Protein AF-A0A8T5XU08-F1 (afdb_monomer)

Nearest PDB structures (foldseek):
  8q44-assembly1_B  TM=4.225E-01  e=1.968E-01  Thermoanaerobacter brockii subsp. finnii Ako-1
  8q42-assembly1_B  TM=4.227E-01  e=4.684E-01  Thermoanaerobacter brockii subsp. finnii Ako-1

Solvent-accessible surface area (backbone atoms only — not comparable to full-atom values): 30993 Å² total; per-residue (Å²): 133,87,82,56,79,71,52,47,50,78,44,68,63,38,32,34,73,36,93,87,63,62,73,45,76,36,55,30,37,37,37,32,34,65,28,33,38,45,36,41,75,42,86,48,54,36,38,35,38,40,42,69,88,43,76,51,24,38,35,35,35,79,70,55,95,93,40,67,49,76,45,78,42,73,27,63,64,66,51,44,50,52,47,49,55,41,49,48,59,59,36,42,78,73,71,46,70,82,59,50,73,44,66,35,39,32,31,35,86,61,36,39,84,73,49,74,50,61,97,57,56,73,42,46,62,92,49,50,65,58,61,64,64,70,58,80,62,75,77,46,52,57,70,52,41,50,53,52,49,52,52,55,56,66,60,28,62,76,53,63,70,63,51,51,50,50,54,49,52,53,51,46,56,55,49,50,54,51,49,53,55,48,51,54,47,54,55,51,55,64,73,58,76,81,69,90,85,85,87,85,87,88,82,87,84,91,82,91,80,85,59,66,63,63,57,47,61,63,43,48,56,50,56,53,49,53,53,49,55,53,54,57,63,73,62,72,82,77,89,82,89,88,87,83,89,88,88,84,89,83,88,84,88,85,82,88,84,84,87,82,86,81,86,88,80,90,88,91,89,81,92,89,77,89,89,87,87,87,89,79,90,85,91,82,88,85,81,86,78,85,88,78,90,80,91,89,90,87,87,90,82,91,83,84,87,82,80,74,86,84,78,84,85,84,84,89,53,75,39,53,65,48,79,65,40,48,54,68,40,48,35,72,34,71,45,81,56,81,41,78,46,77,57,88,75,30,42,34,38,19,75,50,100,76,18,33,44,29,21,40,84,83,41,21,27,52,27,34,29,40,56,92,55,74,45,49,83,21,46,51,71,46,46,96,82,44,63,51,59,52,78,64,32,43,62,65,50,43,28,32,17,64,13,52,61,38,31,33,55,60,99,75,55,64,42,38,23,49,84,93,21,37,43,28,38,49,98,89,46,28,25,35,25,33,37,28,85,79,58,72,50,56,83,20,39,47,65,49,45,92,82,46,62,60,42,45,81,63,36,42,60,65,51,43,30,34,38,65,12,55,58,30,30,29,43,70,93,40,75,44,41,38,25,41,90,79,16,39,41,32,37,53,97,86,44,26,29,72,44,78,46,83,36,94,65,68,61,73,80,44,48,66,129

Radius of gyration: 31.83 Å; Cα contacts (8 Å, |Δi|>4): 731; chains: 1; bounding box: 63×106×80 Å

Foldseek 3Di:
DDDDPLFKDKDAQFWFAAPVGDIATFGMWIQGLLFIEGEHEAADAAEKAEEPPDQWTWHWDDPDPPDTDIDIDGHRQVSSVSVVVRLCVLCVVVPCNVGDYAYAYEYEDRYDYDHYHDPGHDYYPVCVVVVVVVGDDRPDHSVVNVVSVVSSVVSGPPDPVSVVVSVVVVVVVVVVVVVVVVVVVVVVVVVVPPDDDDDDDDDDDDDPDDDPCVVCVLCVQVVVVVVVVVVVVVPPDDDDDDDDDDDDDDDDDDDDDDDDDDDDDDDDDDDDDDDDDDDDDDDDDDDYDDDDDDDDDDDDDDDDDPDDPPPPDPDPQLQAADFFRAQVSVCVQQNAAPDWDDDPQKIWGHNGPAWIFIAGVVRTTQKTAQPPNSNVSRWFDAAQPQAAADFQAAPVSCCNQQTQARIDDGPPFQWGHNSVKIFHADPVRTTQKIAQLPVSSVSRWQAAAPPQAAAEFFDAPVSVCNQHIAANIDDSVHNQWGHHNPWIFGADPVRTTHDTGDDPCSSVPSHDD

pLDDT: mean 70.61, std 26.92, range [20.98, 98.0]

Secondary structure (DSSP, 8-state):
-PPPTTSEEEEEEEEEE-TTSSEEEEEEEEEETTEEEEEEEE---EEEEEETTSSEEEEEEEEETTEEEEEEEE-HHHHHHHHHHHHHHHHHTTT-TTS-EEEEEEE-TTEEEEEEE-SSEEEEGGGHHHHHHH-----S-HHHHHHHHHHHHHHS---HHHHHHHHHHHHHHHHHHHHHHHHHHHHHHHHS-SS----------------THHHHHHHHHHHHHHHHHHHHHHH-SS------------------S---------------------------------------------------S--SS-SS-TT---TT-BHHHHHHHH-S-SEEEEETTEEEEESSSS-EEEE-TTSBEEEEE-GGGTTGGGSPPPPTTPPPP-TT-BHHHHHHHH-S-SEE-TTT-SEEEETTEEEEE-TTSBEEEEE-TTSTTGGGSPPPPSSPPPB-TT-BHHHHHHHH-S-SEEETTEEEEEEETTEEEEE-TTSBEEEEE--TTTTTT-B--

Sequence (513 aa):
MEFKSDDFKLIPNALFNRVDKGTNQTDLIAVTKKGIFVIEMKDYKGWIFGDENHKQWTQSLNSGWGRSKQYKFRNPIKQNENHIKTLRSILSEKGYDDLPIYNVIVFGEEAVLKSIKASVDVIKLYDIDKVFNKYRDIVITTEEINKVYEFLNDENIKNIKRREGHLDYIKEIKGEKNKERKSIKSDEDNIENNTDSYKSRSSSRYKEEWSIFSFIYNHKKLIIISLLLIITFTVNNGWMLLGSVVVGILGIKFGNGRAVGGAILVAFLFFISNPFSNTADVDINNNGSTNSYQKPNINQGEEKNQVTDDKVALSENNNMINLGVKKDLVRNALGDPKKISKYGNDVRWYYSSIGYVSFDNKEKVNGWKNSHGVLDKGMRKREKNAKPIEIDSSKEEVIKALGSAEEIRPGRTNKWYYRFGYVSFDSEGLVNGWNNSNGILDKGMYKPEADAKPIEIGSTKEEVLKALGSPDKISPNNNKKWQYGYSYITFDNNELVIDLKERHNEFTGKVVK

Mean predicted aligned error: 20.83 Å

Structure (mmCIF, N/CA/C/O backbone):
data_AF-A0A8T5XU08-F1
#
_entry.id   AF-A0A8T5XU08-F1
#
loop_
_atom_site.group_PDB
_atom_site.id
_atom_site.type_symbol
_atom_site.label_atom_id
_atom_site.label_alt_id
_atom_site.label_comp_id
_atom_site.label_asym_id
_atom_site.label_entity_id
_atom_site.label_seq_id
_atom_site.pdbx_PDB_ins_code
_atom_site.Cartn_x
_atom_site.Cartn_y
_atom_site.Cartn_z
_atom_site.occupancy
_atom_site.B_iso_or_equiv
_atom_site.auth_seq_id
_atom_site.auth_comp_id
_atom_site.auth_asym_id
_atom_site.auth_atom_id
_atom_site.pdbx_PDB_model_num
ATOM 1 N N . MET A 1 1 ? -20.302 6.342 1.969 1.00 29.88 1 MET A N 1
ATOM 2 C CA . MET A 1 1 ? -21.405 5.962 2.873 1.00 29.88 1 MET A CA 1
ATOM 3 C C . MET A 1 1 ? -20.953 6.384 4.259 1.00 29.88 1 MET A C 1
ATOM 5 O O . MET A 1 1 ? -19.881 5.953 4.660 1.00 29.88 1 MET A O 1
ATOM 9 N N . GLU A 1 2 ? -21.644 7.317 4.911 1.00 30.14 2 GLU A N 1
ATOM 10 C CA . GLU A 1 2 ? -21.340 7.690 6.300 1.00 30.14 2 GLU A CA 1
ATOM 11 C C . GLU A 1 2 ? -21.850 6.580 7.221 1.00 30.14 2 GLU A C 1
ATOM 13 O O . GLU A 1 2 ? -23.045 6.295 7.231 1.00 30.14 2 GLU A O 1
ATOM 18 N N . PHE A 1 3 ? -20.954 5.931 7.964 1.00 39.75 3 PHE A N 1
ATOM 19 C CA . PHE A 1 3 ? -21.343 5.035 9.050 1.00 39.75 3 PHE A CA 1
ATOM 20 C C . PHE A 1 3 ? -21.659 5.889 10.283 1.00 39.75 3 PHE A C 1
ATOM 22 O O . PHE A 1 3 ? -20.769 6.581 10.783 1.00 39.75 3 PHE A O 1
ATOM 29 N N . LYS A 1 4 ? -22.901 5.865 10.783 1.00 45.06 4 LYS A N 1
ATOM 30 C CA . LYS A 1 4 ? -23.239 6.548 12.041 1.00 45.06 4 LYS A CA 1
ATOM 31 C C . LYS A 1 4 ? -22.718 5.719 13.221 1.00 45.06 4 LYS A C 1
ATOM 33 O O . LYS A 1 4 ? -22.665 4.493 13.146 1.00 45.06 4 LYS A O 1
ATOM 38 N N . SER A 1 5 ? -22.348 6.368 14.328 1.00 46.81 5 SER A N 1
ATOM 39 C CA . SER A 1 5 ? -21.811 5.705 15.538 1.00 46.81 5 SER A CA 1
ATOM 40 C C . SER A 1 5 ? -22.746 4.665 16.160 1.00 46.81 5 SER A C 1
ATOM 42 O O . SER A 1 5 ? -22.310 3.832 16.955 1.00 46.81 5 SER A O 1
ATOM 44 N N . ASP A 1 6 ? -24.026 4.729 15.808 1.00 55.53 6 ASP A N 1
ATOM 45 C CA . ASP A 1 6 ? -25.086 3.886 16.356 1.00 55.53 6 ASP A CA 1
ATOM 46 C C . ASP A 1 6 ? -25.371 2.666 15.460 1.00 55.53 6 ASP A C 1
ATOM 48 O O . ASP A 1 6 ? -26.194 1.814 15.797 1.00 55.53 6 ASP A O 1
ATOM 52 N N . ASP A 1 7 ? -24.680 2.562 14.317 1.00 69.56 7 ASP A N 1
ATOM 53 C CA . ASP A 1 7 ? -24.810 1.445 13.377 1.00 69.56 7 ASP A CA 1
ATOM 54 C C . ASP A 1 7 ? -23.850 0.287 13.691 1.00 69.56 7 ASP A C 1
ATOM 56 O O . ASP A 1 7 ? -24.017 -0.816 13.156 1.00 69.56 7 ASP A O 1
ATOM 60 N N . PHE A 1 8 ? -22.841 0.524 14.539 1.00 79.88 8 PHE A N 1
ATOM 61 C CA . PHE A 1 8 ? -21.871 -0.494 14.926 1.00 79.88 8 PHE A CA 1
ATOM 62 C C . PHE A 1 8 ? -21.154 -0.205 16.255 1.00 79.88 8 PHE A C 1
ATOM 64 O O . PHE A 1 8 ? -20.985 0.940 16.667 1.00 79.88 8 PHE A O 1
ATOM 71 N N . LYS A 1 9 ? -20.659 -1.263 16.903 1.00 81.56 9 LYS A N 1
ATOM 72 C CA . LYS A 1 9 ? -19.769 -1.214 18.071 1.00 81.56 9 LYS A CA 1
ATOM 73 C C . LYS A 1 9 ? -18.521 -2.049 17.820 1.00 81.56 9 LYS A C 1
ATOM 75 O O . LYS A 1 9 ? -18.582 -3.089 17.171 1.00 81.56 9 LYS A O 1
ATOM 80 N N . LEU A 1 10 ? -17.384 -1.599 18.348 1.00 82.31 10 LEU A N 1
ATOM 81 C CA . LEU A 1 10 ? -16.084 -2.238 18.142 1.00 82.31 10 LEU A CA 1
ATOM 82 C C . LEU A 1 10 ? -15.500 -2.742 19.462 1.00 82.31 10 LEU A C 1
ATOM 84 O O . LEU A 1 10 ? -15.424 -1.991 20.432 1.00 82.31 10 LEU A O 1
ATOM 88 N N . ILE A 1 11 ? -15.007 -3.980 19.466 1.00 78.31 11 ILE A N 1
ATOM 89 C CA . ILE A 1 11 ? -14.314 -4.603 20.597 1.00 78.31 11 ILE A CA 1
ATOM 90 C C . ILE A 1 11 ? -12.910 -5.018 20.132 1.00 78.31 11 ILE A C 1
ATOM 92 O O . ILE A 1 11 ? -12.740 -6.081 19.531 1.00 78.31 11 ILE A O 1
ATOM 96 N N . PRO A 1 12 ? -11.885 -4.180 20.359 1.00 72.56 12 PRO A N 1
ATOM 97 C CA . PRO A 1 12 ? -10.510 -4.507 19.998 1.00 72.56 12 PRO A CA 1
ATOM 98 C C . PRO A 1 12 ? -9.850 -5.405 21.054 1.00 72.56 12 PRO A C 1
ATOM 100 O O . PRO A 1 12 ? -10.036 -5.201 22.255 1.00 72.56 12 PRO A O 1
ATOM 103 N N . ASN A 1 13 ? -8.988 -6.327 20.618 1.00 68.06 13 ASN A N 1
ATOM 104 C CA . ASN A 1 13 ? -8.224 -7.242 21.481 1.00 68.06 13 ASN A CA 1
ATOM 105 C C . ASN A 1 13 ? -9.109 -7.998 22.484 1.00 68.06 13 ASN A C 1
ATOM 107 O O . ASN A 1 13 ? -8.806 -8.063 23.685 1.00 68.06 13 ASN A O 1
ATOM 111 N N . ALA A 1 14 ? -10.232 -8.514 21.992 1.00 74.38 14 ALA A N 1
ATOM 112 C CA . ALA A 1 14 ? -11.154 -9.293 22.799 1.00 74.38 14 ALA A CA 1
ATOM 113 C C . ALA A 1 14 ? -10.467 -10.595 23.224 1.00 74.38 14 ALA A C 1
ATOM 115 O O . ALA A 1 14 ? -9.983 -11.341 22.373 1.00 74.38 14 ALA A O 1
ATOM 116 N N . LEU A 1 15 ? -10.386 -10.844 24.531 1.00 78.31 15 LEU A N 1
ATOM 117 C CA . LEU A 1 15 ? -9.797 -12.051 25.097 1.00 78.31 15 LEU A CA 1
ATOM 118 C C . LEU A 1 15 ? -10.891 -12.832 25.816 1.00 78.31 15 LEU A C 1
ATOM 120 O O . LEU A 1 15 ? -11.376 -12.392 26.855 1.00 78.31 15 LEU A O 1
ATOM 124 N N . PHE A 1 16 ? -11.232 -14.001 25.287 1.00 85.25 16 PHE A N 1
ATOM 125 C CA . PHE A 1 16 ? -12.290 -14.848 25.831 1.00 85.25 16 PHE A CA 1
ATOM 126 C C . PHE A 1 16 ? -11.746 -16.163 26.377 1.00 85.25 16 PHE A C 1
ATOM 128 O O . PHE A 1 16 ? -10.712 -16.658 25.917 1.00 85.25 16 PHE A O 1
ATOM 135 N N . ASN A 1 17 ? -12.446 -16.745 27.351 1.00 81.88 17 ASN A N 1
ATOM 136 C CA . ASN A 1 17 ? -12.172 -18.115 27.778 1.00 81.88 17 ASN A CA 1
ATOM 137 C C . ASN A 1 17 ? -12.608 -19.082 26.676 1.00 81.88 17 ASN A C 1
ATOM 139 O O . ASN A 1 17 ? -13.654 -18.908 26.057 1.00 81.88 17 ASN A O 1
ATOM 143 N N . ARG A 1 18 ? -11.798 -20.108 26.425 1.00 77.62 18 ARG A N 1
ATOM 144 C CA . ARG A 1 18 ? -12.165 -21.188 25.508 1.00 77.62 18 ARG A CA 1
ATOM 145 C C . ARG A 1 18 ? -12.938 -22.271 26.246 1.00 77.62 18 ARG A C 1
ATOM 147 O O . ARG A 1 18 ? -12.646 -22.554 27.405 1.00 77.62 18 ARG A O 1
ATOM 154 N N . VAL A 1 19 ? -13.826 -22.945 25.517 1.00 72.38 19 VAL A N 1
ATOM 155 C CA . VAL A 1 19 ? -14.561 -24.125 26.001 1.00 72.38 19 VAL A CA 1
ATOM 156 C C . VAL A 1 19 ? -13.601 -25.253 26.410 1.00 72.38 19 VAL A C 1
ATOM 158 O O . VAL A 1 19 ? -13.808 -25.920 27.416 1.00 72.38 19 VAL A O 1
ATOM 161 N N . ASP A 1 20 ? -12.498 -25.434 25.678 1.00 72.31 20 ASP A N 1
ATOM 162 C CA . ASP A 1 20 ? -11.524 -26.518 25.864 1.00 72.31 20 ASP A CA 1
ATOM 163 C C . ASP A 1 20 ? -10.329 -26.155 26.768 1.00 72.31 20 ASP A C 1
ATOM 165 O O . ASP A 1 20 ? -9.270 -26.776 26.679 1.00 72.31 20 ASP A O 1
ATOM 169 N N . LYS A 1 21 ? -10.518 -25.189 27.679 1.00 68.81 21 LYS A N 1
ATOM 170 C CA . LYS A 1 21 ? -9.495 -24.569 28.546 1.00 68.81 21 LYS A CA 1
ATOM 171 C C . LYS A 1 21 ? -8.523 -23.643 27.794 1.00 68.81 21 LYS A C 1
ATOM 173 O O . LYS A 1 21 ? -8.219 -23.795 26.613 1.00 68.81 21 LYS A O 1
ATOM 178 N N . GLY A 1 22 ? -8.018 -22.640 28.514 1.00 75.69 22 GLY A N 1
ATOM 179 C CA . GLY A 1 22 ? -7.176 -21.571 27.967 1.00 75.69 22 GLY A CA 1
ATOM 180 C C . GLY A 1 22 ? -7.986 -20.376 27.462 1.00 75.69 22 GLY A C 1
ATOM 181 O O . GLY A 1 22 ? -9.175 -20.236 27.749 1.00 75.69 22 GLY A O 1
ATOM 182 N N . THR A 1 23 ? -7.332 -19.480 26.728 1.00 77.44 23 THR A N 1
ATOM 183 C CA . THR A 1 23 ? -7.938 -18.231 26.251 1.00 77.44 2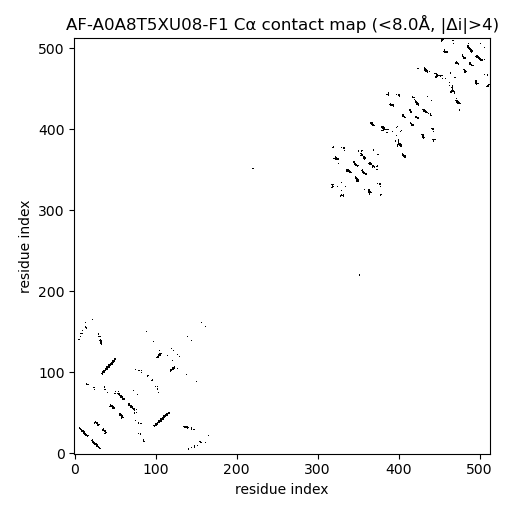3 THR A CA 1
ATOM 184 C C . THR A 1 23 ? -7.696 -18.017 24.763 1.00 77.44 23 THR A C 1
ATOM 186 O O . THR A 1 23 ? -6.754 -18.564 24.181 1.00 77.44 23 THR A O 1
ATOM 189 N N . ASN A 1 24 ? -8.578 -17.243 24.136 1.00 77.44 24 ASN A N 1
ATOM 190 C CA . ASN A 1 24 ? -8.528 -16.927 22.719 1.00 77.44 24 ASN A CA 1
ATOM 191 C C . ASN A 1 24 ? -8.597 -15.414 22.518 1.00 77.44 24 ASN A C 1
ATOM 193 O O . ASN A 1 24 ? -9.571 -14.789 22.936 1.00 77.44 24 ASN A O 1
ATOM 197 N N . GLN A 1 25 ? -7.563 -14.836 21.908 1.00 76.06 25 GLN A N 1
ATOM 198 C CA . GLN A 1 25 ? -7.519 -13.409 21.607 1.00 76.06 25 GLN A CA 1
ATOM 199 C C . GLN A 1 25 ? -7.912 -13.171 20.153 1.00 76.06 25 GLN A C 1
ATOM 201 O O . GLN A 1 25 ? -7.299 -13.750 19.266 1.00 76.06 25 GLN A O 1
ATOM 206 N N . THR A 1 26 ? -8.889 -12.295 19.935 1.00 76.25 26 THR A N 1
ATOM 207 C CA . THR A 1 26 ? -9.301 -11.802 18.614 1.00 76.25 26 THR A CA 1
ATOM 208 C C . THR A 1 26 ? -8.821 -10.364 18.436 1.00 76.25 26 THR A C 1
ATOM 210 O O . THR A 1 26 ? -8.950 -9.564 19.368 1.00 76.25 26 THR A O 1
ATOM 213 N N . ASP A 1 27 ? -8.312 -10.006 17.255 1.00 76.62 27 ASP A N 1
ATOM 214 C CA . ASP A 1 27 ? -7.789 -8.656 17.005 1.00 76.62 27 ASP A CA 1
ATOM 215 C C . ASP A 1 27 ? -8.888 -7.585 17.053 1.00 76.62 27 ASP A C 1
ATOM 217 O O . ASP A 1 27 ? -8.747 -6.579 17.760 1.00 76.62 27 ASP A O 1
ATOM 221 N N . LEU A 1 28 ? -10.002 -7.802 16.346 1.00 83.50 28 LEU A N 1
ATOM 222 C CA . LEU A 1 28 ? -11.140 -6.887 16.342 1.00 83.50 28 LEU A CA 1
ATOM 223 C C . LEU A 1 28 ? -12.463 -7.622 16.110 1.00 83.50 28 LEU A C 1
ATOM 225 O O . LEU A 1 28 ? -12.597 -8.409 15.178 1.00 83.50 28 LEU A O 1
ATOM 229 N N . ILE A 1 29 ? -13.463 -7.294 16.922 1.00 87.25 29 ILE A N 1
ATOM 230 C CA . ILE A 1 29 ? -14.857 -7.680 16.696 1.00 87.25 29 ILE A CA 1
ATOM 231 C C . ILE A 1 29 ? -15.656 -6.419 16.389 1.00 87.25 29 ILE A C 1
ATOM 233 O O . ILE A 1 29 ? -15.574 -5.445 17.139 1.00 87.25 29 ILE A O 1
ATOM 237 N N . ALA A 1 30 ? -16.428 -6.432 15.306 1.00 89.56 30 ALA A N 1
ATOM 238 C CA . ALA A 1 30 ? -17.392 -5.385 14.991 1.00 89.56 30 ALA A CA 1
ATOM 239 C C . ALA A 1 30 ? -18.811 -5.950 15.067 1.00 89.56 30 ALA A C 1
ATOM 241 O O . ALA A 1 30 ? -19.177 -6.818 14.280 1.00 89.56 30 ALA A O 1
ATOM 242 N N . VAL A 1 31 ? -19.606 -5.454 16.010 1.00 91.12 31 VAL A N 1
ATOM 243 C CA . VAL A 1 31 ? -21.038 -5.753 16.122 1.00 91.12 31 VAL A CA 1
ATOM 244 C C . VAL A 1 31 ? -21.773 -4.704 15.302 1.00 91.12 31 VAL A C 1
ATOM 246 O O . VAL A 1 31 ? -21.620 -3.518 15.571 1.00 91.12 31 VAL A O 1
ATOM 249 N N . THR A 1 32 ? -22.522 -5.109 14.283 1.00 89.81 32 THR A N 1
ATOM 250 C CA . THR A 1 32 ? -23.172 -4.187 13.339 1.00 89.81 32 THR A CA 1
ATOM 251 C C . THR A 1 32 ? -24.614 -4.604 13.097 1.00 89.81 32 THR A C 1
ATOM 253 O O . THR A 1 32 ? -24.968 -5.755 13.335 1.00 89.81 32 THR A O 1
ATOM 256 N N . LYS A 1 33 ? -25.411 -3.729 12.478 1.00 88.56 33 LYS A N 1
ATOM 257 C CA . LYS A 1 33 ? -26.771 -4.071 12.014 1.00 88.56 33 LYS A CA 1
ATOM 258 C C . LYS A 1 33 ? -26.840 -5.297 11.098 1.00 88.56 33 LYS A C 1
ATOM 260 O O . LYS A 1 33 ? -27.905 -5.876 10.953 1.00 88.56 33 LYS A O 1
ATOM 265 N N . LYS A 1 34 ? -25.726 -5.685 10.473 1.00 89.00 34 LYS A N 1
ATOM 266 C CA . LYS A 1 34 ? -25.625 -6.764 9.474 1.00 89.00 34 LYS A CA 1
ATOM 267 C C . LYS A 1 34 ? -25.159 -8.095 10.073 1.00 89.00 34 LYS A C 1
ATOM 269 O O . LYS A 1 34 ? -25.091 -9.094 9.360 1.00 89.00 34 LYS A O 1
ATOM 274 N N . GLY A 1 35 ? -24.799 -8.095 11.357 1.00 92.88 35 GLY A N 1
ATOM 275 C CA . GLY A 1 35 ? -24.186 -9.214 12.066 1.00 92.88 35 GLY A CA 1
ATOM 276 C C . GLY A 1 35 ? -22.835 -8.841 12.676 1.00 92.88 35 GLY A C 1
ATOM 277 O O . GLY A 1 35 ? -22.460 -7.662 12.751 1.00 92.88 35 GLY A O 1
ATOM 278 N N . ILE A 1 36 ? -22.099 -9.860 13.114 1.00 94.75 36 ILE A N 1
ATOM 279 C CA . ILE A 1 36 ? -20.811 -9.714 13.792 1.00 94.75 36 ILE A CA 1
ATOM 280 C C . ILE A 1 36 ? -19.669 -10.032 12.830 1.00 94.75 36 ILE A C 1
ATOM 282 O O . ILE A 1 36 ? -19.602 -11.109 12.252 1.00 94.75 36 ILE A O 1
ATOM 286 N N . PHE A 1 37 ? -18.716 -9.119 12.700 1.00 94.00 37 PHE A N 1
ATOM 287 C CA . PHE A 1 37 ? -17.499 -9.333 11.927 1.00 94.00 37 PHE A CA 1
ATOM 288 C C . PHE A 1 37 ? -16.354 -9.632 12.883 1.00 94.00 37 PHE A C 1
ATOM 290 O O . PHE A 1 37 ? -16.026 -8.812 13.741 1.00 94.00 37 PHE A O 1
ATOM 297 N N . VAL A 1 38 ? -15.741 -10.800 12.724 1.00 95.50 38 VAL A N 1
ATOM 298 C CA . VAL A 1 38 ? -14.547 -11.204 13.468 1.00 95.50 38 VAL A CA 1
ATOM 299 C C . VAL A 1 38 ? -13.365 -11.001 12.537 1.00 95.50 38 VAL A C 1
ATOM 301 O O . VAL A 1 38 ? -13.229 -11.693 11.526 1.00 95.50 38 VAL A O 1
ATOM 304 N N . ILE A 1 39 ? -12.550 -10.000 12.844 1.00 89.88 39 ILE A N 1
ATOM 305 C CA . ILE A 1 39 ? -11.498 -9.501 11.968 1.00 89.88 39 ILE A CA 1
ATOM 306 C C . ILE A 1 39 ? -10.143 -9.917 12.538 1.00 89.88 39 ILE A C 1
ATOM 308 O O . ILE A 1 39 ? -9.774 -9.500 13.635 1.00 89.88 39 ILE A O 1
ATOM 312 N N . GLU A 1 40 ? -9.394 -10.696 11.760 1.00 91.75 40 GLU A N 1
ATOM 313 C CA . GLU A 1 40 ? -8.003 -11.064 12.036 1.00 91.75 40 GLU A CA 1
ATOM 314 C C . GLU A 1 40 ? -7.072 -10.185 11.195 1.00 91.75 40 GLU A C 1
ATOM 316 O O . GLU A 1 40 ? -7.154 -10.172 9.963 1.00 91.75 40 GLU A O 1
ATOM 321 N N . MET A 1 41 ? -6.159 -9.464 11.843 1.00 84.38 41 MET A N 1
ATOM 322 C CA . MET A 1 41 ? -5.233 -8.544 11.192 1.00 84.38 41 MET A CA 1
ATOM 323 C C . MET A 1 41 ? -3.836 -9.149 11.078 1.00 84.38 41 MET A C 1
ATOM 325 O O . MET A 1 41 ? -3.219 -9.576 12.052 1.00 84.38 41 MET A O 1
ATOM 329 N N . LYS A 1 42 ? -3.279 -9.135 9.866 1.00 87.25 42 LYS A N 1
ATOM 330 C CA . LYS A 1 42 ? -1.929 -9.625 9.588 1.00 87.25 42 LYS A CA 1
ATOM 331 C C . LYS A 1 42 ? -1.038 -8.527 9.024 1.00 87.25 42 LYS A C 1
ATOM 333 O O . LYS A 1 42 ? -1.198 -8.099 7.882 1.00 87.25 42 LYS A O 1
ATOM 338 N N . ASP A 1 43 ? -0.042 -8.128 9.806 1.00 82.12 43 ASP A N 1
ATOM 339 C CA . ASP A 1 43 ? 0.984 -7.166 9.396 1.00 82.12 43 ASP A CA 1
ATOM 340 C C . ASP A 1 43 ? 2.199 -7.877 8.781 1.00 82.12 43 ASP A C 1
ATOM 342 O O . ASP A 1 43 ? 3.294 -7.930 9.341 1.00 82.12 43 ASP A O 1
ATOM 346 N N . TYR A 1 44 ? 1.974 -8.515 7.632 1.00 85.62 44 TYR A N 1
ATOM 347 C CA . TYR A 1 44 ? 3.043 -9.117 6.839 1.00 85.62 44 TYR A CA 1
ATOM 348 C C . TYR A 1 44 ? 3.482 -8.188 5.706 1.00 85.62 44 TYR A C 1
ATOM 350 O O . TYR A 1 44 ? 2.765 -7.292 5.271 1.00 85.62 44 TYR A O 1
ATOM 358 N N . LYS A 1 45 ? 4.683 -8.455 5.198 1.00 82.25 45 LYS A N 1
ATOM 359 C CA . LYS A 1 45 ? 5.313 -7.752 4.075 1.00 82.25 45 LYS A CA 1
ATOM 360 C C . LYS A 1 45 ? 5.535 -8.698 2.899 1.00 82.25 45 LYS A C 1
ATOM 362 O O . LYS A 1 45 ? 5.615 -9.911 3.094 1.00 82.25 45 LYS A O 1
ATOM 367 N N . GLY A 1 46 ? 5.724 -8.160 1.700 1.00 86.00 46 GLY A N 1
ATOM 368 C CA . GLY A 1 46 ? 6.038 -8.973 0.522 1.00 86.00 46 GLY A CA 1
ATOM 369 C C . GLY A 1 46 ? 4.854 -9.831 0.081 1.00 86.00 46 GLY A C 1
ATOM 370 O O . GLY A 1 46 ? 3.707 -9.518 0.386 1.00 86.00 46 GLY A O 1
ATOM 371 N N . TRP A 1 47 ? 5.102 -10.891 -0.685 1.00 93.50 47 TRP A N 1
ATOM 372 C CA . TRP A 1 47 ? 4.005 -11.655 -1.280 1.00 93.50 47 TRP A CA 1
ATOM 373 C C . TRP A 1 47 ? 3.422 -12.668 -0.316 1.00 93.50 47 TRP A C 1
ATOM 375 O O . TRP A 1 47 ? 4.157 -13.376 0.371 1.00 93.50 47 TRP A O 1
ATOM 385 N N . ILE A 1 48 ? 2.101 -12.778 -0.335 1.00 94.06 48 ILE A N 1
ATOM 386 C CA . ILE A 1 48 ? 1.348 -13.730 0.468 1.00 94.06 48 ILE A CA 1
ATOM 387 C C . ILE A 1 48 ? 0.657 -14.728 -0.454 1.00 94.06 48 ILE A C 1
ATOM 389 O O . ILE A 1 48 ? -0.031 -14.351 -1.408 1.00 94.06 48 ILE A O 1
ATOM 393 N N . PHE A 1 49 ? 0.849 -16.003 -0.132 1.00 94.31 49 PHE A N 1
ATOM 394 C CA . PHE A 1 49 ? 0.241 -17.148 -0.796 1.00 94.31 49 PHE A CA 1
ATOM 395 C C . PHE A 1 49 ? -0.492 -17.986 0.243 1.00 94.31 49 PHE A C 1
ATOM 397 O O . PHE A 1 49 ? 0.072 -18.312 1.296 1.00 94.31 49 PHE A O 1
ATOM 404 N N . GLY A 1 50 ? -1.733 -18.346 -0.056 1.00 94.25 50 GLY A N 1
ATOM 405 C CA . GLY A 1 50 ? -2.626 -18.949 0.916 1.00 94.25 50 GLY A CA 1
ATOM 406 C C . GLY A 1 50 ? -3.700 -19.805 0.272 1.00 94.25 50 GLY A C 1
ATOM 407 O O . GLY A 1 50 ? -4.229 -19.474 -0.782 1.00 94.25 50 GLY A O 1
ATOM 408 N N . ASP A 1 51 ? -4.021 -20.903 0.939 1.00 96.00 51 ASP A N 1
ATOM 409 C CA . ASP A 1 51 ? -5.178 -21.742 0.647 1.00 96.00 51 ASP A CA 1
ATOM 410 C C . ASP A 1 51 ? -5.872 -22.021 1.980 1.00 96.00 51 ASP A C 1
ATOM 412 O O . ASP A 1 51 ? -5.200 -22.355 2.968 1.00 96.00 51 ASP A O 1
ATOM 416 N N . GLU A 1 52 ? -7.185 -21.829 2.043 1.00 96.56 52 GLU A N 1
ATOM 417 C CA . GLU A 1 52 ? -7.974 -22.046 3.254 1.00 96.56 52 GLU A CA 1
ATOM 418 C C . GLU A 1 52 ? -7.860 -23.485 3.778 1.00 96.56 52 GLU A C 1
ATOM 420 O O . GLU A 1 52 ? -7.812 -23.700 4.992 1.00 96.56 52 GLU A O 1
ATOM 425 N N . ASN A 1 53 ? -7.665 -24.464 2.891 1.00 95.25 53 ASN A N 1
ATOM 426 C CA . ASN A 1 53 ? -7.562 -25.874 3.257 1.00 95.25 53 ASN A CA 1
ATOM 427 C C . ASN A 1 53 ? -6.217 -26.211 3.914 1.00 95.25 53 ASN A C 1
ATOM 429 O O . ASN A 1 53 ? -6.119 -27.137 4.729 1.00 95.25 53 ASN A O 1
ATOM 433 N N . HIS A 1 54 ? -5.171 -25.420 3.668 1.00 94.25 54 HIS A N 1
ATOM 434 C CA . HIS A 1 54 ? -3.843 -25.662 4.228 1.00 94.25 54 HIS A CA 1
ATOM 435 C C . HIS A 1 54 ? -3.715 -25.192 5.684 1.00 94.25 54 HIS A C 1
ATOM 437 O O . HIS A 1 54 ? -4.291 -24.194 6.111 1.00 94.25 54 HIS A O 1
ATOM 443 N N . LYS A 1 55 ? -2.915 -25.907 6.490 1.00 93.38 55 LYS A N 1
ATOM 444 C CA . LYS A 1 55 ? -2.629 -25.522 7.891 1.00 93.38 55 LYS A CA 1
ATOM 445 C C . LYS A 1 55 ? -1.762 -24.260 7.994 1.00 93.38 55 LYS A C 1
ATOM 447 O O . LYS A 1 55 ? -1.815 -23.548 8.999 1.00 93.38 55 LYS A O 1
ATOM 452 N N . GLN A 1 56 ? -0.953 -23.993 6.973 1.00 94.25 56 GLN A N 1
ATOM 453 C CA . GLN A 1 56 ? -0.003 -22.888 6.938 1.00 94.25 56 GLN A CA 1
ATOM 454 C C . GLN A 1 56 ? -0.041 -22.171 5.593 1.00 94.25 56 GLN A C 1
ATOM 456 O O . GLN A 1 56 ? -0.243 -22.791 4.551 1.00 94.25 56 GLN A O 1
ATOM 461 N N . TRP A 1 57 ? 0.186 -20.866 5.637 1.00 96.62 57 TRP A N 1
ATOM 462 C CA . TRP A 1 57 ? 0.354 -19.987 4.486 1.00 96.62 57 TRP A CA 1
ATOM 463 C C . TRP A 1 57 ? 1.821 -19.613 4.311 1.00 96.62 57 TRP A C 1
ATOM 465 O O . TRP A 1 57 ? 2.656 -19.911 5.168 1.00 96.62 57 TRP A O 1
ATOM 475 N N . THR A 1 58 ? 2.144 -18.991 3.181 1.00 94.62 58 THR A N 1
ATOM 476 C CA . THR A 1 58 ? 3.521 -18.639 2.822 1.00 94.62 58 THR A CA 1
ATOM 477 C C . THR A 1 58 ? 3.650 -17.145 2.610 1.00 94.62 58 THR A C 1
ATOM 479 O O . THR A 1 58 ? 2.909 -16.555 1.830 1.00 94.62 58 THR A O 1
ATOM 482 N N . GLN A 1 59 ? 4.632 -16.553 3.275 1.00 94.38 59 GLN A N 1
ATOM 483 C CA . GLN A 1 59 ? 5.120 -15.213 3.007 1.00 94.38 59 GLN A CA 1
ATOM 484 C C . GLN A 1 59 ? 6.424 -15.321 2.217 1.00 94.38 59 GLN A C 1
ATOM 486 O O . GLN A 1 59 ? 7.319 -16.067 2.606 1.00 94.38 59 GLN A O 1
ATOM 491 N N . SER A 1 60 ? 6.552 -14.567 1.132 1.00 90.62 60 SER A N 1
ATOM 492 C CA . SER A 1 60 ? 7.774 -14.466 0.340 1.00 90.62 60 SER A CA 1
ATOM 493 C C . SER A 1 60 ? 8.330 -13.049 0.435 1.00 90.62 60 SER A C 1
ATOM 495 O O . SER A 1 60 ? 7.706 -12.086 -0.019 1.00 90.62 60 SER A O 1
ATOM 497 N N . LEU A 1 61 ? 9.502 -12.918 1.052 1.00 84.75 61 LEU A N 1
ATOM 498 C CA . LEU A 1 61 ? 10.216 -11.654 1.198 1.00 84.75 61 LEU A CA 1
ATOM 499 C C . LEU A 1 61 ? 11.345 -11.579 0.176 1.00 84.75 61 LEU A C 1
ATOM 501 O O . LEU A 1 61 ? 12.117 -12.525 0.021 1.00 84.75 61 LEU A O 1
ATOM 505 N N . ASN A 1 62 ? 11.473 -10.438 -0.495 1.00 79.62 62 ASN A N 1
ATOM 506 C CA . ASN A 1 62 ? 12.617 -10.186 -1.363 1.00 79.62 62 ASN A CA 1
ATOM 507 C C . ASN A 1 62 ? 13.888 -10.104 -0.505 1.00 79.62 62 ASN A C 1
ATOM 509 O O . ASN A 1 62 ? 13.981 -9.262 0.386 1.00 79.62 62 ASN A O 1
ATOM 513 N N . SER A 1 63 ? 14.853 -10.983 -0.766 1.00 76.88 63 SER A N 1
ATOM 514 C CA . SER A 1 63 ? 16.135 -11.030 -0.053 1.00 76.88 63 SER A CA 1
ATOM 515 C C . SER A 1 63 ? 17.274 -10.351 -0.827 1.00 76.88 63 SER A C 1
ATOM 517 O O . SER A 1 63 ? 18.432 -10.473 -0.439 1.00 76.88 63 SER A O 1
ATOM 519 N N . GLY A 1 64 ? 16.964 -9.653 -1.924 1.00 60.28 64 GLY A N 1
ATOM 520 C CA . GLY A 1 64 ? 17.942 -9.055 -2.833 1.00 60.28 64 GLY A CA 1
ATOM 521 C C . GLY A 1 64 ? 18.419 -10.023 -3.923 1.00 60.28 64 GLY A C 1
ATOM 522 O O . GLY A 1 64 ? 18.171 -11.228 -3.865 1.00 60.28 64 GLY A O 1
ATOM 523 N N . TRP A 1 65 ? 19.092 -9.485 -4.948 1.00 61.25 65 TRP A N 1
ATOM 524 C CA . TRP A 1 65 ? 19.700 -10.250 -6.057 1.00 61.25 65 TRP A CA 1
ATOM 525 C C . TRP A 1 65 ? 18.741 -11.183 -6.817 1.00 61.25 65 TRP A C 1
ATOM 527 O O . TRP A 1 65 ? 19.132 -12.256 -7.267 1.00 61.25 65 TRP A O 1
ATOM 537 N N . GLY A 1 66 ? 17.463 -10.803 -6.927 1.00 60.91 66 GLY A N 1
ATOM 538 C CA . GLY A 1 66 ? 16.442 -11.622 -7.592 1.00 60.91 66 GLY A CA 1
ATOM 539 C C . GLY A 1 66 ? 16.050 -12.889 -6.824 1.00 60.91 66 GLY A C 1
ATOM 540 O O . GLY A 1 66 ? 15.389 -13.755 -7.390 1.00 60.91 66 GLY A O 1
ATOM 541 N N . ARG A 1 67 ? 16.447 -13.007 -5.551 1.00 64.06 67 ARG A N 1
ATOM 542 C CA . ARG A 1 67 ? 16.096 -14.130 -4.679 1.00 64.06 67 ARG A CA 1
ATOM 543 C C . ARG A 1 67 ? 14.975 -13.738 -3.725 1.00 64.06 67 ARG A C 1
ATOM 545 O O . ARG A 1 67 ? 14.874 -12.591 -3.284 1.00 64.06 67 ARG A O 1
ATOM 552 N N . SER A 1 68 ? 14.151 -14.717 -3.380 1.00 81.44 68 SER A N 1
ATOM 553 C CA . SER A 1 68 ? 13.106 -14.570 -2.377 1.00 81.44 68 SER A CA 1
ATOM 554 C C . SER A 1 68 ? 13.295 -15.586 -1.266 1.00 81.44 68 SER A C 1
ATOM 556 O O . SER A 1 68 ? 13.513 -16.766 -1.543 1.00 81.44 68 SER A O 1
ATOM 558 N N . LYS A 1 69 ? 13.149 -15.148 -0.019 1.00 87.25 69 LYS A N 1
ATOM 559 C CA . LYS A 1 69 ? 13.126 -16.036 1.136 1.00 87.25 69 LYS A CA 1
ATOM 560 C C . LYS A 1 69 ? 11.686 -16.269 1.569 1.00 87.25 69 LYS A C 1
ATOM 562 O O . LYS A 1 69 ? 10.947 -15.317 1.822 1.00 87.25 69 LYS A O 1
ATOM 567 N N . GLN A 1 70 ? 11.306 -17.541 1.640 1.00 89.75 70 GLN A N 1
ATOM 568 C CA . GLN A 1 70 ? 9.960 -17.954 2.010 1.00 89.75 70 GLN A CA 1
ATOM 569 C C . GLN A 1 70 ? 9.879 -18.308 3.493 1.00 89.75 70 GLN A C 1
ATOM 571 O O . GLN A 1 70 ? 10.770 -18.953 4.044 1.00 89.75 70 GLN A O 1
ATOM 576 N N . TYR A 1 71 ? 8.779 -17.914 4.118 1.00 88.12 71 TYR A N 1
ATOM 577 C CA . TYR A 1 71 ? 8.470 -18.194 5.510 1.00 88.12 71 TYR A CA 1
ATOM 578 C C . TYR A 1 71 ? 7.051 -18.737 5.605 1.00 88.12 71 TYR A C 1
ATOM 580 O O . TYR A 1 71 ? 6.116 -18.168 5.040 1.00 88.12 71 TYR A O 1
ATOM 588 N N . LYS A 1 72 ? 6.881 -19.852 6.317 1.00 91.69 72 LYS A N 1
ATOM 589 C CA . LYS A 1 72 ? 5.559 -20.420 6.586 1.00 91.69 72 LYS A CA 1
ATOM 590 C C . LYS A 1 72 ? 4.996 -19.823 7.868 1.00 91.69 72 LYS A C 1
ATOM 592 O O . LYS A 1 72 ? 5.684 -19.784 8.887 1.00 91.69 72 LYS A O 1
ATOM 597 N N . PHE A 1 73 ? 3.735 -19.419 7.838 1.00 92.00 73 PHE A N 1
ATOM 598 C CA . PHE A 1 73 ? 3.006 -18.946 9.013 1.00 92.00 73 PHE A CA 1
ATOM 599 C C . PHE A 1 73 ? 1.660 -19.657 9.130 1.00 92.00 73 PHE A C 1
ATOM 601 O O . PHE A 1 73 ? 1.188 -20.278 8.181 1.00 92.00 73 PHE A O 1
ATOM 608 N N . ARG A 1 74 ? 1.058 -19.644 10.323 1.00 91.56 74 ARG A N 1
ATOM 609 C CA . ARG A 1 74 ? -0.240 -20.295 10.552 1.00 91.56 74 ARG A CA 1
ATOM 610 C C . ARG A 1 74 ? -1.296 -19.671 9.640 1.00 91.56 74 ARG A C 1
ATOM 612 O O . ARG A 1 74 ? -1.336 -18.453 9.509 1.00 91.56 74 ARG A O 1
ATOM 619 N N . ASN A 1 75 ? -2.155 -20.500 9.054 1.00 95.75 75 ASN A N 1
ATOM 620 C CA . ASN A 1 75 ? -3.273 -20.011 8.257 1.00 95.75 75 ASN A CA 1
ATOM 621 C C . ASN A 1 75 ? -4.177 -19.088 9.118 1.00 95.75 75 ASN A C 1
ATOM 623 O O . ASN A 1 75 ? -4.698 -19.555 10.140 1.00 95.75 75 ASN A O 1
ATOM 627 N N . PRO A 1 76 ? -4.348 -17.806 8.735 1.00 94.62 76 PRO A N 1
ATOM 628 C CA . PRO A 1 76 ? -5.130 -16.835 9.494 1.00 94.62 76 PRO A CA 1
ATOM 629 C C . PRO A 1 76 ? -6.629 -17.158 9.494 1.00 94.62 76 PRO A C 1
ATOM 631 O O . PRO A 1 76 ? -7.280 -16.933 10.506 1.00 94.62 76 PRO A O 1
ATOM 634 N N . ILE A 1 77 ? -7.156 -17.776 8.431 1.00 96.88 77 ILE A N 1
ATOM 635 C CA . ILE A 1 77 ? -8.561 -18.208 8.347 1.00 96.88 77 ILE A CA 1
ATOM 636 C C . ILE A 1 77 ? -8.854 -19.219 9.452 1.00 96.88 77 ILE A C 1
ATOM 638 O O . ILE A 1 77 ? -9.753 -19.004 10.256 1.00 96.88 77 ILE A O 1
ATOM 642 N N . LYS A 1 78 ? -8.020 -20.261 9.573 1.00 93.75 78 LYS A N 1
ATOM 643 C CA . LYS A 1 78 ? -8.164 -21.297 10.614 1.00 93.75 78 LYS A CA 1
ATOM 644 C C . LYS A 1 78 ? -7.922 -20.772 12.025 1.00 93.75 78 LYS A C 1
ATOM 646 O O . LYS A 1 78 ? -8.394 -21.346 13.004 1.00 93.75 78 LYS A O 1
ATOM 651 N N . GLN A 1 79 ? -7.099 -19.734 12.163 1.00 87.75 79 GLN A N 1
ATOM 652 C CA . GLN A 1 79 ? -6.938 -19.056 13.445 1.00 87.75 79 GLN A CA 1
ATOM 653 C C . GLN A 1 79 ? -8.250 -18.361 13.825 1.00 87.75 79 GLN A C 1
ATOM 655 O O . GLN A 1 79 ? -8.768 -18.599 14.915 1.00 87.75 79 GLN A O 1
ATOM 660 N N . ASN A 1 80 ? -8.821 -17.608 12.888 1.00 94.50 80 ASN A N 1
ATOM 661 C CA . ASN A 1 80 ? -10.036 -16.844 13.102 1.00 94.50 80 ASN A CA 1
ATOM 662 C C . ASN A 1 80 ? -11.296 -17.718 13.222 1.00 94.50 80 ASN A C 1
ATOM 664 O O . ASN A 1 80 ? -12.190 -17.413 13.999 1.00 94.50 80 ASN A O 1
ATOM 668 N N . GLU A 1 81 ? -11.343 -18.880 12.568 1.00 94.50 81 GLU A N 1
ATOM 669 C CA . GLU A 1 81 ? -12.384 -19.895 12.793 1.00 94.50 81 GLU A CA 1
ATOM 670 C C . GLU A 1 81 ? -12.436 -20.353 14.251 1.00 94.50 81 GLU A C 1
ATOM 672 O O . GLU A 1 81 ? -13.517 -20.548 14.802 1.00 94.50 81 GLU A O 1
ATOM 677 N N . ASN A 1 82 ? -11.282 -20.507 14.907 1.00 91.19 82 ASN A N 1
ATOM 678 C CA . ASN A 1 82 ? -11.261 -20.840 16.327 1.00 91.19 82 ASN A CA 1
ATOM 679 C C . ASN A 1 82 ? -11.774 -19.672 17.179 1.00 91.19 82 ASN A C 1
ATOM 681 O O . ASN A 1 82 ? -12.456 -19.920 18.170 1.00 91.19 82 ASN A O 1
ATOM 685 N N . HIS A 1 83 ? -11.467 -18.421 16.809 1.00 90.69 83 HIS A N 1
ATOM 686 C CA . HIS A 1 83 ? -12.037 -17.226 17.448 1.00 90.69 83 HIS A CA 1
ATOM 687 C C . HIS A 1 83 ? -13.566 -17.227 17.331 1.00 90.69 83 HIS A C 1
ATOM 689 O O . HIS A 1 83 ? -14.259 -17.119 18.339 1.00 90.69 83 HIS A O 1
ATOM 695 N N . ILE A 1 84 ? -14.086 -17.474 16.127 1.00 94.44 84 ILE A N 1
ATOM 696 C CA . ILE A 1 84 ? -15.523 -17.559 15.842 1.00 94.44 84 ILE A CA 1
ATOM 697 C C . ILE A 1 84 ? -16.186 -18.701 16.611 1.00 94.44 84 ILE A C 1
ATOM 699 O O . ILE A 1 84 ? -17.266 -18.504 17.150 1.00 94.44 84 ILE A O 1
ATOM 703 N N . LYS A 1 85 ? -15.557 -19.878 16.718 1.00 93.25 85 LYS A N 1
ATOM 704 C CA . LYS A 1 85 ? -16.092 -20.993 17.521 1.00 93.25 85 LYS A CA 1
ATOM 705 C C . LYS A 1 85 ? -16.240 -20.617 18.994 1.00 93.25 85 LYS A C 1
ATOM 707 O O . LYS A 1 85 ? -17.273 -20.900 19.589 1.00 93.25 85 LYS A O 1
ATOM 712 N N . THR A 1 86 ? -15.227 -19.965 19.571 1.00 91.06 86 THR A N 1
ATOM 713 C CA . THR A 1 86 ? -15.304 -19.455 20.949 1.00 91.06 86 THR A CA 1
ATOM 714 C C . THR A 1 86 ? -16.418 -18.418 21.083 1.00 91.06 86 THR A C 1
ATOM 716 O O . THR A 1 86 ? -17.237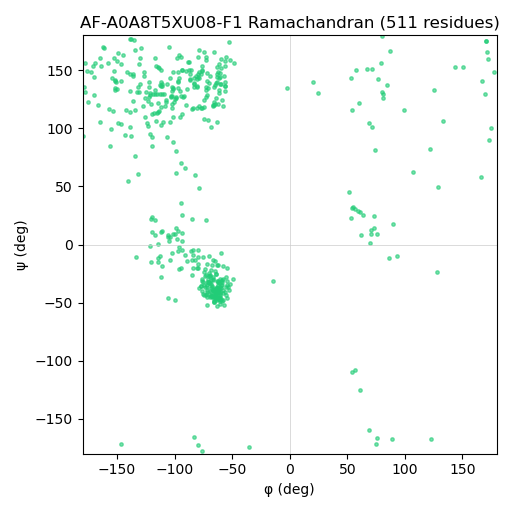 -18.518 21.989 1.00 91.06 86 THR A O 1
ATOM 719 N N . LEU A 1 87 ? -16.487 -17.466 20.151 1.00 93.19 87 LEU A N 1
ATOM 720 C CA . LEU A 1 87 ? -17.489 -16.406 20.165 1.00 93.19 87 LEU A CA 1
ATOM 721 C C . LEU A 1 87 ? -18.920 -16.943 20.009 1.00 93.19 87 LEU A C 1
ATOM 723 O O . LEU A 1 87 ? -19.806 -16.492 20.724 1.00 93.19 87 LEU A O 1
ATOM 727 N N . ARG A 1 88 ? -19.142 -17.926 19.125 1.00 94.00 88 ARG A N 1
ATOM 728 C CA . ARG A 1 88 ? -20.441 -18.597 18.967 1.00 94.00 88 ARG A CA 1
ATOM 729 C C . ARG A 1 88 ? -20.899 -19.223 20.275 1.00 94.00 88 ARG A C 1
ATOM 731 O O . ARG A 1 88 ? -22.019 -18.969 20.677 1.00 94.00 88 ARG A O 1
ATOM 738 N N . SER A 1 89 ? -20.021 -19.964 20.957 1.00 91.12 89 SER A N 1
ATOM 739 C CA . SER A 1 89 ? -20.357 -20.579 22.248 1.00 91.12 89 SER A CA 1
ATOM 740 C C . SER A 1 89 ? -20.847 -19.546 23.264 1.00 91.12 89 SER A C 1
ATOM 742 O O . SER A 1 89 ? -21.834 -19.794 23.938 1.00 91.12 89 SER A O 1
ATOM 744 N N . ILE A 1 90 ? -20.182 -18.390 23.337 1.00 90.94 90 ILE A N 1
ATOM 745 C CA . ILE A 1 90 ? -20.545 -17.300 24.253 1.00 90.94 90 ILE A CA 1
ATOM 746 C C . ILE A 1 90 ? -21.896 -16.686 23.863 1.00 90.94 90 ILE A C 1
ATOM 748 O O . ILE A 1 90 ? -22.748 -16.449 24.710 1.00 90.94 90 ILE A O 1
ATOM 752 N N . LEU A 1 91 ? -22.116 -16.433 22.572 1.00 92.00 91 LEU A N 1
ATOM 753 C CA . LEU A 1 91 ? -23.353 -15.830 22.067 1.00 92.00 91 LEU A CA 1
ATOM 754 C C . LEU A 1 91 ? -24.574 -16.749 22.220 1.00 92.00 91 LEU A C 1
ATOM 756 O O . LEU A 1 91 ? -25.659 -16.261 22.542 1.00 92.00 91 LEU A O 1
ATOM 760 N N . SER A 1 92 ? -24.393 -18.061 22.054 1.00 92.25 92 SER A N 1
ATOM 761 C CA . SER A 1 92 ? -25.431 -19.074 22.280 1.00 92.25 92 SER A CA 1
ATOM 762 C C . SER A 1 92 ? -25.967 -19.058 23.717 1.00 92.25 92 SER A C 1
ATOM 764 O O . SER A 1 92 ? -27.159 -19.253 23.926 1.00 92.25 92 SER A O 1
ATOM 766 N N . GLU A 1 93 ? -25.146 -18.722 24.722 1.00 87.69 93 GLU A N 1
ATOM 767 C CA . GLU A 1 93 ? -25.601 -18.595 26.123 1.00 87.69 93 GLU A CA 1
ATOM 768 C C . GLU A 1 93 ? -26.654 -17.492 26.325 1.00 87.69 93 GLU A C 1
ATOM 770 O O . GLU A 1 93 ? -27.362 -17.470 27.335 1.00 87.69 93 GLU A O 1
ATOM 775 N N . LYS A 1 94 ? -26.767 -16.565 25.370 1.00 86.69 94 LYS A N 1
ATOM 776 C CA . LYS A 1 94 ? -27.751 -15.477 25.366 1.00 86.69 94 LYS A CA 1
ATOM 777 C C . LYS A 1 94 ? -28.803 -15.615 24.265 1.00 86.69 94 LYS A C 1
ATOM 779 O O . LYS A 1 94 ? -29.567 -14.675 24.063 1.00 86.69 94 LYS A O 1
ATOM 784 N N . GLY A 1 95 ? -28.864 -16.764 23.589 1.00 90.81 95 GLY A N 1
ATOM 785 C CA . GLY A 1 95 ? -29.851 -17.040 22.542 1.00 90.81 95 GLY A CA 1
ATOM 786 C C . GLY A 1 95 ? -29.602 -16.297 21.226 1.00 90.81 95 GLY A C 1
ATOM 787 O O . GLY A 1 95 ? -30.544 -16.060 20.478 1.00 90.81 95 GLY A O 1
ATOM 788 N N . TYR A 1 96 ? -28.356 -15.905 20.935 1.00 92.06 96 TYR A N 1
ATOM 789 C CA . TYR A 1 96 ? -27.977 -15.278 19.658 1.00 92.06 96 TYR A CA 1
ATOM 790 C C . TYR A 1 96 ? -27.454 -16.304 18.631 1.00 92.06 96 TYR A C 1
ATOM 792 O O . TYR A 1 96 ? -26.529 -16.008 17.873 1.00 92.06 96 TYR A O 1
ATOM 800 N N . ASP A 1 97 ? -28.008 -17.518 18.611 1.00 90.44 97 ASP A N 1
ATOM 801 C CA . ASP A 1 97 ? -27.538 -18.636 17.773 1.00 90.44 97 ASP A CA 1
ATOM 802 C C . ASP A 1 97 ? -27.602 -18.346 16.265 1.00 90.44 97 ASP A C 1
ATOM 804 O O . ASP A 1 97 ? -26.702 -18.730 15.507 1.00 90.44 97 ASP A O 1
ATOM 808 N N . ASP A 1 98 ? -28.636 -17.614 15.850 1.00 90.06 98 ASP A N 1
ATOM 809 C CA . ASP A 1 98 ? -28.906 -17.278 14.449 1.00 90.06 98 ASP A CA 1
ATOM 810 C C . ASP A 1 98 ? -28.166 -16.021 13.972 1.00 90.06 98 ASP A C 1
ATOM 812 O O . ASP A 1 98 ? -28.206 -15.685 12.786 1.00 90.06 98 ASP A O 1
ATOM 816 N N . LEU A 1 99 ? -2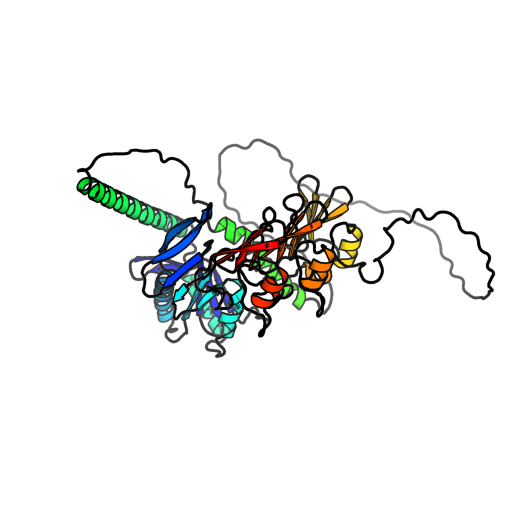7.464 -15.316 14.869 1.00 92.38 99 LEU A N 1
ATOM 817 C CA . LEU A 1 99 ? -26.773 -14.079 14.528 1.00 92.38 99 LEU A CA 1
ATOM 818 C C . LEU A 1 99 ? -25.610 -14.365 13.558 1.00 92.38 99 LEU A C 1
ATOM 820 O O . LEU A 1 99 ? -24.666 -15.076 13.924 1.00 92.38 99 LEU A O 1
ATOM 824 N N . PRO A 1 100 ? -25.607 -13.798 12.333 1.00 93.81 100 PRO A N 1
ATOM 825 C CA . PRO A 1 100 ? -24.540 -14.055 11.376 1.00 93.81 100 PRO A CA 1
ATOM 826 C C . PRO A 1 100 ? -23.181 -13.586 11.896 1.00 93.81 100 PRO A C 1
ATOM 828 O O . PRO A 1 100 ? -23.034 -12.454 12.367 1.00 93.81 100 PRO A O 1
ATOM 831 N N . ILE A 1 101 ? -22.173 -14.453 11.761 1.00 95.44 101 ILE A N 1
ATOM 832 C CA . ILE A 1 101 ? -20.781 -14.146 12.099 1.00 95.44 101 ILE A CA 1
ATOM 833 C C . ILE A 1 101 ? -19.905 -14.310 10.859 1.00 95.44 101 ILE A C 1
ATOM 835 O O . ILE A 1 101 ? -19.805 -15.405 10.304 1.00 95.44 101 ILE A O 1
ATOM 839 N N . TYR A 1 102 ? -19.236 -13.232 10.458 1.00 95.00 102 TYR A N 1
ATOM 840 C CA . TYR A 1 102 ? -18.393 -13.174 9.269 1.00 95.00 102 TYR A CA 1
ATOM 841 C C . TYR A 1 102 ? -16.912 -13.257 9.637 1.00 95.00 102 TYR A C 1
ATOM 843 O O . TYR A 1 102 ? -16.411 -12.484 10.457 1.00 95.00 102 TYR A O 1
ATOM 851 N N . ASN A 1 103 ? -16.204 -14.188 8.997 1.00 96.38 103 ASN A N 1
ATOM 852 C CA . ASN A 1 103 ? -14.756 -14.338 9.098 1.00 96.38 103 ASN A CA 1
ATOM 853 C C . ASN A 1 103 ? -14.076 -13.393 8.104 1.00 96.38 103 ASN A C 1
ATOM 855 O O . ASN A 1 103 ? -14.249 -13.552 6.897 1.00 96.38 103 ASN A O 1
ATOM 859 N N . VAL A 1 104 ? -13.307 -12.424 8.598 1.00 94.94 104 VAL A N 1
ATOM 860 C CA . VAL A 1 104 ? -12.612 -11.456 7.743 1.00 94.94 104 VAL A CA 1
ATOM 861 C C . VAL A 1 104 ? -11.131 -11.444 8.077 1.00 94.94 104 VAL A C 1
ATOM 863 O O . VAL A 1 104 ? -10.741 -11.225 9.222 1.00 94.94 104 VAL A O 1
ATOM 866 N N . ILE A 1 105 ? -10.289 -11.640 7.065 1.00 96.69 105 ILE A N 1
ATOM 867 C CA . ILE A 1 105 ? -8.837 -11.554 7.207 1.00 96.69 105 ILE A CA 1
ATOM 868 C C . ILE A 1 105 ? -8.355 -10.277 6.531 1.00 96.69 105 ILE A C 1
ATOM 870 O O . ILE A 1 105 ? -8.554 -10.080 5.333 1.00 96.69 105 ILE A O 1
ATOM 874 N N . VAL A 1 106 ? -7.680 -9.418 7.288 1.00 89.12 106 VAL A N 1
ATOM 875 C CA . VAL A 1 106 ? -7.195 -8.123 6.810 1.00 89.12 106 VAL A CA 1
ATOM 876 C C . VAL A 1 106 ? -5.675 -8.103 6.814 1.00 89.12 106 VAL A C 1
ATOM 878 O O . VAL A 1 106 ? -5.038 -8.257 7.853 1.00 89.12 106 VAL A O 1
ATOM 881 N N . PHE A 1 107 ? -5.075 -7.860 5.653 1.00 89.56 107 PHE A N 1
ATOM 882 C CA . PHE A 1 107 ? -3.634 -7.684 5.529 1.00 89.56 107 PHE A CA 1
ATOM 883 C C . PHE A 1 107 ? -3.236 -6.208 5.523 1.00 89.56 107 PHE A C 1
ATOM 885 O O . PHE A 1 107 ? -3.806 -5.381 4.797 1.00 89.56 107 PHE A O 1
ATOM 892 N N . GLY A 1 108 ? -2.193 -5.915 6.301 1.00 76.19 108 GLY A N 1
ATOM 893 C CA . GLY A 1 108 ? -1.504 -4.633 6.332 1.00 76.19 108 GLY A CA 1
ATOM 894 C C . GLY A 1 108 ? -0.928 -4.271 4.970 1.00 76.19 108 GLY A C 1
ATOM 895 O O . GLY A 1 108 ? -0.761 -5.113 4.087 1.00 76.19 108 GLY A O 1
ATOM 896 N N . GLU A 1 109 ? -0.660 -2.990 4.776 1.00 79.06 109 GLU A N 1
ATOM 897 C CA . GLU A 1 109 ? -0.389 -2.382 3.478 1.00 79.06 109 GLU A CA 1
ATOM 898 C C . GLU A 1 109 ? 0.805 -2.980 2.716 1.00 79.06 109 GLU A C 1
ATOM 900 O O . GLU A 1 109 ? 0.716 -3.164 1.504 1.00 79.06 109 GLU A O 1
ATOM 905 N N . GLU A 1 110 ? 1.855 -3.394 3.421 1.00 78.00 110 GLU A N 1
ATOM 906 C CA . GLU A 1 110 ? 3.091 -3.917 2.828 1.00 78.00 110 GLU A CA 1
ATOM 907 C C . GLU A 1 110 ? 2.990 -5.351 2.269 1.00 78.00 110 GLU A C 1
ATOM 909 O O . GLU A 1 110 ? 3.907 -5.819 1.585 1.00 78.00 110 GLU A O 1
ATOM 914 N N . ALA A 1 111 ? 1.896 -6.066 2.546 1.00 83.12 111 ALA A N 1
ATOM 915 C CA . ALA A 1 111 ? 1.618 -7.372 1.956 1.00 83.12 111 ALA A CA 1
ATOM 916 C C . ALA A 1 111 ? 1.065 -7.240 0.529 1.00 83.12 111 ALA A C 1
ATOM 918 O O . ALA A 1 111 ? 0.217 -6.399 0.255 1.00 83.12 111 ALA A O 1
ATOM 919 N N . VAL A 1 112 ? 1.429 -8.136 -0.377 1.00 87.56 112 VAL A N 1
ATOM 920 C CA . VAL A 1 112 ? 0.779 -8.262 -1.688 1.00 87.56 112 VAL A CA 1
ATOM 921 C C . VAL A 1 112 ? 0.156 -9.645 -1.765 1.00 87.56 112 VAL A C 1
ATOM 923 O O . VAL A 1 112 ? 0.862 -10.653 -1.755 1.00 87.56 112 VAL A O 1
ATOM 926 N N . LEU A 1 113 ? -1.172 -9.701 -1.810 1.00 90.06 113 LEU A N 1
ATOM 927 C CA . LEU A 1 113 ? -1.921 -10.951 -1.925 1.00 90.06 113 LEU A CA 1
ATOM 928 C C . LEU A 1 113 ? -1.781 -11.457 -3.368 1.00 90.06 113 LEU A C 1
ATOM 930 O O . LEU A 1 113 ? -2.305 -10.827 -4.280 1.00 90.06 113 LEU A O 1
ATOM 934 N N . LYS A 1 114 ? -1.011 -12.532 -3.594 1.00 88.44 114 LYS A N 1
ATOM 935 C CA . LYS A 1 114 ? -0.680 -13.013 -4.952 1.00 88.44 114 LYS A CA 1
ATOM 936 C C . LYS A 1 114 ? -1.535 -14.192 -5.405 1.00 88.44 114 LYS A C 1
ATOM 938 O O . LYS A 1 114 ? -2.037 -14.184 -6.518 1.00 88.44 114 LYS A O 1
ATOM 943 N N . SER A 1 115 ? -1.684 -15.211 -4.565 1.00 89.31 115 SER A N 1
ATOM 944 C CA . SER A 1 115 ? -2.539 -16.367 -4.855 1.00 89.31 115 SER A CA 1
ATOM 945 C C . SER A 1 115 ? -3.196 -16.804 -3.557 1.00 89.31 115 SER A C 1
ATOM 947 O O . SER A 1 115 ? -2.585 -17.502 -2.744 1.00 89.31 115 SER A O 1
ATOM 949 N N . ILE A 1 116 ? -4.402 -16.288 -3.332 1.00 95.12 116 ILE A N 1
ATOM 950 C CA . ILE A 1 116 ? -5.230 -16.611 -2.176 1.00 95.12 116 ILE A CA 1
ATOM 951 C C . ILE A 1 116 ? -6.436 -17.397 -2.677 1.00 95.12 116 ILE A C 1
ATOM 953 O O . ILE A 1 116 ? -7.217 -16.885 -3.474 1.00 95.12 116 ILE A O 1
ATOM 957 N N . LYS A 1 117 ? -6.575 -18.635 -2.208 1.00 94.06 117 LYS A N 1
ATOM 958 C CA . LYS A 1 117 ? -7.772 -19.461 -2.384 1.00 94.06 117 LYS A CA 1
ATOM 959 C C . LYS A 1 117 ? -8.533 -19.474 -1.064 1.00 94.06 117 LYS A C 1
ATOM 961 O O . LYS A 1 117 ? -8.071 -20.086 -0.100 1.00 94.06 117 LYS A O 1
ATOM 966 N N . ALA A 1 118 ? -9.634 -18.737 -1.002 1.00 94.50 118 ALA A N 1
ATOM 967 C CA . ALA A 1 118 ? -10.446 -18.608 0.199 1.00 94.50 118 ALA A CA 1
ATOM 968 C C . ALA A 1 118 ? -11.909 -18.356 -0.168 1.00 94.50 118 ALA A C 1
ATOM 970 O O . ALA A 1 118 ? -12.194 -17.578 -1.076 1.00 94.50 118 ALA A O 1
ATOM 971 N N . SER A 1 119 ? -12.814 -18.988 0.573 1.00 93.19 119 SER A N 1
ATOM 972 C CA . SER A 1 119 ? -14.257 -18.734 0.530 1.00 93.19 119 SER A CA 1
ATOM 973 C C . SER A 1 119 ? -14.668 -17.501 1.349 1.00 93.19 119 SER A C 1
ATOM 975 O O . SER A 1 119 ? -15.728 -16.919 1.118 1.00 93.19 119 SER A O 1
ATOM 977 N N . VAL A 1 120 ? -13.817 -17.085 2.292 1.00 94.12 120 VAL A N 1
ATOM 978 C CA . VAL A 1 120 ? -14.016 -15.922 3.170 1.00 94.12 120 VAL A CA 1
ATOM 979 C C . VAL A 1 120 ? -13.321 -14.669 2.632 1.00 94.12 120 VAL A C 1
ATOM 981 O O . VAL A 1 120 ? -12.416 -14.747 1.800 1.00 94.12 120 VAL A O 1
ATOM 984 N N . ASP A 1 121 ? -13.704 -13.497 3.143 1.00 94.00 121 ASP A N 1
ATOM 985 C CA . ASP A 1 121 ? -13.126 -12.225 2.713 1.00 94.00 121 ASP A CA 1
ATOM 986 C C . ASP A 1 121 ? -11.672 -12.086 3.230 1.00 94.00 121 ASP A C 1
ATOM 988 O O . ASP A 1 121 ? -11.424 -11.869 4.418 1.00 94.00 121 ASP A O 1
ATOM 992 N N . VAL A 1 122 ? -10.694 -12.210 2.321 1.00 95.81 122 VAL A N 1
ATOM 993 C CA . VAL A 1 122 ? -9.261 -11.966 2.575 1.00 95.81 122 VAL A CA 1
ATOM 994 C C . VAL A 1 122 ? -8.835 -10.723 1.809 1.00 95.81 122 VAL A C 1
ATOM 996 O O . VAL A 1 122 ? -8.638 -10.755 0.595 1.00 95.81 122 VAL A O 1
ATOM 999 N N . ILE A 1 123 ? -8.708 -9.612 2.524 1.00 88.75 123 ILE A N 1
ATOM 1000 C CA . ILE A 1 123 ? -8.654 -8.282 1.923 1.00 88.75 123 ILE A CA 1
ATOM 1001 C C . ILE A 1 123 ? -7.472 -7.459 2.422 1.00 88.75 123 ILE A C 1
ATOM 1003 O O . ILE A 1 123 ? -6.778 -7.788 3.386 1.00 88.75 123 ILE A O 1
ATOM 1007 N N . LYS A 1 124 ? -7.254 -6.336 1.749 1.00 88.50 124 LYS A N 1
ATOM 1008 C CA . LYS A 1 124 ? -6.377 -5.262 2.203 1.00 88.50 124 LYS A CA 1
ATOM 1009 C C . LYS A 1 124 ? -7.148 -4.324 3.124 1.00 88.50 124 LYS A C 1
ATOM 1011 O O . LYS A 1 124 ? -8.344 -4.133 2.941 1.00 88.50 124 LYS A O 1
ATOM 1016 N N . LEU A 1 125 ? -6.462 -3.691 4.078 1.00 74.19 125 LEU A N 1
ATOM 1017 C CA . LEU A 1 125 ? -7.106 -2.781 5.040 1.00 74.19 125 LEU A CA 1
ATOM 1018 C C . LEU A 1 125 ? -7.955 -1.686 4.372 1.00 74.19 125 LEU A C 1
ATOM 1020 O O . LEU A 1 125 ? -9.049 -1.391 4.836 1.00 74.19 125 LEU A O 1
ATOM 1024 N N . TYR A 1 126 ? -7.486 -1.122 3.258 1.00 77.81 126 TYR A N 1
ATOM 1025 C CA . TYR A 1 126 ? -8.213 -0.078 2.530 1.00 77.81 126 TYR A CA 1
ATOM 1026 C C . TYR A 1 126 ? -9.479 -0.573 1.804 1.00 77.81 126 TYR A C 1
ATOM 1028 O O . TYR A 1 126 ? -10.241 0.248 1.307 1.00 77.81 126 TYR A O 1
ATOM 1036 N N . ASP A 1 127 ? -9.704 -1.887 1.723 1.00 78.25 127 ASP A N 1
ATOM 1037 C CA . ASP A 1 127 ? -10.893 -2.496 1.117 1.00 78.25 127 ASP A CA 1
ATOM 1038 C C . ASP A 1 127 ? -11.952 -2.893 2.160 1.00 78.25 127 ASP A C 1
ATOM 1040 O O . ASP A 1 127 ? -12.971 -3.484 1.802 1.00 78.25 127 ASP A O 1
ATOM 1044 N N . ILE A 1 128 ? -11.753 -2.568 3.443 1.00 77.94 128 ILE A N 1
ATOM 1045 C CA . ILE A 1 128 ? -12.649 -2.999 4.528 1.00 77.94 128 ILE A CA 1
ATOM 1046 C C . ILE A 1 128 ? -14.092 -2.505 4.353 1.00 77.94 128 ILE A C 1
ATOM 1048 O O . ILE A 1 128 ? -15.038 -3.252 4.604 1.00 77.94 128 ILE A O 1
ATOM 1052 N N . ASP A 1 129 ? -14.277 -1.304 3.804 1.00 75.38 129 ASP A N 1
ATOM 1053 C CA . ASP A 1 129 ? -15.605 -0.764 3.505 1.00 75.38 129 ASP A CA 1
ATOM 1054 C C . ASP A 1 129 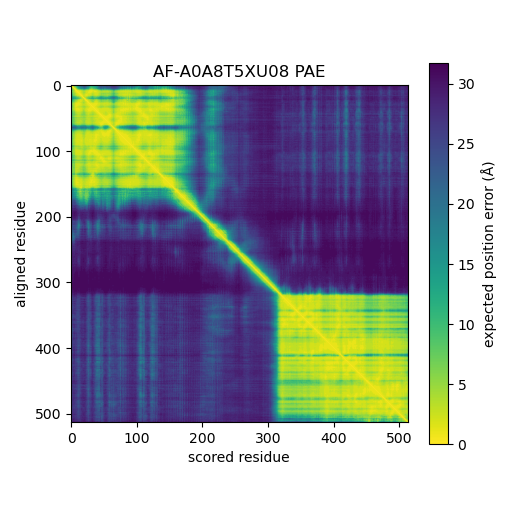? -16.351 -1.615 2.470 1.00 75.38 129 ASP A C 1
ATOM 1056 O O . ASP A 1 129 ? -17.575 -1.736 2.531 1.00 75.38 129 ASP A O 1
ATOM 1060 N N . LYS A 1 130 ? -15.640 -2.249 1.527 1.00 78.38 130 LYS A N 1
ATOM 1061 C CA . LYS A 1 130 ? -16.261 -3.133 0.527 1.00 78.38 130 LYS A CA 1
ATOM 1062 C C . LYS A 1 130 ? -16.876 -4.360 1.192 1.00 78.38 130 LYS A C 1
ATOM 1064 O O . LYS A 1 130 ? -17.966 -4.768 0.801 1.00 78.38 130 LYS A O 1
ATOM 1069 N N . VAL A 1 131 ? -16.215 -4.904 2.217 1.00 82.25 131 VAL A N 1
ATOM 1070 C CA . VAL A 1 131 ? -16.723 -6.045 2.991 1.00 82.25 131 VAL A CA 1
ATOM 1071 C C . VAL A 1 131 ? -17.974 -5.642 3.758 1.00 82.25 131 VAL A C 1
ATOM 1073 O O . VAL A 1 131 ? -19.003 -6.296 3.620 1.00 82.25 131 VAL A O 1
ATOM 1076 N N . PHE A 1 132 ? -17.946 -4.522 4.485 1.00 77.88 132 PHE A N 1
ATOM 1077 C CA . PHE A 1 132 ? -19.138 -4.060 5.197 1.00 77.88 132 PHE A CA 1
ATOM 1078 C C . PHE A 1 132 ? -20.302 -3.742 4.254 1.00 77.88 132 PHE A C 1
ATOM 1080 O O . PHE A 1 132 ? -21.451 -3.967 4.622 1.00 77.88 132 PHE A O 1
ATOM 1087 N N . ASN A 1 133 ? -20.040 -3.256 3.038 1.00 76.44 133 ASN A N 1
ATOM 1088 C CA . ASN A 1 133 ? -21.077 -2.903 2.061 1.00 76.44 133 ASN A CA 1
ATOM 1089 C C . ASN A 1 133 ? -21.616 -4.089 1.243 1.00 76.44 133 ASN A C 1
ATOM 1091 O O . ASN A 1 133 ? -22.658 -3.947 0.601 1.00 76.44 133 ASN A O 1
ATOM 1095 N N . LYS A 1 134 ? -20.949 -5.250 1.277 1.00 81.44 134 LYS A N 1
ATOM 1096 C CA . LYS A 1 134 ? -21.403 -6.495 0.631 1.00 81.44 134 LYS A CA 1
ATOM 1097 C C . LYS A 1 134 ? -22.714 -7.005 1.231 1.00 81.44 134 LYS A C 1
ATOM 1099 O O . LYS A 1 134 ? -23.573 -7.494 0.506 1.00 81.44 134 LYS A O 1
ATOM 1104 N N . TYR A 1 135 ? -22.873 -6.847 2.541 1.00 77.44 135 TYR A N 1
ATOM 1105 C CA . TYR A 1 135 ? -24.048 -7.289 3.286 1.00 77.44 135 TYR A CA 1
ATOM 1106 C C . TYR A 1 135 ? -25.050 -6.130 3.376 1.00 77.44 135 TYR A C 1
ATOM 1108 O O . TYR A 1 135 ? -24.677 -5.011 3.745 1.00 77.44 135 TYR A O 1
ATOM 1116 N N . ARG A 1 136 ? -26.303 -6.361 2.976 1.00 68.44 136 ARG A N 1
ATOM 1117 C CA . ARG A 1 136 ? -27.343 -5.314 2.917 1.00 68.44 136 ARG A CA 1
ATOM 1118 C C . ARG A 1 136 ? -28.447 -5.502 3.945 1.00 68.44 136 ARG A C 1
ATOM 1120 O O . ARG A 1 136 ? -29.011 -4.505 4.384 1.00 68.44 136 ARG A O 1
ATOM 1127 N N . ASP A 1 137 ? -28.698 -6.740 4.344 1.00 81.19 137 ASP A N 1
ATOM 1128 C CA . ASP A 1 137 ? -29.794 -7.062 5.244 1.00 81.19 137 ASP A CA 1
ATOM 1129 C C . ASP A 1 137 ? -29.477 -6.598 6.666 1.00 81.19 137 ASP A C 1
ATOM 1131 O O . ASP A 1 137 ? -28.376 -6.804 7.189 1.00 81.19 137 ASP A O 1
ATOM 1135 N N . ILE A 1 138 ? -30.453 -5.929 7.275 1.00 83.62 138 ILE A N 1
ATOM 1136 C CA . ILE A 1 138 ? -30.429 -5.598 8.695 1.00 83.62 138 ILE A CA 1
ATOM 1137 C C . ILE A 1 138 ? -30.962 -6.823 9.429 1.00 83.62 138 ILE A C 1
ATOM 1139 O O . ILE A 1 138 ? -32.103 -7.219 9.217 1.00 83.62 138 ILE A O 1
ATOM 1143 N N . VAL A 1 139 ? -30.122 -7.415 10.270 1.00 88.12 139 VAL A N 1
ATOM 1144 C CA . VAL A 1 139 ? -30.423 -8.636 11.029 1.00 88.12 139 VAL A CA 1
ATOM 1145 C C . VAL A 1 139 ? -30.562 -8.377 12.527 1.00 88.12 139 VAL A C 1
ATOM 1147 O O . VAL A 1 139 ? -31.142 -9.207 13.210 1.00 88.12 139 VAL A O 1
ATOM 1150 N N . ILE A 1 140 ? -30.051 -7.243 13.030 1.00 88.19 140 ILE A N 1
ATOM 1151 C CA . ILE A 1 140 ? -30.213 -6.814 14.431 1.00 88.19 140 ILE A CA 1
ATOM 1152 C C . ILE A 1 140 ? -30.435 -5.304 14.554 1.00 88.19 140 ILE A C 1
ATOM 1154 O O . ILE A 1 140 ? -29.903 -4.518 13.759 1.00 88.19 140 ILE A O 1
ATOM 1158 N N . THR A 1 141 ? -31.204 -4.890 15.565 1.00 88.12 141 THR A N 1
ATOM 1159 C CA . THR A 1 141 ? -31.478 -3.471 15.850 1.00 88.12 141 THR A CA 1
ATOM 1160 C C . THR A 1 141 ? -30.320 -2.790 16.582 1.00 88.12 141 THR A C 1
ATOM 1162 O O . THR A 1 141 ? -29.403 -3.432 17.091 1.00 88.12 141 THR A O 1
ATOM 1165 N N . THR A 1 142 ? -30.348 -1.457 16.668 1.00 85.00 142 THR A N 1
ATOM 1166 C CA . THR A 1 142 ? -29.347 -0.698 17.436 1.00 85.00 142 THR A CA 1
ATOM 1167 C C . THR A 1 142 ? -29.385 -1.043 18.933 1.00 85.00 142 THR A C 1
ATOM 1169 O O . THR A 1 142 ? -28.336 -1.116 19.574 1.00 85.00 142 THR A O 1
ATOM 1172 N N . GLU A 1 143 ? -30.561 -1.319 19.497 1.00 86.44 143 GLU A N 1
ATOM 1173 C CA . GLU A 1 143 ? -30.713 -1.773 20.883 1.00 86.44 143 GLU A CA 1
ATOM 1174 C C . GLU A 1 143 ? -30.064 -3.145 21.095 1.00 86.44 143 GLU A C 1
ATOM 1176 O O . GLU A 1 143 ? -29.362 -3.351 22.086 1.00 86.44 143 GLU A O 1
ATOM 1181 N N . GLU A 1 144 ? -30.255 -4.074 20.159 1.00 88.56 144 GLU A N 1
ATOM 1182 C CA . GLU A 1 144 ? -29.630 -5.399 20.206 1.00 88.56 144 GLU A CA 1
ATOM 1183 C C . GLU A 1 144 ? -28.112 -5.322 20.033 1.00 88.56 144 GLU A C 1
ATOM 1185 O O . GLU A 1 144 ? -27.386 -5.988 20.767 1.00 88.56 144 GLU A O 1
ATOM 1190 N N . ILE A 1 145 ? -27.610 -4.448 19.151 1.00 89.44 145 ILE A N 1
ATOM 1191 C CA . ILE A 1 145 ? -26.171 -4.166 19.028 1.00 89.44 145 ILE A CA 1
ATOM 1192 C C . ILE A 1 145 ? -25.583 -3.757 20.382 1.00 89.44 145 ILE A C 1
ATOM 1194 O O . ILE A 1 145 ? -24.522 -4.257 20.756 1.00 89.44 145 ILE A O 1
ATOM 1198 N N . ASN A 1 146 ? -26.255 -2.865 21.118 1.00 85.44 146 ASN A N 1
ATOM 1199 C CA . ASN A 1 146 ? -25.790 -2.423 22.434 1.00 85.44 146 ASN A CA 1
ATOM 1200 C C . ASN A 1 146 ? -25.793 -3.576 23.446 1.00 85.44 146 ASN A C 1
ATOM 1202 O O . ASN A 1 146 ? -24.782 -3.783 24.112 1.00 85.44 146 ASN A O 1
ATOM 1206 N N . LYS A 1 147 ? -26.866 -4.378 23.498 1.00 90.12 147 LYS A N 1
ATOM 1207 C CA . LYS A 1 147 ? -26.957 -5.549 24.390 1.00 90.12 147 LYS A CA 1
ATOM 1208 C C . LYS A 1 147 ? -25.864 -6.581 24.108 1.00 90.12 147 LYS A C 1
ATOM 1210 O O . LYS A 1 147 ? -25.209 -7.055 25.033 1.00 90.12 147 LYS A O 1
ATOM 1215 N N . VAL A 1 148 ? -25.645 -6.916 22.835 1.00 90.88 148 VAL A N 1
ATOM 1216 C CA . VAL A 1 148 ? -24.585 -7.843 22.407 1.00 90.88 148 VAL A CA 1
ATOM 1217 C C . VAL A 1 148 ? -23.211 -7.273 22.754 1.00 90.88 148 VAL A C 1
ATOM 1219 O O . VAL A 1 148 ? -22.362 -7.990 23.278 1.00 90.88 148 VAL A O 1
ATOM 1222 N N . TYR A 1 149 ? -22.980 -5.985 22.493 1.00 88.75 149 TYR A N 1
ATOM 1223 C CA . TYR A 1 149 ? -21.717 -5.325 22.814 1.00 88.75 149 TYR A CA 1
ATOM 1224 C C . TYR A 1 149 ? -21.416 -5.331 24.317 1.00 88.75 149 TYR A C 1
ATOM 1226 O O . TYR A 1 149 ? -20.297 -5.667 24.700 1.00 88.75 149 TYR A O 1
ATOM 1234 N N . GLU A 1 150 ? -22.388 -4.973 25.158 1.00 86.06 150 GLU A N 1
ATOM 1235 C CA . GLU A 1 150 ? -22.240 -4.974 26.617 1.00 86.06 150 GLU A CA 1
ATOM 1236 C C . GLU A 1 150 ? -21.924 -6.377 27.129 1.00 86.06 150 GLU A C 1
ATOM 1238 O O . GLU A 1 150 ? -20.913 -6.562 27.805 1.00 86.06 150 GLU A O 1
ATOM 1243 N N . PHE A 1 151 ? -22.695 -7.375 26.692 1.00 90.69 151 PHE A N 1
ATOM 1244 C CA . PHE A 1 151 ? -22.464 -8.771 27.046 1.00 90.69 151 PHE A CA 1
ATOM 1245 C C . PHE A 1 151 ? -21.057 -9.251 26.660 1.00 90.69 151 PHE A C 1
ATOM 1247 O O . PHE A 1 151 ? -20.308 -9.745 27.502 1.00 90.69 151 PHE A O 1
ATOM 1254 N N . LEU A 1 152 ? -20.646 -9.047 25.405 1.00 87.38 152 LEU A N 1
ATOM 1255 C CA . LEU A 1 152 ? -19.308 -9.433 24.954 1.00 87.38 152 LEU A CA 1
ATOM 1256 C C . LEU A 1 152 ? -18.203 -8.658 25.683 1.00 87.38 152 LEU A C 1
ATOM 1258 O O . LEU A 1 152 ? -17.105 -9.177 25.878 1.00 87.38 152 LEU A O 1
ATOM 1262 N N . ASN A 1 153 ? -18.453 -7.412 26.079 1.00 81.31 153 ASN A N 1
ATOM 1263 C CA . ASN A 1 153 ? -17.495 -6.625 26.842 1.00 81.31 153 ASN A CA 1
ATOM 1264 C C . ASN A 1 153 ? -17.381 -7.088 28.303 1.00 81.31 153 ASN A C 1
ATOM 1266 O O . ASN A 1 153 ? -16.318 -6.906 28.902 1.00 81.31 153 ASN A O 1
ATOM 1270 N N . ASP A 1 154 ? -18.428 -7.675 28.872 1.00 82.94 154 ASP A N 1
ATOM 1271 C CA . ASP A 1 154 ? -18.409 -8.263 30.213 1.00 82.94 154 ASP A CA 1
ATOM 1272 C C . ASP A 1 154 ? -17.681 -9.610 30.232 1.00 82.94 154 ASP A C 1
ATOM 1274 O O . ASP A 1 154 ? -16.837 -9.832 31.102 1.00 82.94 154 ASP A O 1
ATOM 1278 N N . GLU A 1 155 ? -17.882 -10.437 29.204 1.00 85.31 155 GLU A N 1
ATOM 1279 C CA . GLU A 1 155 ? -17.134 -11.688 28.999 1.00 85.31 155 GLU A CA 1
ATOM 1280 C C . GLU A 1 155 ? -15.655 -11.459 28.638 1.00 85.31 155 GLU A C 1
ATOM 1282 O O . GLU A 1 155 ? -14.795 -12.330 28.815 1.00 85.31 155 GLU A O 1
ATOM 1287 N N . ASN A 1 156 ? -15.322 -10.272 28.125 1.00 78.81 156 ASN A N 1
ATOM 1288 C CA . ASN A 1 156 ? -13.956 -9.917 27.764 1.00 78.81 156 ASN A CA 1
ATOM 1289 C C . ASN A 1 156 ? -13.068 -9.831 29.013 1.00 78.81 156 ASN A C 1
ATOM 1291 O O . ASN A 1 156 ? -13.254 -8.989 29.896 1.00 78.81 156 ASN A O 1
ATOM 1295 N N . ILE A 1 157 ? -12.020 -10.651 29.057 1.00 73.25 157 ILE A N 1
ATOM 1296 C CA . ILE A 1 157 ? -11.091 -10.702 30.184 1.00 73.25 157 ILE A CA 1
ATOM 1297 C C . ILE A 1 157 ? -10.287 -9.395 30.249 1.00 73.25 157 ILE A C 1
ATOM 1299 O O . ILE A 1 157 ? -9.302 -9.190 29.537 1.00 73.25 157 ILE A O 1
ATOM 1303 N N . LYS A 1 158 ? -10.688 -8.509 31.166 1.00 62.59 158 LYS A N 1
ATOM 1304 C CA . LYS A 1 158 ? -10.040 -7.208 31.419 1.00 62.59 158 LYS A CA 1
ATOM 1305 C C . LYS A 1 158 ? -8.840 -7.301 32.370 1.00 62.59 158 LYS A C 1
ATOM 1307 O O . LYS A 1 158 ? -7.991 -6.412 32.363 1.00 62.59 158 LYS A O 1
ATOM 1312 N N . ASN A 1 159 ? -8.754 -8.367 33.171 1.00 61.34 159 ASN A N 1
ATOM 1313 C CA . ASN A 1 159 ? -7.721 -8.538 34.195 1.00 61.34 159 ASN A CA 1
ATOM 1314 C C . ASN A 1 159 ? -6.308 -8.586 33.579 1.00 61.34 159 ASN A C 1
ATOM 1316 O O . ASN A 1 159 ? -5.998 -9.470 32.779 1.00 61.34 159 ASN A O 1
ATOM 1320 N N . ILE A 1 160 ? -5.450 -7.655 34.006 1.00 47.56 160 ILE A N 1
ATOM 1321 C CA . ILE A 1 160 ? -4.085 -7.476 33.489 1.00 47.56 160 ILE A CA 1
ATOM 1322 C C . ILE A 1 160 ? -3.236 -8.735 33.691 1.00 47.56 160 ILE A C 1
ATOM 1324 O O . ILE A 1 160 ? -2.648 -9.208 32.728 1.00 47.56 160 ILE A O 1
ATOM 1328 N N . LYS A 1 161 ? -3.252 -9.347 34.883 1.00 46.50 161 LYS A N 1
ATOM 1329 C CA . LYS A 1 161 ? -2.467 -10.561 35.171 1.00 46.50 161 LYS A CA 1
ATOM 1330 C C . LYS A 1 161 ? -2.890 -11.744 34.301 1.00 46.50 161 LYS A C 1
ATOM 1332 O O . LYS A 1 161 ? -2.049 -12.507 33.845 1.00 46.50 161 LYS A O 1
ATOM 1337 N N . ARG A 1 162 ? -4.193 -11.898 34.031 1.00 52.91 162 ARG A N 1
ATOM 1338 C CA . ARG A 1 162 ? -4.689 -12.949 33.119 1.00 52.91 162 ARG A CA 1
ATOM 1339 C C . ARG A 1 162 ? -4.310 -12.675 31.659 1.00 52.91 162 ARG A C 1
ATOM 1341 O O . ARG A 1 162 ? -4.079 -13.621 30.912 1.00 52.91 162 ARG A O 1
ATOM 1348 N N . ARG A 1 163 ? -4.223 -11.403 31.255 1.00 55.75 163 ARG A N 1
ATOM 1349 C CA . ARG A 1 163 ? -3.736 -10.994 29.927 1.00 55.75 163 ARG A CA 1
ATOM 1350 C C . ARG A 1 163 ? -2.228 -11.193 29.773 1.00 55.75 163 ARG A C 1
ATOM 1352 O O . ARG A 1 163 ? -1.799 -11.687 28.738 1.00 55.75 163 ARG A O 1
ATOM 1359 N N . GLU A 1 164 ? -1.443 -10.875 30.796 1.00 51.75 164 GLU A N 1
ATOM 1360 C CA . GLU A 1 164 ? -0.003 -11.158 30.842 1.00 51.75 164 GLU A CA 1
ATOM 1361 C C . GLU A 1 164 ? 0.256 -12.668 30.813 1.00 51.75 164 GLU A C 1
ATOM 1363 O O . GLU A 1 164 ? 0.991 -13.140 29.952 1.00 51.75 164 GLU A O 1
ATOM 1368 N N . GLY A 1 165 ? -0.470 -13.445 31.625 1.00 55.56 165 GLY A N 1
ATOM 1369 C CA . GLY A 1 165 ? -0.390 -14.907 31.601 1.00 55.56 165 GLY A CA 1
ATOM 1370 C C . GLY A 1 165 ? -0.761 -15.524 30.245 1.00 55.56 165 GLY A C 1
ATOM 1371 O O . GLY A 1 165 ? -0.184 -16.532 29.849 1.00 55.56 165 GLY A O 1
ATOM 1372 N N . HIS A 1 166 ? -1.673 -14.909 29.481 1.00 55.62 166 HIS A N 1
ATOM 1373 C CA . HIS A 1 166 ? -1.944 -15.322 28.099 1.00 55.62 166 HIS A CA 1
ATOM 1374 C C . HIS A 1 166 ? -0.738 -15.091 27.171 1.00 55.62 166 HIS A C 1
ATOM 1376 O O . HIS A 1 166 ? -0.431 -15.947 26.339 1.00 55.62 166 HIS A O 1
ATOM 1382 N N . LEU A 1 167 ? -0.037 -13.961 27.313 1.00 56.03 167 LEU A N 1
ATOM 1383 C CA . LEU A 1 167 ? 1.178 -13.681 26.541 1.00 56.03 167 LEU A CA 1
ATOM 1384 C C . LEU A 1 167 ? 2.294 -14.671 26.887 1.00 56.03 167 LEU A C 1
ATOM 1386 O O . LEU A 1 167 ? 2.963 -15.162 25.976 1.00 56.03 167 LEU A O 1
ATOM 1390 N N . ASP A 1 168 ? 2.455 -14.999 28.167 1.00 59.91 168 ASP A N 1
ATOM 1391 C CA . ASP A 1 168 ? 3.446 -15.969 28.636 1.00 59.91 168 ASP A CA 1
ATOM 1392 C C . ASP A 1 168 ? 3.144 -17.377 28.111 1.00 59.91 168 ASP A C 1
ATOM 1394 O O . ASP A 1 168 ? 4.022 -18.005 27.523 1.00 59.91 168 ASP A O 1
ATOM 1398 N N . TYR A 1 169 ? 1.883 -17.814 28.167 1.00 60.47 169 TYR A N 1
ATOM 1399 C CA . TYR A 1 169 ? 1.428 -19.072 27.563 1.00 60.47 169 TYR A CA 1
ATOM 1400 C C . TYR A 1 169 ? 1.704 -19.140 26.049 1.00 60.47 169 TYR A C 1
ATOM 1402 O O . TYR A 1 169 ? 2.160 -20.160 25.529 1.00 60.47 169 TYR A O 1
ATOM 1410 N N . ILE A 1 170 ? 1.486 -18.044 25.306 1.00 59.47 170 ILE A N 1
ATOM 1411 C CA . ILE A 1 170 ? 1.833 -17.982 23.874 1.00 59.47 170 ILE A CA 1
ATOM 1412 C C . ILE A 1 170 ? 3.347 -18.118 23.665 1.00 59.47 170 ILE A C 1
ATOM 1414 O O . ILE A 1 170 ? 3.773 -18.791 22.717 1.00 59.47 170 ILE A O 1
ATOM 1418 N N . LYS A 1 171 ? 4.165 -17.460 24.498 1.00 61.62 171 LYS A N 1
ATOM 1419 C CA . LYS A 1 171 ? 5.631 -17.558 24.430 1.00 61.62 171 LYS A CA 1
ATOM 1420 C C . LYS A 1 171 ? 6.099 -18.979 24.742 1.00 61.62 171 LYS A C 1
ATOM 1422 O O . LYS A 1 171 ? 6.962 -19.484 24.026 1.00 61.62 171 LYS A O 1
ATOM 1427 N N . GLU A 1 172 ? 5.492 -19.630 25.728 1.00 62.06 172 GLU A N 1
ATOM 1428 C CA . GLU A 1 172 ? 5.776 -21.006 26.131 1.00 62.06 172 GLU A CA 1
ATOM 1429 C C . GLU A 1 172 ? 5.451 -22.003 25.013 1.00 62.06 172 GLU A C 1
ATOM 1431 O O . GLU A 1 172 ? 6.360 -22.684 24.545 1.00 62.06 172 GLU A O 1
ATOM 1436 N N . ILE A 1 173 ? 4.238 -21.976 24.441 1.00 62.88 173 ILE A N 1
ATOM 1437 C CA . ILE A 1 173 ? 3.869 -22.831 23.293 1.00 62.88 173 ILE A CA 1
ATOM 1438 C C . ILE A 1 173 ? 4.811 -22.633 22.102 1.00 62.88 173 ILE A C 1
ATOM 1440 O O . ILE A 1 173 ? 5.166 -23.584 21.397 1.00 62.88 173 ILE A O 1
ATOM 1444 N N . LYS A 1 174 ? 5.196 -21.383 21.814 1.00 56.09 174 LYS A N 1
ATOM 1445 C CA . LYS A 1 174 ? 6.156 -21.087 20.740 1.00 56.09 174 LYS A CA 1
ATOM 1446 C C . LYS A 1 174 ? 7.554 -21.614 21.081 1.00 56.09 174 LYS A C 1
ATOM 1448 O O . LYS A 1 174 ? 8.257 -22.071 20.180 1.00 56.09 174 LYS A O 1
ATOM 1453 N N . GLY A 1 175 ? 7.953 -21.557 22.350 1.00 51.44 175 GLY A N 1
ATOM 1454 C CA . GLY A 1 175 ? 9.208 -22.093 22.868 1.00 51.44 175 GLY A CA 1
ATOM 1455 C C . GLY A 1 175 ? 9.274 -23.619 22.801 1.00 51.44 175 GLY A C 1
ATOM 1456 O O . GLY A 1 175 ? 10.260 -24.155 22.299 1.00 51.44 175 GLY A O 1
ATOM 1457 N N . GLU A 1 176 ? 8.219 -24.312 23.223 1.00 53.31 176 GLU A N 1
ATOM 1458 C CA . GLU A 1 176 ? 8.095 -25.774 23.179 1.00 53.31 176 GLU A CA 1
ATOM 1459 C C . GLU A 1 176 ? 8.122 -26.302 21.745 1.00 53.31 176 GLU A C 1
ATOM 1461 O O . GLU A 1 176 ? 8.958 -27.142 21.422 1.00 53.31 176 GLU A O 1
ATOM 1466 N N . LYS A 1 177 ? 7.339 -25.710 20.832 1.00 46.78 177 LYS A N 1
ATOM 1467 C CA . LYS A 1 177 ? 7.382 -26.066 19.400 1.00 46.78 177 LYS A CA 1
ATOM 1468 C C . LYS A 1 177 ? 8.746 -25.821 18.757 1.00 46.78 177 LYS A C 1
ATOM 1470 O O . LYS A 1 177 ? 9.109 -26.498 17.799 1.00 46.78 177 LYS A O 1
ATOM 1475 N N . ASN A 1 178 ? 9.506 -24.840 19.244 1.00 47.34 178 ASN A N 1
ATOM 1476 C CA . ASN A 1 178 ? 10.872 -24.598 18.783 1.00 47.34 178 ASN A CA 1
ATOM 1477 C C . ASN A 1 178 ? 11.876 -25.606 19.360 1.00 47.34 178 ASN A C 1
ATOM 1479 O O . ASN A 1 178 ? 12.855 -25.907 18.681 1.00 47.34 178 ASN A O 1
ATOM 1483 N N . LYS A 1 179 ? 11.655 -26.123 20.575 1.00 52.16 179 LYS A N 1
ATOM 1484 C CA . LYS A 1 179 ? 12.445 -27.225 21.147 1.00 52.16 179 LYS A CA 1
ATOM 1485 C C . LYS A 1 179 ? 12.162 -28.533 20.407 1.00 52.16 179 LYS A C 1
ATOM 1487 O O . LYS A 1 179 ? 13.109 -29.175 19.981 1.00 52.16 179 LYS A O 1
ATOM 1492 N N . GLU A 1 180 ? 10.895 -28.836 20.140 1.00 41.38 180 GLU A N 1
ATOM 1493 C CA . GLU A 1 180 ? 10.455 -30.018 19.384 1.00 41.38 180 GLU A CA 1
ATOM 1494 C C . GLU A 1 180 ? 10.953 -29.992 17.925 1.00 41.38 180 GLU A C 1
ATOM 1496 O O . GLU A 1 180 ? 11.459 -30.975 17.403 1.00 41.38 180 GLU A O 1
ATOM 1501 N N . ARG A 1 181 ? 10.941 -28.827 17.259 1.00 49.91 181 ARG A N 1
ATOM 1502 C CA . ARG A 1 181 ? 11.566 -28.673 15.927 1.00 49.91 181 ARG A CA 1
ATOM 1503 C C . ARG A 1 181 ? 13.086 -28.815 15.937 1.00 49.91 181 ARG A C 1
ATOM 1505 O O . ARG A 1 181 ? 13.657 -29.174 14.913 1.00 49.91 181 ARG A O 1
ATOM 1512 N N . LYS A 1 182 ? 13.746 -28.460 17.043 1.00 47.34 182 LYS A N 1
ATOM 1513 C CA . LYS A 1 182 ? 15.193 -28.649 17.203 1.00 47.34 182 LYS A CA 1
ATOM 1514 C C . LYS A 1 182 ? 15.536 -30.103 17.513 1.00 47.34 182 LYS A C 1
ATOM 1516 O O . LYS A 1 182 ? 16.557 -30.544 17.011 1.00 47.34 182 LYS A O 1
ATOM 1521 N N . SER A 1 183 ? 14.700 -30.818 18.269 1.00 47.62 183 SER A N 1
ATOM 1522 C CA . SER A 1 183 ? 14.876 -32.253 18.511 1.00 47.62 183 SER A CA 1
ATOM 1523 C C . SER A 1 183 ? 14.629 -33.066 17.240 1.00 47.62 183 SER A C 1
ATOM 1525 O O . SER A 1 183 ? 15.469 -33.869 16.871 1.00 47.62 183 SER A O 1
ATOM 1527 N N . ILE A 1 184 ? 13.571 -32.757 16.479 1.00 47.28 184 ILE A N 1
ATOM 1528 C CA . ILE A 1 184 ? 13.306 -33.402 15.179 1.00 47.28 184 ILE A CA 1
ATOM 1529 C C . ILE A 1 184 ? 14.456 -33.148 14.192 1.00 47.28 184 ILE A C 1
ATOM 1531 O O . ILE A 1 184 ? 14.887 -34.068 13.511 1.00 47.28 184 ILE A O 1
ATOM 1535 N N . LYS A 1 185 ? 15.015 -31.928 14.158 1.00 44.44 185 LYS A N 1
ATOM 1536 C CA . LYS A 1 185 ? 16.215 -31.646 13.355 1.00 44.44 185 LYS A CA 1
ATOM 1537 C C . LYS A 1 185 ? 17.462 -32.376 13.841 1.00 44.44 185 LYS A C 1
ATOM 1539 O O . LYS A 1 185 ? 18.231 -32.814 13.005 1.00 44.44 185 LYS A O 1
ATOM 1544 N N . SER A 1 186 ? 17.680 -32.511 15.151 1.00 46.94 186 SER A N 1
ATOM 1545 C CA . SER A 1 186 ? 18.818 -33.293 15.654 1.00 46.94 186 SER A CA 1
ATOM 1546 C C . SER A 1 186 ? 18.664 -34.791 15.393 1.00 46.94 186 SER A C 1
ATOM 1548 O O . SER A 1 186 ? 19.670 -35.480 15.271 1.00 46.94 186 SER A O 1
ATOM 1550 N N . ASP A 1 187 ? 17.430 -35.284 15.287 1.00 42.59 187 ASP A N 1
ATOM 1551 C CA . ASP A 1 187 ? 17.138 -36.676 14.944 1.00 42.59 187 ASP A CA 1
ATOM 1552 C C . ASP A 1 187 ? 17.288 -36.924 13.429 1.00 42.59 187 ASP A C 1
ATOM 1554 O O . ASP A 1 187 ? 17.849 -37.943 13.037 1.00 42.59 187 ASP A O 1
ATOM 1558 N N . GLU A 1 188 ? 16.894 -35.968 12.574 1.00 40.69 188 GLU A N 1
ATOM 1559 C CA . GLU A 1 188 ? 17.162 -35.984 11.122 1.00 40.69 188 GLU A CA 1
ATOM 1560 C C . GLU A 1 188 ? 18.666 -35.836 10.810 1.00 40.69 188 GLU A C 1
ATOM 1562 O O . GLU A 1 188 ? 19.213 -36.620 10.034 1.00 40.69 188 GLU A O 1
ATOM 1567 N N . ASP A 1 189 ? 19.369 -34.920 11.488 1.00 43.09 189 ASP A N 1
ATOM 1568 C CA . ASP A 1 189 ? 20.822 -34.725 11.356 1.00 43.09 189 ASP A CA 1
ATOM 1569 C C . ASP A 1 189 ? 21.618 -35.957 11.858 1.00 43.09 189 ASP A C 1
ATOM 1571 O O . ASP A 1 189 ? 22.754 -36.175 11.438 1.00 43.09 189 ASP A O 1
ATOM 1575 N N . ASN A 1 190 ? 21.044 -36.796 12.733 1.00 41.56 190 ASN A N 1
ATOM 1576 C CA . ASN A 1 190 ? 21.645 -38.068 13.162 1.00 41.56 190 ASN A CA 1
ATOM 1577 C C . ASN A 1 190 ? 21.454 -39.208 12.146 1.00 41.56 190 ASN A C 1
ATOM 1579 O O . ASN A 1 190 ? 22.227 -40.165 12.172 1.00 41.56 190 ASN A O 1
ATOM 1583 N N . ILE A 1 191 ? 20.473 -39.110 11.242 1.00 42.00 191 ILE A N 1
ATOM 1584 C CA . ILE A 1 191 ? 20.262 -40.070 10.145 1.00 42.00 191 ILE A CA 1
ATOM 1585 C C . ILE A 1 191 ? 21.142 -39.713 8.930 1.00 42.00 191 ILE A C 1
ATOM 1587 O O . ILE A 1 191 ? 21.547 -40.603 8.185 1.00 42.00 191 ILE A O 1
ATOM 1591 N N . GLU A 1 192 ? 21.521 -38.440 8.766 1.00 33.59 192 GLU A N 1
ATOM 1592 C CA . GLU A 1 192 ? 22.362 -37.951 7.656 1.00 33.59 192 GLU A CA 1
ATOM 1593 C C . GLU A 1 192 ? 23.879 -37.891 7.946 1.00 33.59 192 GLU A C 1
ATOM 1595 O O . GLU A 1 192 ? 24.662 -37.527 7.067 1.00 33.59 192 GLU A O 1
ATOM 1600 N N . ASN A 1 193 ? 24.348 -38.325 9.123 1.00 31.27 193 ASN A N 1
ATOM 1601 C CA . ASN A 1 193 ? 25.784 -38.402 9.451 1.00 31.27 193 ASN A CA 1
ATOM 1602 C C . ASN A 1 193 ? 26.494 -39.629 8.843 1.00 31.27 193 ASN A C 1
ATOM 1604 O O . ASN A 1 193 ? 27.256 -40.326 9.513 1.00 31.27 193 ASN A O 1
ATOM 1608 N N . ASN A 1 194 ? 26.283 -39.868 7.548 1.00 32.62 194 ASN A N 1
ATOM 1609 C CA . ASN A 1 194 ? 27.179 -40.688 6.740 1.00 32.62 194 ASN A CA 1
ATOM 1610 C C . ASN A 1 194 ? 27.362 -40.089 5.339 1.00 32.62 194 ASN A C 1
ATOM 1612 O O . ASN A 1 194 ? 27.107 -40.752 4.346 1.00 32.62 194 ASN A O 1
ATOM 1616 N N . THR A 1 195 ? 27.769 -38.817 5.275 1.00 28.78 195 THR A N 1
ATOM 1617 C CA . THR A 1 195 ? 28.666 -38.272 4.240 1.00 28.78 195 THR A CA 1
ATOM 1618 C C . THR A 1 195 ? 29.163 -36.889 4.679 1.00 28.78 195 THR A C 1
ATOM 1620 O O . THR A 1 195 ? 28.376 -35.974 4.911 1.00 28.78 195 THR A O 1
ATOM 1623 N N . ASP A 1 196 ? 30.484 -36.761 4.804 1.00 28.73 196 ASP A N 1
ATOM 1624 C CA . ASP A 1 196 ? 31.263 -35.526 4.973 1.00 28.73 196 ASP A CA 1
ATOM 1625 C C . ASP A 1 196 ? 30.868 -34.430 3.964 1.00 28.73 196 ASP A C 1
ATOM 1627 O O . ASP A 1 196 ? 30.458 -34.725 2.849 1.00 28.73 196 ASP A O 1
ATOM 1631 N N . SER A 1 197 ? 31.063 -33.127 4.152 1.00 24.70 197 SER A N 1
ATOM 1632 C CA . SER A 1 197 ? 31.492 -32.240 5.235 1.00 24.70 197 SER A CA 1
ATOM 1633 C C . SER A 1 197 ? 31.214 -30.821 4.699 1.00 24.70 197 SER A C 1
ATOM 1635 O O . SER A 1 197 ? 31.336 -30.620 3.501 1.00 24.70 197 SER A O 1
ATOM 1637 N N . TYR A 1 198 ? 30.796 -29.860 5.533 1.00 23.69 198 TYR A N 1
ATOM 1638 C CA . TYR A 1 198 ? 31.162 -28.423 5.491 1.00 23.69 198 TYR A CA 1
ATOM 1639 C C . TYR A 1 198 ? 30.317 -27.649 6.529 1.00 23.69 198 TYR A C 1
ATOM 1641 O O . TYR A 1 198 ? 29.236 -27.126 6.264 1.00 23.69 198 TYR A O 1
ATOM 1649 N N . LYS A 1 199 ? 30.857 -27.555 7.751 1.00 25.73 199 LYS A N 1
ATOM 1650 C CA . LYS A 1 199 ? 30.555 -26.520 8.765 1.00 25.73 199 LYS A CA 1
ATOM 1651 C C . LYS A 1 199 ? 31.270 -25.222 8.342 1.00 25.73 199 LYS A C 1
ATOM 1653 O O . LYS A 1 199 ? 32.340 -25.300 7.762 1.00 25.73 199 LYS A O 1
ATOM 1658 N N . SER A 1 200 ? 30.899 -23.984 8.664 1.00 25.92 200 SER A N 1
ATOM 1659 C CA . SER A 1 200 ? 29.774 -23.322 9.333 1.00 25.92 200 SER A CA 1
ATOM 1660 C C . SER A 1 200 ? 30.066 -21.807 9.259 1.00 25.92 200 SER A C 1
ATOM 1662 O O . SER A 1 200 ? 31.238 -21.431 9.217 1.00 25.92 200 SER A O 1
ATOM 1664 N N . ARG A 1 201 ? 29.043 -20.942 9.341 1.00 23.27 201 ARG A N 1
ATOM 1665 C CA . ARG A 1 201 ? 29.002 -19.808 10.297 1.00 23.27 201 ARG A CA 1
ATOM 1666 C C . ARG A 1 201 ? 27.707 -19.006 10.149 1.00 23.27 201 ARG A C 1
ATOM 1668 O O . ARG A 1 201 ? 27.594 -18.060 9.379 1.00 23.27 201 ARG A O 1
ATOM 1675 N N . SER A 1 202 ? 26.734 -19.382 10.969 1.00 24.78 202 SER A N 1
ATOM 1676 C CA . SER A 1 202 ? 25.660 -18.511 11.434 1.00 24.78 202 SER A CA 1
ATOM 1677 C C . SER A 1 202 ? 26.141 -17.695 12.637 1.00 24.78 202 SER A C 1
ATOM 1679 O O . SER A 1 202 ? 26.719 -18.279 13.551 1.00 24.78 202 SER A O 1
ATOM 1681 N N . SER A 1 203 ? 25.817 -16.403 12.717 1.00 22.33 203 SER A N 1
ATOM 1682 C CA . SER A 1 203 ? 25.257 -15.816 13.949 1.00 22.33 203 SER A CA 1
ATOM 1683 C C . SER A 1 203 ? 24.799 -14.365 13.755 1.00 22.33 203 SER A C 1
ATOM 1685 O O . SER A 1 203 ? 25.397 -13.583 13.020 1.00 22.33 203 SER A O 1
ATOM 1687 N N . SER A 1 204 ? 23.757 -14.022 14.522 1.00 22.05 204 SER A N 1
ATOM 1688 C CA . SER A 1 204 ? 23.128 -12.706 14.716 1.00 22.05 204 SER A CA 1
ATOM 1689 C C . SER A 1 204 ? 22.147 -12.283 13.602 1.00 22.05 204 SER A C 1
ATOM 1691 O O . SER A 1 204 ? 22.447 -12.394 12.426 1.00 22.05 204 SER A O 1
ATOM 1693 N N . ARG A 1 205 ? 20.922 -11.811 13.860 1.00 22.86 205 ARG A N 1
ATOM 1694 C CA . ARG A 1 205 ? 20.298 -11.300 15.088 1.00 22.86 205 ARG A CA 1
ATOM 1695 C C . ARG A 1 205 ? 18.771 -11.275 14.845 1.00 22.86 205 ARG A C 1
ATOM 1697 O O . ARG A 1 205 ? 18.295 -10.422 14.108 1.00 22.86 205 ARG A O 1
ATOM 1704 N N . TYR A 1 206 ? 18.005 -12.204 15.422 1.00 26.00 206 TYR A N 1
ATOM 1705 C CA . TYR A 1 206 ? 16.536 -12.115 15.452 1.00 26.00 206 TYR A CA 1
ATOM 1706 C C . TYR A 1 206 ? 16.128 -11.490 16.787 1.00 26.00 206 TYR A C 1
ATOM 1708 O O . TYR A 1 206 ? 16.293 -12.102 17.839 1.00 26.00 206 TYR A O 1
ATOM 1716 N N . LYS A 1 207 ? 15.636 -10.252 16.734 1.00 24.95 207 LYS A N 1
ATOM 1717 C CA . LYS A 1 207 ? 14.866 -9.617 17.806 1.00 24.95 207 LYS A CA 1
ATOM 1718 C C . LYS A 1 207 ? 13.502 -9.267 17.220 1.00 24.95 207 LYS A C 1
ATOM 1720 O O . LYS A 1 207 ? 13.340 -8.209 16.624 1.00 24.95 207 LYS A O 1
ATOM 1725 N N . GLU A 1 208 ? 12.550 -10.179 17.368 1.00 31.48 208 GLU A N 1
ATOM 1726 C CA . GLU A 1 208 ? 11.125 -9.880 17.238 1.00 31.48 208 GLU A CA 1
ATOM 1727 C C . GLU A 1 208 ? 10.540 -9.756 18.642 1.00 31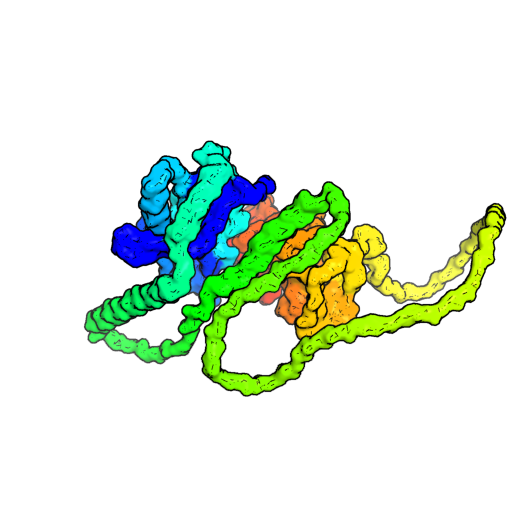.48 208 GLU A C 1
ATOM 1729 O O . GLU A 1 208 ? 10.055 -10.720 19.218 1.00 31.48 208 GLU A O 1
ATOM 1734 N N . GLU A 1 209 ? 10.605 -8.548 19.185 1.00 32.41 209 GLU A N 1
ATOM 1735 C CA . GLU A 1 209 ? 9.646 -8.057 20.169 1.00 32.41 209 GLU A CA 1
ATOM 1736 C C . GLU A 1 209 ? 9.499 -6.558 19.918 1.00 32.41 209 GLU A C 1
ATOM 1738 O O . GLU A 1 209 ? 10.403 -5.813 20.262 1.00 32.41 209 GLU A O 1
ATOM 1743 N N . TRP A 1 210 ? 8.394 -6.134 19.297 1.00 30.88 210 TRP A N 1
ATOM 1744 C CA . TRP A 1 210 ? 7.672 -4.907 19.652 1.00 30.88 210 TRP A CA 1
ATOM 1745 C C . TRP A 1 210 ? 6.191 -5.130 19.340 1.00 30.88 210 TRP A C 1
ATOM 1747 O O . TRP A 1 210 ? 5.753 -5.192 18.195 1.00 30.88 210 TRP A O 1
ATOM 1757 N N . SER A 1 211 ? 5.472 -5.334 20.438 1.00 34.66 211 SER A N 1
ATOM 1758 C CA . SER A 1 211 ? 4.044 -5.577 20.596 1.00 34.66 211 SER A CA 1
ATOM 1759 C C . SER A 1 211 ? 3.154 -4.545 19.888 1.00 34.66 211 SER A C 1
ATOM 1761 O O . SER A 1 211 ? 3.558 -3.401 19.668 1.00 34.66 211 SER A O 1
ATOM 1763 N N . ILE A 1 212 ? 1.909 -4.966 19.628 1.00 38.19 212 ILE A N 1
ATOM 1764 C CA . ILE A 1 212 ? 0.642 -4.215 19.535 1.00 38.19 212 ILE A CA 1
ATOM 1765 C C . ILE A 1 212 ? 0.670 -2.786 20.105 1.00 38.19 212 ILE A C 1
ATOM 1767 O O . ILE A 1 212 ? -0.001 -1.927 19.555 1.00 38.19 212 ILE A O 1
ATOM 1771 N N . PHE A 1 213 ? 1.459 -2.469 21.134 1.00 28.50 213 PHE A N 1
ATOM 1772 C CA . PHE A 1 213 ? 1.725 -1.089 21.547 1.00 28.50 213 PHE A CA 1
ATOM 1773 C C . PHE A 1 213 ? 2.239 -0.174 20.421 1.00 28.50 213 PHE A C 1
ATOM 1775 O O . PHE A 1 213 ? 1.805 0.962 20.379 1.00 28.50 213 PHE A O 1
ATOM 1782 N N . SER A 1 214 ? 3.066 -0.613 19.466 1.00 34.97 214 SER A N 1
ATOM 1783 C CA . SER A 1 214 ? 3.499 0.248 18.342 1.00 34.97 214 SER A CA 1
ATOM 1784 C C . SER A 1 214 ? 2.370 0.501 17.331 1.00 34.97 214 SER A C 1
ATOM 1786 O O . SER A 1 214 ? 2.167 1.625 16.867 1.00 34.97 214 SER A O 1
ATOM 1788 N N . PHE A 1 215 ? 1.568 -0.532 17.062 1.00 38.00 215 PHE A N 1
ATOM 1789 C CA . PHE A 1 215 ? 0.412 -0.476 16.169 1.00 38.00 215 PHE A CA 1
ATOM 1790 C C . PHE A 1 215 ? -0.744 0.317 16.804 1.00 38.00 215 PHE A C 1
ATOM 1792 O O . PHE A 1 215 ? -1.194 1.310 16.254 1.00 38.00 215 PHE A O 1
ATOM 1799 N N . ILE A 1 216 ? -1.157 -0.013 18.027 1.00 35.62 216 ILE A N 1
ATOM 1800 C CA . ILE A 1 216 ? -2.203 0.678 18.790 1.00 35.62 216 ILE A CA 1
ATOM 1801 C C . ILE A 1 216 ? -1.776 2.087 19.209 1.00 35.62 216 ILE A C 1
ATOM 1803 O O . ILE A 1 216 ? -2.627 2.962 19.224 1.00 35.62 216 ILE A O 1
ATOM 1807 N N . TYR A 1 217 ? -0.510 2.381 19.514 1.00 35.66 217 TYR A N 1
ATOM 1808 C CA . TYR A 1 217 ? -0.100 3.757 19.844 1.00 35.66 217 TYR A CA 1
ATOM 1809 C C . TYR A 1 217 ? -0.094 4.667 18.604 1.00 35.66 217 TYR A C 1
ATOM 1811 O O . TYR A 1 217 ? -0.535 5.815 18.690 1.00 35.66 217 TYR A O 1
ATOM 1819 N N . ASN A 1 218 ? 0.292 4.148 17.430 1.00 36.25 218 ASN A N 1
ATOM 1820 C CA . ASN A 1 218 ? 0.170 4.885 16.166 1.00 36.25 218 ASN A CA 1
ATOM 1821 C C . ASN A 1 218 ? -1.282 4.954 15.651 1.00 36.25 218 ASN A C 1
ATOM 1823 O O . ASN A 1 218 ? -1.689 5.991 15.125 1.00 36.25 218 ASN A O 1
ATOM 1827 N N . HIS A 1 219 ? -2.093 3.910 15.858 1.00 41.69 219 HIS A N 1
ATOM 1828 C CA . HIS A 1 219 ? -3.456 3.817 15.323 1.00 41.69 219 HIS A CA 1
ATOM 1829 C C . HIS A 1 219 ? -4.573 4.246 16.299 1.00 41.69 219 HIS A C 1
ATOM 1831 O O . HIS A 1 219 ? -5.612 4.686 15.817 1.00 41.69 219 HIS A O 1
ATOM 1837 N N . LYS A 1 220 ? -4.387 4.275 17.634 1.00 35.44 220 LYS A N 1
ATOM 1838 C CA . LYS A 1 220 ? -5.357 4.890 18.581 1.00 35.44 220 LYS A CA 1
ATOM 1839 C C . LYS A 1 220 ? -5.481 6.382 18.352 1.00 35.44 220 LYS A C 1
ATOM 1841 O O . LYS A 1 220 ? -6.588 6.899 18.416 1.00 35.44 220 LYS A O 1
ATOM 1846 N N . LYS A 1 221 ? -4.379 7.073 18.032 1.00 33.88 221 LYS A N 1
ATOM 1847 C CA . LYS A 1 221 ? -4.465 8.477 17.621 1.00 33.88 221 LYS A CA 1
ATOM 1848 C C . LYS A 1 221 ? -5.315 8.606 16.364 1.00 33.88 221 LYS A C 1
ATOM 1850 O O . LYS A 1 221 ? -6.133 9.499 16.309 1.00 33.88 221 LYS A O 1
ATOM 1855 N N . LEU A 1 222 ? -5.173 7.720 15.384 1.00 35.50 222 LEU A N 1
ATOM 1856 C CA . LEU A 1 222 ? -5.896 7.830 14.114 1.00 35.50 222 LEU A CA 1
ATOM 1857 C C . LEU A 1 222 ? -7.368 7.448 14.218 1.00 35.50 222 LEU A C 1
ATOM 1859 O O . LEU A 1 222 ? -8.199 8.174 13.694 1.00 35.50 222 LEU A O 1
ATOM 1863 N N . ILE A 1 223 ? -7.701 6.376 14.933 1.00 41.03 223 ILE A N 1
ATOM 1864 C CA . ILE A 1 223 ? -9.081 5.901 15.072 1.00 41.03 223 ILE A CA 1
ATOM 1865 C C . ILE A 1 223 ? -9.883 6.854 15.973 1.00 41.03 223 ILE A C 1
ATOM 1867 O O . ILE A 1 223 ? -10.986 7.249 15.608 1.00 41.03 223 ILE A O 1
ATOM 1871 N N . ILE A 1 224 ? -9.304 7.325 17.087 1.00 34.31 224 ILE A N 1
ATOM 1872 C CA . ILE A 1 224 ? -9.969 8.277 17.996 1.00 34.31 224 ILE A CA 1
ATOM 1873 C C . ILE A 1 224 ? -10.032 9.689 17.383 1.00 34.31 224 ILE A C 1
ATOM 1875 O O . ILE A 1 224 ? -11.049 10.353 17.535 1.00 34.31 224 ILE A O 1
ATOM 1879 N N . ILE A 1 225 ? -9.012 10.149 16.640 1.00 33.94 225 ILE A N 1
ATOM 1880 C CA . ILE A 1 225 ? -9.056 11.458 15.948 1.00 33.94 225 ILE A CA 1
ATOM 1881 C C . ILE A 1 225 ? -10.008 11.428 14.751 1.00 33.94 225 ILE A C 1
ATOM 1883 O O . ILE A 1 225 ? -10.669 12.431 14.510 1.00 33.94 225 ILE A O 1
ATOM 1887 N N . SER A 1 226 ? -10.121 10.309 14.031 1.00 33.78 226 SER A N 1
ATOM 1888 C CA . SER A 1 226 ? -11.088 10.189 12.930 1.00 33.78 226 SER A CA 1
ATOM 1889 C C . SER A 1 226 ? -12.523 10.174 13.461 1.00 33.78 226 SER A C 1
ATOM 1891 O O . SER A 1 226 ? -13.361 10.890 12.931 1.00 33.78 226 SER A O 1
ATOM 1893 N N . LEU A 1 227 ? -12.788 9.469 14.568 1.00 32.22 227 LEU A N 1
ATOM 1894 C CA . LEU A 1 227 ? -14.104 9.475 15.221 1.00 32.22 227 LEU A CA 1
ATOM 1895 C C . LEU A 1 227 ? -14.434 10.834 15.880 1.00 32.22 227 LEU A C 1
ATOM 1897 O O . LEU A 1 227 ? -15.549 11.317 15.730 1.00 32.22 227 LEU A O 1
ATOM 1901 N N . LEU A 1 228 ? -13.475 11.513 16.527 1.00 29.83 228 LEU A N 1
ATOM 1902 C CA . LEU A 1 228 ? -13.681 12.849 17.121 1.00 29.83 228 LEU A CA 1
ATOM 1903 C C . LEU A 1 228 ? -13.805 13.979 16.083 1.00 29.83 228 LEU A C 1
ATOM 1905 O O . LEU A 1 228 ? -14.521 14.948 16.336 1.00 29.83 228 LEU A O 1
ATOM 1909 N N . LEU A 1 229 ? -13.130 13.886 14.929 1.00 32.62 229 LEU A N 1
ATOM 1910 C CA . LEU A 1 229 ? -13.273 14.859 13.834 1.00 32.62 229 LEU A CA 1
ATOM 1911 C C . LEU A 1 229 ? -14.628 14.739 13.132 1.00 32.62 229 LEU A C 1
ATOM 1913 O O . LEU A 1 229 ? -15.174 15.756 12.720 1.00 32.62 229 LEU A O 1
ATOM 1917 N N . ILE A 1 230 ? -15.192 13.530 13.057 1.00 33.56 230 IL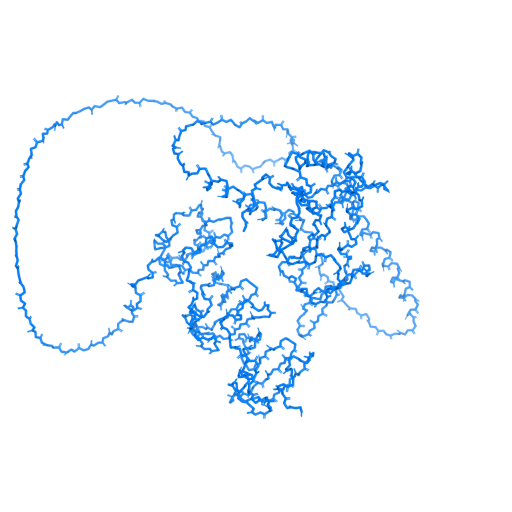E A N 1
ATOM 1918 C CA . ILE A 1 230 ? -16.558 13.307 12.565 1.00 33.56 230 ILE A CA 1
ATOM 1919 C C . ILE A 1 230 ? -17.580 13.888 13.561 1.00 33.56 230 ILE A C 1
ATOM 1921 O O . ILE A 1 230 ? -18.465 14.629 13.149 1.00 33.56 230 ILE A O 1
ATOM 1925 N N . ILE A 1 231 ? -17.393 13.673 14.873 1.00 32.22 231 ILE A N 1
ATOM 1926 C CA . ILE A 1 231 ? -18.280 14.202 15.932 1.00 32.22 231 ILE A CA 1
ATOM 1927 C C . ILE A 1 231 ? -18.251 15.742 16.014 1.00 32.22 231 ILE A C 1
ATOM 1929 O O . ILE A 1 231 ? -19.292 16.376 16.178 1.00 32.22 231 ILE A O 1
ATOM 1933 N N . THR A 1 232 ? -17.079 16.371 15.874 1.00 31.53 232 THR A N 1
ATOM 1934 C CA . THR A 1 232 ? -16.958 17.845 15.929 1.00 31.53 232 THR A CA 1
ATOM 1935 C C . THR A 1 232 ? -17.508 18.543 14.686 1.00 31.53 232 THR A C 1
ATOM 1937 O O . THR A 1 232 ? -17.971 19.678 14.794 1.00 31.53 232 THR A O 1
ATOM 1940 N N . PHE A 1 233 ? -17.527 17.875 13.529 1.00 30.94 233 PHE A N 1
ATOM 1941 C CA . PHE A 1 233 ? -18.128 18.424 12.310 1.00 30.94 233 PHE A CA 1
ATOM 1942 C C . PHE A 1 233 ? -19.665 18.367 12.341 1.00 30.94 233 PHE A C 1
ATOM 1944 O O . PHE A 1 233 ? -20.317 19.249 11.793 1.00 30.94 233 PHE A O 1
ATOM 1951 N N . THR A 1 234 ? -20.252 17.390 13.042 1.00 39.22 234 THR A N 1
ATOM 1952 C CA . THR A 1 234 ? -21.714 17.254 13.182 1.00 39.22 234 THR A CA 1
ATOM 1953 C C . THR A 1 234 ? -22.351 18.174 14.229 1.00 39.22 234 THR A C 1
ATOM 1955 O O . THR A 1 234 ? -23.560 18.369 14.185 1.00 39.22 234 THR A O 1
ATOM 1958 N N . VAL A 1 235 ? -21.576 18.755 15.156 1.00 37.47 235 VAL A N 1
ATOM 1959 C CA . VAL A 1 235 ? -22.113 19.623 16.230 1.00 37.47 235 VAL A CA 1
ATOM 1960 C C . VAL A 1 235 ? -22.069 21.117 15.867 1.00 37.47 235 VAL A C 1
ATOM 1962 O O . VAL A 1 235 ? -22.851 21.897 16.399 1.00 37.47 235 VAL A O 1
ATOM 1965 N N . ASN A 1 236 ? -21.236 21.543 14.911 1.00 37.22 236 ASN A N 1
ATOM 1966 C CA . ASN A 1 236 ? -21.112 22.960 14.553 1.00 37.22 236 ASN A CA 1
ATOM 1967 C C . ASN A 1 236 ? -22.009 23.365 13.371 1.00 37.22 236 ASN A C 1
ATOM 1969 O O . ASN A 1 236 ? -21.535 23.711 12.295 1.00 37.22 236 ASN A O 1
ATOM 1973 N N . ASN A 1 237 ? -23.316 23.381 13.630 1.00 39.78 237 ASN A N 1
ATOM 1974 C CA . ASN A 1 237 ? -24.268 24.304 13.009 1.00 39.78 237 ASN A CA 1
ATOM 1975 C C . ASN A 1 237 ? -25.185 24.858 14.117 1.00 39.78 237 ASN A C 1
ATOM 1977 O O . ASN A 1 237 ? -26.330 24.439 14.248 1.00 39.78 237 ASN A O 1
ATOM 1981 N N . GLY A 1 238 ? -24.666 25.795 14.925 1.00 32.53 238 GLY A N 1
ATOM 1982 C CA . GLY A 1 238 ? -25.485 26.674 15.774 1.00 32.53 238 GLY A CA 1
ATOM 1983 C C . GLY A 1 238 ? -25.053 26.841 17.241 1.00 32.53 238 GLY A C 1
ATOM 1984 O O . GLY A 1 238 ? -25.366 26.001 18.071 1.00 32.53 238 GLY A O 1
ATOM 1985 N N . TRP A 1 239 ? -24.485 28.023 17.526 1.00 28.98 239 TRP A N 1
ATOM 1986 C CA . TRP A 1 239 ? -24.388 28.761 18.807 1.00 28.98 239 TRP A CA 1
ATOM 1987 C C . TRP A 1 239 ? -23.370 28.345 19.901 1.00 28.98 239 TRP A C 1
ATOM 1989 O O . TRP A 1 239 ? -23.048 27.186 20.124 1.00 28.98 239 TRP A O 1
ATOM 1999 N N . MET A 1 240 ? -22.822 29.391 20.542 1.00 29.81 240 MET A N 1
ATOM 2000 C CA . MET A 1 240 ? -21.624 29.475 21.397 1.00 29.81 240 MET A CA 1
ATOM 2001 C C . MET A 1 240 ? -21.856 29.243 22.911 1.00 29.81 240 MET A C 1
ATOM 2003 O O . MET A 1 240 ? -22.850 29.703 23.454 1.00 29.81 240 MET A O 1
ATOM 2007 N N . LEU A 1 241 ? -20.807 28.693 23.557 1.00 34.84 241 LEU A N 1
ATOM 2008 C CA . LEU A 1 241 ? -20.253 28.901 24.925 1.00 34.84 241 LEU A CA 1
ATOM 2009 C C . LEU A 1 241 ? -21.088 28.638 26.208 1.00 34.84 241 LEU A C 1
ATOM 2011 O O . LEU A 1 241 ? -22.017 29.379 26.500 1.00 34.84 241 LEU A O 1
ATOM 2015 N N . LEU A 1 242 ? -20.589 27.729 27.080 1.00 24.98 242 LEU A N 1
ATOM 2016 C CA . LEU A 1 242 ? -20.053 27.977 28.455 1.00 24.98 242 LEU A CA 1
ATOM 2017 C C . LEU A 1 242 ? -19.871 26.663 29.274 1.00 24.98 242 LEU A C 1
ATOM 2019 O O . LEU A 1 242 ? -20.750 25.811 29.255 1.00 24.98 242 LEU A O 1
ATOM 2023 N N . GLY A 1 243 ? -18.785 26.543 30.066 1.00 24.64 243 GLY A N 1
ATOM 2024 C CA . GLY A 1 243 ? -18.801 25.784 31.344 1.00 24.64 243 GLY A CA 1
ATOM 2025 C C . GLY A 1 243 ? -17.842 24.591 31.575 1.00 24.64 243 GLY A C 1
ATOM 2026 O O . GLY A 1 243 ? -18.241 23.443 31.472 1.00 24.64 243 GLY A O 1
ATOM 2027 N N . SER A 1 244 ? -16.595 24.888 31.957 1.00 26.77 244 SER A N 1
ATOM 2028 C CA . SER A 1 244 ? -15.726 24.298 33.010 1.00 26.77 244 SER A CA 1
ATOM 2029 C C . SER A 1 244 ? -15.863 22.849 33.569 1.00 26.77 244 SER A C 1
ATOM 2031 O O . SER A 1 244 ? -16.876 22.482 34.143 1.00 26.77 244 SER A O 1
ATOM 2033 N N . VAL A 1 245 ? -14.706 22.151 33.595 1.00 25.50 245 VAL A N 1
ATOM 2034 C CA . VAL A 1 245 ? -14.071 21.365 34.701 1.00 25.50 245 VAL A CA 1
ATOM 2035 C C . VAL A 1 245 ? -14.862 20.252 35.423 1.00 25.50 245 VAL A C 1
ATOM 2037 O O . VAL A 1 245 ? -15.695 20.574 36.251 1.00 25.50 245 VAL A O 1
ATOM 2040 N N . VAL A 1 246 ? -14.414 18.982 35.297 1.00 24.41 246 VAL A N 1
ATOM 2041 C CA . VAL A 1 246 ? -14.040 18.064 36.416 1.00 24.41 246 VAL A CA 1
ATOM 2042 C C . VAL A 1 246 ? -13.066 16.982 35.897 1.00 24.41 246 VAL A C 1
ATOM 2044 O O . VAL A 1 246 ? -13.439 16.138 35.087 1.00 24.41 246 VAL A O 1
ATOM 2047 N N . VAL A 1 247 ? -11.826 16.955 36.402 1.00 26.89 247 VAL A N 1
ATOM 2048 C CA . VAL A 1 247 ? -10.970 15.750 36.427 1.00 26.89 247 VAL A CA 1
ATOM 2049 C C . VAL A 1 247 ? -10.731 15.415 37.895 1.00 26.89 247 VAL A C 1
ATOM 2051 O O . VAL A 1 247 ? -9.991 16.114 38.583 1.00 26.89 247 VAL A O 1
ATOM 2054 N N . GLY A 1 248 ? -11.395 14.363 38.372 1.00 25.03 248 GLY A N 1
ATOM 2055 C CA . GLY A 1 248 ? -11.159 13.749 39.675 1.00 25.03 248 GLY A CA 1
ATOM 2056 C C . GLY A 1 248 ? -10.142 12.614 39.556 1.00 25.03 248 GLY A C 1
ATOM 2057 O O . GLY A 1 248 ? -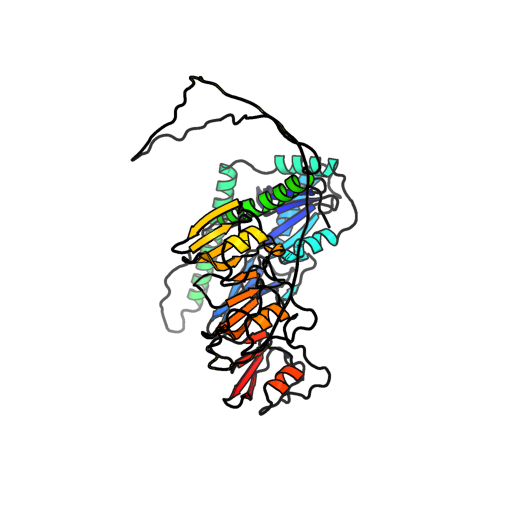10.278 11.724 38.721 1.00 25.03 248 GLY A O 1
ATOM 2058 N N . ILE A 1 249 ? -9.114 12.683 40.395 1.00 27.66 249 ILE A N 1
ATOM 2059 C CA . ILE A 1 249 ? -8.005 11.737 40.533 1.00 27.66 249 ILE A CA 1
ATOM 2060 C C . ILE A 1 249 ? -8.417 10.558 41.433 1.00 27.66 249 ILE A C 1
ATOM 2062 O O . ILE A 1 249 ? -8.905 10.772 42.535 1.00 27.66 249 ILE A O 1
ATOM 2066 N N . LEU A 1 250 ? -8.087 9.333 41.013 1.00 24.75 250 LEU A N 1
ATOM 2067 C CA . LEU A 1 250 ? -7.767 8.158 41.846 1.00 24.75 250 LEU A CA 1
ATOM 2068 C C . LEU A 1 250 ? -6.631 7.439 41.083 1.00 24.75 250 LEU A C 1
ATOM 2070 O O . LEU A 1 250 ? -6.829 7.055 39.939 1.00 24.75 250 LEU A O 1
ATOM 2074 N N . GLY A 1 251 ? -5.386 7.275 41.531 1.00 24.95 251 GLY A N 1
ATOM 2075 C CA . GLY A 1 251 ? -4.825 7.323 42.872 1.00 24.95 251 GLY A CA 1
ATOM 2076 C C . GLY A 1 251 ? -4.458 5.921 43.368 1.00 24.95 251 GLY A C 1
ATOM 2077 O O . GLY A 1 251 ? -5.025 5.504 44.365 1.00 24.95 251 GLY A O 1
ATOM 2078 N N . ILE A 1 252 ? -3.527 5.194 42.721 1.00 27.44 252 ILE A N 1
ATOM 2079 C CA . ILE A 1 252 ? -2.831 4.049 43.351 1.00 27.44 252 ILE A CA 1
ATOM 2080 C C . ILE A 1 252 ? -1.326 4.087 43.036 1.00 27.44 252 ILE A C 1
ATOM 2082 O O . ILE A 1 252 ? -0.896 4.131 41.885 1.00 27.44 252 ILE A O 1
ATOM 2086 N N . LYS A 1 253 ? -0.564 4.096 44.135 1.00 27.86 253 LYS A N 1
ATOM 2087 C CA . LYS A 1 253 ? 0.892 4.156 44.305 1.00 27.86 253 LYS A CA 1
ATOM 2088 C C . LYS A 1 253 ? 1.624 2.938 43.725 1.00 27.86 253 LYS A C 1
ATOM 2090 O O . LYS A 1 253 ? 1.196 1.811 43.944 1.00 27.86 253 LYS A O 1
ATOM 2095 N N . PHE A 1 254 ? 2.833 3.168 43.212 1.00 29.59 254 PHE A N 1
ATOM 2096 C CA . PHE A 1 254 ? 3.966 2.277 43.479 1.00 29.59 254 PHE A CA 1
ATOM 2097 C C . PHE A 1 254 ? 5.094 3.081 44.121 1.00 29.59 254 PHE A C 1
ATOM 2099 O O . PHE A 1 254 ? 5.472 4.148 43.639 1.00 29.59 254 PHE A O 1
ATOM 2106 N N . GLY A 1 255 ? 5.554 2.584 45.268 1.00 27.16 255 GLY A N 1
ATOM 2107 C CA . GLY A 1 255 ? 6.638 3.153 46.048 1.00 27.16 255 GLY A CA 1
ATOM 2108 C C . GLY A 1 255 ? 8.014 2.636 45.631 1.00 27.16 255 GLY A C 1
ATOM 2109 O O . GLY A 1 255 ? 8.154 1.530 45.121 1.00 27.16 255 GLY A O 1
ATOM 2110 N N . ASN A 1 256 ? 8.991 3.472 45.982 1.00 28.92 256 ASN A N 1
ATOM 2111 C CA . ASN A 1 256 ? 10.389 3.199 46.316 1.00 28.92 256 ASN A CA 1
ATOM 2112 C C . ASN A 1 256 ? 11.349 2.774 45.193 1.00 28.92 256 ASN A C 1
ATOM 2114 O O . ASN A 1 256 ? 11.469 1.600 44.863 1.00 28.92 256 ASN A O 1
ATOM 2118 N N . GLY A 1 257 ? 12.159 3.737 44.723 1.00 27.72 257 GLY A N 1
ATOM 2119 C CA . GLY A 1 257 ? 13.400 3.425 44.007 1.00 27.72 257 GLY A CA 1
ATOM 2120 C C . GLY A 1 257 ? 14.091 4.557 43.237 1.00 27.72 257 GLY A C 1
ATOM 2121 O O . GLY A 1 257 ? 14.335 4.391 42.055 1.00 27.72 257 GLY A O 1
ATOM 2122 N N . ARG A 1 258 ? 14.464 5.650 43.924 1.00 26.17 258 ARG A N 1
ATOM 2123 C CA . ARG A 1 258 ? 15.443 6.700 43.533 1.00 26.17 258 ARG A CA 1
ATOM 2124 C C . ARG A 1 258 ? 15.098 7.661 42.381 1.00 26.17 258 ARG A C 1
ATOM 2126 O O . ARG A 1 258 ? 15.269 7.382 41.201 1.00 26.17 258 ARG A O 1
ATOM 2133 N N . ALA A 1 259 ? 14.751 8.876 42.806 1.00 26.97 259 ALA A N 1
ATOM 2134 C CA . ALA A 1 259 ? 14.803 10.112 42.041 1.00 26.97 259 ALA A CA 1
ATOM 2135 C C . ALA A 1 259 ? 16.215 10.735 42.053 1.00 26.97 259 ALA A C 1
ATOM 2137 O O . ALA A 1 259 ? 16.880 10.741 43.087 1.00 26.97 259 ALA A O 1
ATOM 2138 N N . VAL A 1 260 ? 16.598 11.331 40.922 1.00 25.84 260 VAL A N 1
ATOM 2139 C CA . VAL A 1 260 ? 17.414 12.555 40.786 1.00 25.84 260 VAL A CA 1
ATOM 2140 C C . VAL A 1 260 ? 16.710 13.314 39.651 1.00 25.84 260 VAL A C 1
ATOM 2142 O O . VAL A 1 260 ? 16.632 12.796 38.545 1.00 25.84 260 VAL A O 1
ATOM 2145 N N . GLY A 1 261 ? 15.892 14.331 39.929 1.00 23.53 261 GLY A N 1
ATOM 2146 C CA . GLY A 1 261 ? 16.304 15.724 40.150 1.00 23.53 261 GLY A CA 1
ATOM 2147 C C . GLY A 1 261 ? 16.057 16.505 38.839 1.00 23.53 261 GLY A C 1
ATOM 2148 O O . GLY A 1 261 ? 16.650 16.154 37.832 1.00 23.53 261 GLY A O 1
ATOM 2149 N N . GLY A 1 262 ? 15.174 17.502 38.725 1.00 24.38 262 GLY A N 1
ATOM 2150 C CA . GLY A 1 262 ? 14.595 18.353 39.758 1.00 24.38 262 GLY A CA 1
ATOM 2151 C C . GLY A 1 262 ? 13.172 18.859 39.481 1.00 24.38 262 GLY A C 1
ATOM 2152 O O . GLY A 1 262 ? 12.634 18.783 38.378 1.00 24.38 262 GLY A O 1
ATOM 2153 N N . ALA A 1 263 ? 12.602 19.335 40.587 1.00 24.31 263 ALA A N 1
ATOM 2154 C CA . ALA A 1 263 ? 11.343 20.048 40.771 1.00 24.31 263 ALA A CA 1
ATOM 2155 C C . ALA A 1 263 ? 11.383 21.439 40.082 1.00 24.31 263 ALA A C 1
ATOM 2157 O O . ALA A 1 263 ? 12.453 21.899 39.702 1.00 24.31 263 ALA A O 1
ATOM 2158 N N . ILE A 1 264 ? 10.279 22.161 39.864 1.00 24.45 264 ILE A N 1
ATOM 2159 C CA . ILE A 1 264 ? 9.504 22.855 40.907 1.00 24.45 264 ILE A CA 1
ATOM 2160 C C . ILE A 1 264 ? 8.022 23.003 40.523 1.00 24.45 264 ILE A C 1
ATOM 2162 O O . ILE A 1 264 ? 7.629 23.091 39.362 1.00 24.45 264 ILE A O 1
ATOM 2166 N N . LEU A 1 265 ? 7.245 22.992 41.599 1.00 20.98 265 LEU A N 1
ATOM 2167 C CA . LEU A 1 265 ? 5.811 22.970 41.803 1.00 20.98 265 LEU A CA 1
ATOM 2168 C C . LEU A 1 265 ? 5.148 24.360 41.642 1.00 20.98 265 LEU A C 1
ATOM 2170 O O . LEU A 1 265 ? 5.700 25.375 42.047 1.00 20.98 265 LEU A O 1
ATOM 2174 N N . VAL A 1 266 ? 3.934 24.329 41.090 1.00 25.19 266 VAL A N 1
ATOM 2175 C CA . VAL A 1 266 ? 2.696 25.097 41.370 1.00 25.19 266 VAL A CA 1
ATOM 2176 C C . VAL A 1 266 ? 2.711 26.107 42.540 1.00 25.19 266 VAL A C 1
ATOM 2178 O O . VAL A 1 266 ? 3.029 25.711 43.656 1.00 25.19 266 VAL A O 1
ATOM 2181 N N . ALA A 1 267 ? 2.179 27.329 42.331 1.00 22.38 267 ALA A N 1
ATOM 2182 C CA . ALA A 1 267 ? 0.931 27.816 42.968 1.00 22.38 267 ALA A CA 1
ATOM 2183 C C . ALA A 1 267 ? 0.548 29.275 42.622 1.00 22.38 267 ALA A C 1
ATOM 2185 O O . ALA A 1 267 ? 1.389 30.129 42.373 1.00 22.38 267 ALA A O 1
ATOM 2186 N N . PHE A 1 268 ? -0.772 29.485 42.610 1.00 24.34 268 PHE A N 1
ATOM 2187 C CA . PHE A 1 268 ? -1.577 30.680 42.323 1.00 24.34 268 PHE A CA 1
ATOM 2188 C C . PHE A 1 268 ? -1.582 31.756 43.428 1.00 24.34 268 PHE A C 1
ATOM 2190 O O . PHE A 1 268 ? -1.304 31.429 44.578 1.00 24.34 268 PHE A O 1
ATOM 2197 N N . LEU A 1 269 ? -2.057 32.964 43.048 1.00 22.27 269 LEU A N 1
ATOM 2198 C CA . LEU A 1 269 ? -2.941 33.960 43.731 1.00 22.27 269 LEU A CA 1
ATOM 2199 C C . LEU A 1 269 ? -2.465 35.399 43.365 1.00 22.27 269 LEU A C 1
ATOM 2201 O O . LEU A 1 269 ? -1.275 35.570 43.147 1.00 22.27 269 LEU A O 1
ATOM 2205 N N . PHE A 1 270 ? -3.215 36.514 43.318 1.00 21.58 270 PHE A N 1
ATOM 2206 C CA . PHE A 1 270 ? -4.619 36.925 43.081 1.00 21.58 270 PHE A CA 1
ATOM 2207 C C . PHE A 1 270 ? -4.614 38.489 43.195 1.00 21.58 270 PHE A C 1
ATOM 2209 O O . PHE A 1 270 ? -4.028 38.987 44.145 1.00 21.58 270 PHE A O 1
ATOM 2216 N N . PHE A 1 271 ? -5.275 39.228 42.283 1.00 22.22 271 PHE A N 1
ATOM 2217 C CA . PHE A 1 271 ? -5.866 40.597 42.396 1.00 22.22 271 PHE A CA 1
ATOM 2218 C C . PHE A 1 271 ? -5.096 41.891 42.792 1.00 22.22 271 PHE A C 1
ATOM 2220 O O . PHE A 1 271 ? -4.221 41.898 43.647 1.00 22.22 271 PHE A O 1
ATOM 2227 N N . ILE A 1 272 ? -5.632 42.995 42.215 1.00 22.64 272 ILE A N 1
ATOM 2228 C CA . ILE A 1 272 ? -5.662 44.451 42.553 1.00 22.64 272 ILE A CA 1
ATOM 2229 C C . ILE A 1 272 ? -5.114 45.263 41.361 1.00 22.64 272 ILE A C 1
ATOM 2231 O O . ILE A 1 272 ? -4.049 44.929 40.863 1.00 22.64 272 ILE A O 1
ATOM 2235 N N . SER A 1 273 ? -5.671 46.354 40.827 1.00 23.91 273 SER A N 1
ATOM 2236 C CA . SER A 1 273 ? -6.953 47.082 40.838 1.00 23.91 273 SER A CA 1
ATOM 2237 C C . SER A 1 273 ? -6.751 48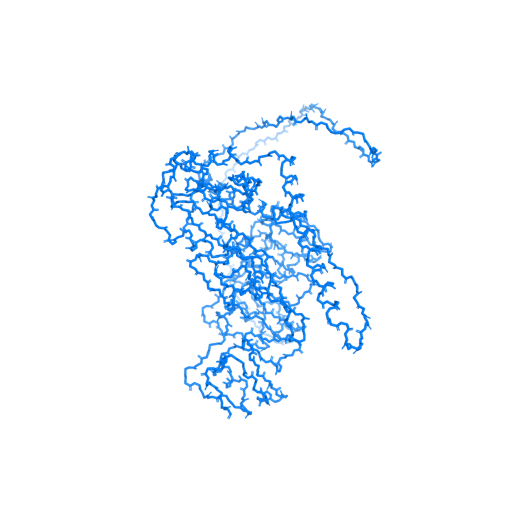.237 39.831 1.00 23.91 273 SER A C 1
ATOM 2239 O O . SER A 1 273 ? -5.637 48.741 39.704 1.00 23.91 273 SER A O 1
ATOM 2241 N N . ASN A 1 274 ? -7.804 48.691 39.147 1.00 25.56 274 ASN A N 1
ATOM 2242 C CA . ASN A 1 274 ? -7.861 50.022 38.498 1.00 25.56 274 ASN A CA 1
ATOM 2243 C C . ASN A 1 274 ? -7.580 51.138 39.542 1.00 25.56 274 ASN A C 1
ATOM 2245 O O . ASN A 1 274 ? -7.844 50.859 40.717 1.00 25.56 274 ASN A O 1
ATOM 2249 N N . PRO A 1 275 ? -7.135 52.381 39.204 1.00 33.72 275 PRO A N 1
ATOM 2250 C CA . PRO A 1 275 ? -7.835 53.278 38.254 1.00 33.72 275 PRO A CA 1
ATOM 2251 C C . PRO A 1 275 ? -6.966 54.310 37.472 1.00 33.72 275 PRO A C 1
ATOM 2253 O O . PRO A 1 275 ? -5.877 54.664 37.899 1.00 33.72 275 PRO A O 1
ATOM 2256 N N . PHE A 1 276 ? -7.463 54.843 36.343 1.00 23.50 276 PHE A N 1
ATOM 2257 C CA . PHE A 1 276 ? -7.826 56.269 36.152 1.00 23.50 276 PHE A CA 1
ATOM 2258 C C . PHE A 1 276 ? -8.137 56.628 34.677 1.00 23.50 276 PHE A C 1
ATOM 2260 O O . PHE A 1 276 ? -7.384 56.345 33.752 1.00 23.50 276 PHE A O 1
ATOM 2267 N N . SER A 1 277 ? -9.292 57.280 34.556 1.00 27.52 277 SER A N 1
ATOM 2268 C CA . SER A 1 277 ? -9.939 58.123 33.531 1.00 27.52 277 SER A CA 1
ATOM 2269 C C . SER A 1 277 ? -9.093 59.320 33.024 1.00 27.52 277 SER A C 1
ATOM 2271 O O . SER A 1 277 ? -8.080 59.608 33.645 1.00 27.52 277 SER A O 1
ATOM 2273 N N . ASN A 1 278 ? -9.406 60.163 32.023 1.00 27.17 278 ASN A N 1
ATOM 2274 C CA . ASN A 1 278 ? -10.580 60.560 31.210 1.00 27.17 278 ASN A CA 1
ATOM 2275 C C . ASN A 1 278 ? -10.029 61.312 29.963 1.00 27.17 278 ASN A C 1
ATOM 2277 O O . ASN A 1 278 ? -8.945 61.887 30.038 1.00 27.17 278 ASN A O 1
ATOM 2281 N N . THR A 1 279 ? -10.703 61.350 28.809 1.00 27.33 279 THR A N 1
ATOM 2282 C CA . THR A 1 279 ? -11.507 62.471 28.229 1.00 27.33 279 THR A CA 1
ATOM 2283 C C . THR A 1 279 ? -11.416 62.293 26.698 1.00 27.33 279 THR A C 1
ATOM 2285 O O . THR A 1 279 ? -10.408 61.767 26.238 1.00 27.33 279 THR A O 1
ATOM 2288 N N . ALA A 1 280 ? -12.319 62.693 25.807 1.00 26.30 280 ALA A N 1
ATOM 2289 C CA . ALA A 1 280 ? -13.718 63.111 25.795 1.00 26.30 280 ALA A CA 1
ATOM 2290 C C . ALA A 1 280 ? -14.162 63.047 24.307 1.00 26.30 280 ALA A C 1
ATOM 2292 O O . ALA A 1 280 ? -13.316 63.034 23.410 1.00 26.30 280 ALA A O 1
ATOM 2293 N N . ASP A 1 281 ? -15.472 62.985 24.085 1.00 25.11 281 ASP A N 1
ATOM 2294 C CA . ASP A 1 281 ? -16.183 62.924 22.799 1.00 25.11 281 ASP A CA 1
ATOM 2295 C C . ASP A 1 281 ? -15.867 64.063 21.810 1.00 25.11 281 ASP A C 1
ATOM 2297 O O . ASP A 1 281 ? -15.424 65.129 22.228 1.00 25.11 281 ASP A O 1
ATOM 2301 N N . VAL A 1 282 ? -16.176 63.854 20.516 1.00 26.52 282 VAL A N 1
ATOM 2302 C CA . VAL A 1 282 ? -17.129 64.660 19.706 1.00 26.52 282 VAL A CA 1
ATOM 2303 C C . VAL A 1 282 ? -17.302 64.026 18.305 1.00 26.52 282 VAL A C 1
ATOM 2305 O O . VAL A 1 282 ? -16.345 63.895 17.544 1.00 26.52 282 VAL A O 1
ATOM 2308 N N . ASP A 1 283 ? -18.551 63.694 17.959 1.00 27.73 283 ASP A N 1
ATOM 2309 C CA . ASP A 1 283 ? -19.070 63.447 16.600 1.00 27.73 283 ASP A CA 1
ATOM 2310 C C . ASP A 1 283 ? -19.207 64.755 15.805 1.00 27.73 283 ASP A C 1
ATOM 2312 O O . ASP A 1 283 ? -19.841 65.656 16.344 1.00 27.73 283 ASP A O 1
ATOM 2316 N N . ILE A 1 284 ? -18.790 64.827 14.522 1.00 28.92 284 ILE A N 1
ATOM 2317 C CA . ILE A 1 284 ? -19.437 65.655 13.463 1.00 28.92 284 ILE A CA 1
ATOM 2318 C C . ILE A 1 284 ? -19.204 65.073 12.040 1.00 28.92 284 ILE A C 1
ATOM 2320 O O . ILE A 1 284 ? -18.092 65.061 11.524 1.00 28.92 284 ILE A O 1
ATOM 2324 N N . ASN A 1 285 ? -20.310 64.648 11.417 1.00 26.88 285 ASN A N 1
ATOM 2325 C CA . ASN A 1 285 ? -20.795 64.791 10.026 1.00 26.88 285 ASN A CA 1
ATOM 2326 C C . ASN A 1 285 ? -19.892 65.132 8.801 1.00 26.88 285 ASN A C 1
ATOM 2328 O O . ASN A 1 285 ? -19.215 66.151 8.751 1.00 26.88 285 ASN A O 1
ATOM 2332 N N . ASN A 1 286 ? -20.238 64.413 7.715 1.00 27.55 286 ASN A N 1
ATOM 2333 C CA . ASN A 1 286 ? -20.565 64.855 6.338 1.00 27.55 286 ASN A CA 1
ATOM 2334 C C . ASN A 1 286 ? -19.508 65.202 5.260 1.00 27.55 286 ASN A C 1
ATOM 2336 O O . ASN A 1 286 ? -18.748 66.155 5.357 1.00 27.55 286 ASN A O 1
ATOM 2340 N N . ASN A 1 287 ? -19.768 64.550 4.111 1.00 27.08 287 ASN A N 1
ATOM 2341 C CA . ASN A 1 287 ? -19.813 65.038 2.721 1.00 27.08 287 ASN A CA 1
ATOM 2342 C C . ASN A 1 287 ? -18.551 65.236 1.865 1.00 27.08 287 ASN A C 1
ATOM 2344 O O . ASN A 1 287 ? -17.724 66.101 2.117 1.00 27.08 287 ASN A O 1
ATOM 2348 N N . GLY A 1 288 ? -18.629 64.586 0.689 1.00 24.08 288 GLY A N 1
ATOM 2349 C CA . GLY A 1 288 ? -18.163 65.080 -0.615 1.00 24.08 288 GLY A CA 1
ATOM 2350 C C . GLY A 1 288 ? -16.659 64.953 -0.857 1.00 24.08 288 GLY A C 1
ATOM 2351 O O . GLY A 1 288 ? -15.869 64.925 0.066 1.00 24.08 288 GLY A O 1
ATOM 2352 N N . SER A 1 289 ? -16.134 64.897 -2.072 1.00 25.00 289 SER A N 1
ATOM 2353 C CA . SER A 1 289 ? -16.690 64.959 -3.416 1.00 25.00 289 SER A CA 1
ATOM 2354 C C . SER A 1 289 ? -15.493 64.763 -4.355 1.00 25.00 289 SER A C 1
ATOM 2356 O O . SER A 1 289 ? -14.494 65.449 -4.199 1.00 25.00 289 SER A O 1
ATOM 2358 N N . THR A 1 290 ? -15.636 63.861 -5.327 1.00 25.19 290 THR A N 1
ATOM 2359 C CA . THR A 1 290 ? -15.224 63.987 -6.744 1.00 25.19 290 THR A CA 1
ATOM 2360 C C . THR A 1 290 ? -13.798 64.375 -7.184 1.00 25.19 290 THR A C 1
ATOM 2362 O O . THR A 1 290 ? -13.242 65.381 -6.761 1.00 25.19 290 THR A O 1
ATOM 2365 N N . ASN A 1 291 ? -13.429 63.719 -8.299 1.00 25.45 291 ASN A N 1
ATOM 2366 C CA . ASN A 1 291 ? -12.648 64.210 -9.450 1.00 25.45 291 ASN A CA 1
ATOM 2367 C C . ASN A 1 291 ? -11.104 64.176 -9.330 1.00 25.45 291 ASN A C 1
ATOM 2369 O O . ASN A 1 291 ? -10.552 64.558 -8.315 1.00 25.45 291 ASN A O 1
ATOM 2373 N N . SER A 1 292 ? -10.310 63.779 -10.337 1.00 22.91 292 SER A N 1
ATOM 2374 C CA . SER A 1 292 ? -10.580 63.362 -11.726 1.00 22.91 292 SER A CA 1
ATOM 2375 C C . SER A 1 292 ? -9.269 63.218 -12.540 1.00 22.91 292 SER A C 1
ATOM 2377 O O . SER A 1 292 ? -8.289 63.845 -12.157 1.00 22.91 292 SER A O 1
ATOM 2379 N N . TYR A 1 293 ? -9.349 62.557 -13.716 1.00 21.75 293 TYR A N 1
ATOM 2380 C CA . TYR A 1 293 ? -8.567 62.789 -14.968 1.00 21.75 293 TYR A CA 1
ATOM 2381 C C . TYR A 1 293 ? -7.041 62.499 -14.968 1.00 21.75 293 TYR A C 1
ATOM 2383 O O . TYR A 1 293 ? -6.373 62.684 -13.967 1.00 21.75 293 TYR A O 1
ATOM 2391 N N . GLN A 1 294 ? -6.346 62.127 -16.056 1.00 23.64 294 GLN A N 1
ATOM 2392 C CA . GLN A 1 294 ? -6.591 61.424 -17.331 1.00 23.64 294 GLN A CA 1
ATOM 2393 C C . GLN A 1 294 ? -5.191 61.132 -17.965 1.00 23.64 294 GLN A C 1
ATOM 2395 O O . GLN A 1 294 ? -4.220 61.810 -17.650 1.00 23.64 294 GLN A O 1
ATOM 2400 N N . LYS A 1 295 ? -5.130 60.113 -18.841 1.00 22.81 295 LYS A N 1
ATOM 2401 C CA . LYS A 1 295 ? -4.115 59.653 -19.847 1.00 22.81 295 LYS A CA 1
ATOM 2402 C C . LYS A 1 295 ? -3.292 60.746 -20.616 1.00 22.81 295 LYS A C 1
ATOM 2404 O O . LYS A 1 295 ? -3.680 61.902 -20.539 1.00 22.81 295 LYS A O 1
ATOM 2409 N N . PRO A 1 296 ? -2.435 60.415 -21.630 1.00 43.28 296 PRO A N 1
ATOM 2410 C CA . PRO A 1 296 ? -1.358 59.399 -21.805 1.00 43.28 296 PRO A CA 1
ATOM 2411 C C . PRO A 1 296 ? -0.102 59.977 -22.557 1.00 43.28 296 PRO A C 1
ATOM 2413 O O . PRO A 1 296 ? -0.162 61.101 -23.037 1.00 43.28 296 PRO A O 1
ATOM 2416 N N . ASN A 1 297 ? 0.997 59.222 -22.760 1.00 25.84 297 ASN A N 1
ATOM 2417 C CA . ASN A 1 297 ? 1.579 58.907 -24.096 1.00 25.84 297 ASN A CA 1
ATOM 2418 C C . ASN A 1 297 ? 2.946 58.189 -24.067 1.00 25.84 297 ASN A C 1
ATOM 2420 O O . ASN A 1 297 ? 3.673 58.191 -23.082 1.00 25.84 297 ASN A O 1
ATOM 2424 N N . ILE A 1 298 ? 3.213 57.559 -25.211 1.00 28.83 298 ILE A N 1
ATOM 2425 C CA . ILE A 1 298 ? 4.226 56.572 -25.609 1.00 28.83 298 ILE A CA 1
ATOM 2426 C C . ILE A 1 298 ? 5.538 57.244 -26.073 1.00 28.83 298 ILE A C 1
ATOM 2428 O O . ILE A 1 298 ? 5.463 58.282 -26.724 1.00 28.83 298 ILE A O 1
ATOM 2432 N N . ASN A 1 299 ? 6.709 56.626 -25.833 1.00 26.53 299 ASN A N 1
ATOM 2433 C CA . ASN A 1 299 ? 7.727 56.363 -26.873 1.00 26.53 299 ASN A CA 1
ATOM 2434 C C . ASN A 1 299 ? 8.885 55.455 -26.415 1.00 26.53 299 ASN A C 1
ATOM 2436 O O . ASN A 1 299 ? 9.178 55.322 -25.232 1.00 26.53 299 ASN A O 1
ATOM 2440 N N . GLN A 1 300 ? 9.453 54.793 -27.425 1.00 27.19 300 GLN A N 1
ATOM 2441 C CA . GLN A 1 300 ? 10.317 53.609 -27.460 1.00 27.19 300 GLN A CA 1
ATOM 2442 C C . GLN A 1 300 ? 11.763 53.811 -26.969 1.00 27.19 300 GLN A C 1
ATOM 2444 O O . GLN A 1 300 ? 12.299 54.915 -27.017 1.00 27.19 300 GLN A O 1
ATOM 2449 N N . GLY A 1 301 ? 12.416 52.693 -26.630 1.00 25.39 301 GLY A N 1
ATOM 2450 C CA . GLY A 1 301 ? 13.872 52.562 -26.516 1.00 25.39 301 GLY A CA 1
ATOM 2451 C C . GLY A 1 301 ? 14.272 51.185 -25.976 1.00 25.39 301 GLY A C 1
ATOM 2452 O O . GLY A 1 301 ? 14.161 50.937 -24.780 1.00 25.39 301 GLY A O 1
ATOM 2453 N N . GLU A 1 302 ? 14.691 50.280 -26.862 1.00 27.20 302 GLU A N 1
ATOM 2454 C CA . GLU A 1 302 ? 15.294 48.985 -26.526 1.00 27.20 302 GLU A CA 1
ATOM 2455 C C . GLU A 1 302 ? 16.705 49.175 -25.942 1.00 27.20 302 GLU A C 1
ATOM 2457 O O . GLU A 1 302 ? 17.503 49.893 -26.533 1.00 27.20 302 GLU A O 1
ATOM 2462 N N . GLU A 1 303 ? 17.041 48.485 -24.8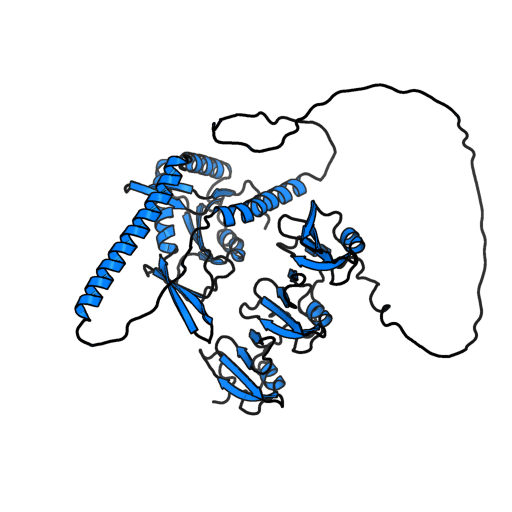44 1.00 24.69 303 GLU A N 1
ATOM 2463 C CA . GLU A 1 303 ? 18.295 47.721 -24.741 1.00 24.69 303 GLU A CA 1
ATOM 2464 C C . GLU A 1 303 ? 18.352 46.824 -23.480 1.00 24.69 303 GLU A C 1
ATOM 2466 O O . GLU A 1 303 ? 18.203 47.277 -22.349 1.00 24.69 303 GLU A O 1
ATOM 2471 N N . LYS A 1 304 ? 18.674 45.545 -23.731 1.00 25.55 304 LYS A N 1
ATOM 2472 C CA . LYS A 1 304 ? 19.297 44.541 -22.840 1.00 25.55 304 LYS A CA 1
ATOM 2473 C C . LYS A 1 304 ? 18.433 43.928 -21.727 1.00 25.55 304 LYS A C 1
ATOM 2475 O O . LYS A 1 304 ? 18.557 44.203 -20.538 1.00 25.55 304 LYS A O 1
ATOM 2480 N N . ASN A 1 305 ? 17.648 42.943 -22.162 1.00 24.16 305 ASN A N 1
ATOM 2481 C CA . ASN A 1 305 ? 17.007 41.917 -21.346 1.00 24.16 305 ASN A CA 1
ATOM 2482 C C . ASN A 1 305 ? 18.033 41.011 -20.640 1.00 24.16 305 ASN A C 1
ATOM 2484 O O . ASN A 1 305 ? 18.593 40.098 -21.241 1.00 24.16 305 ASN A O 1
ATOM 2488 N N . GLN A 1 306 ? 18.196 41.212 -19.335 1.00 28.23 306 GLN A N 1
ATOM 2489 C CA . GLN A 1 306 ? 18.555 40.158 -18.390 1.00 28.23 306 GLN A CA 1
ATOM 2490 C C . GLN A 1 306 ? 17.238 39.722 -17.725 1.00 28.23 306 GLN A C 1
ATOM 2492 O O . GLN A 1 306 ? 16.847 40.232 -16.675 1.00 28.23 306 GLN A O 1
ATOM 2497 N N . VAL A 1 307 ? 16.467 38.880 -18.423 1.00 27.55 307 VAL A N 1
ATOM 2498 C CA . VAL A 1 307 ? 15.149 38.431 -17.952 1.00 27.55 307 VAL A CA 1
ATOM 2499 C C . VAL A 1 307 ? 15.348 37.365 -16.884 1.00 27.55 307 VAL A C 1
ATOM 2501 O O . VAL A 1 307 ? 15.938 36.315 -17.108 1.00 27.55 307 VAL A O 1
ATOM 2504 N N . THR A 1 308 ? 14.868 37.702 -15.696 1.00 28.86 308 THR A N 1
ATOM 2505 C CA . THR A 1 308 ? 14.687 36.817 -14.555 1.00 28.86 308 THR A CA 1
ATOM 2506 C C . THR A 1 308 ? 13.452 35.952 -14.807 1.00 28.86 308 THR A C 1
ATOM 2508 O O . THR A 1 308 ? 12.339 36.467 -14.907 1.00 28.86 308 THR A O 1
ATOM 2511 N N . ASP A 1 309 ? 13.646 34.638 -14.883 1.00 31.72 309 ASP A N 1
ATOM 2512 C CA . ASP A 1 309 ? 12.609 33.618 -15.125 1.00 31.72 309 ASP A CA 1
ATOM 2513 C C . ASP A 1 309 ? 11.653 33.368 -13.932 1.00 31.72 309 ASP A C 1
ATOM 2515 O O . ASP A 1 309 ? 10.966 32.354 -13.863 1.00 31.72 309 ASP A O 1
ATOM 2519 N N . ASP A 1 310 ? 11.529 34.306 -12.991 1.00 34.41 310 ASP A N 1
ATOM 2520 C CA . ASP A 1 310 ? 10.758 34.110 -11.751 1.00 34.41 310 ASP A CA 1
ATOM 2521 C C . ASP A 1 310 ? 9.334 34.706 -11.785 1.00 34.41 310 ASP A C 1
ATOM 2523 O O . ASP A 1 310 ? 8.685 34.847 -10.745 1.00 34.41 310 ASP A O 1
ATOM 2527 N N . LYS A 1 311 ? 8.809 35.077 -12.961 1.00 30.95 311 LYS A N 1
ATOM 2528 C CA . LYS A 1 311 ? 7.495 35.751 -13.070 1.00 30.95 311 LYS A CA 1
ATOM 2529 C C . LYS A 1 311 ? 6.414 35.038 -13.877 1.00 30.95 311 LYS A C 1
ATOM 2531 O O . LYS A 1 311 ? 5.344 35.613 -14.068 1.00 30.95 311 LYS A O 1
ATOM 2536 N N . VAL A 1 312 ? 6.607 33.781 -14.264 1.00 33.31 312 VAL A N 1
ATOM 2537 C CA . VAL A 1 312 ? 5.542 33.000 -14.910 1.00 33.31 312 VAL A CA 1
ATOM 2538 C C . VAL A 1 312 ? 5.055 31.906 -13.958 1.00 33.31 312 VAL A C 1
ATOM 2540 O O . VAL A 1 312 ? 5.749 30.920 -13.754 1.00 33.31 312 VAL A O 1
ATOM 2543 N N . ALA A 1 313 ? 3.857 32.125 -13.387 1.00 30.72 313 ALA A N 1
ATOM 2544 C CA . ALA A 1 313 ? 2.927 31.165 -12.746 1.00 30.72 313 ALA A CA 1
ATOM 2545 C C . ALA A 1 313 ? 2.436 31.561 -11.332 1.00 30.72 313 ALA A C 1
ATOM 2547 O O . ALA A 1 313 ? 2.440 30.750 -10.408 1.00 30.72 313 ALA A O 1
ATOM 2548 N N . LEU A 1 314 ? 1.951 32.794 -11.145 1.00 37.53 314 LEU A N 1
ATOM 2549 C CA . LEU A 1 314 ? 1.276 33.221 -9.906 1.00 37.53 314 LEU A CA 1
ATOM 2550 C C . LEU A 1 314 ? -0.041 33.956 -10.200 1.00 37.53 314 LEU A C 1
ATOM 2552 O O . LEU A 1 314 ? -0.223 35.112 -9.837 1.00 37.53 314 LEU A O 1
ATOM 2556 N N . SER A 1 315 ? -0.987 33.284 -10.849 1.00 40.66 315 SER A N 1
ATOM 2557 C CA . SER A 1 315 ? -2.391 33.712 -10.846 1.00 40.66 315 SER A CA 1
ATOM 2558 C C . SER A 1 315 ? -3.283 32.498 -11.113 1.00 40.66 315 SER A C 1
ATOM 2560 O O . SER A 1 315 ? -3.365 32.052 -12.248 1.00 40.66 315 SER A O 1
ATOM 2562 N N . GLU A 1 316 ? -3.834 31.960 -10.014 1.00 39.22 316 GLU A N 1
ATOM 2563 C CA . GLU A 1 316 ? -4.757 30.812 -9.793 1.00 39.22 316 GLU A CA 1
ATOM 2564 C C . GLU A 1 316 ? -4.224 29.821 -8.731 1.00 39.22 316 GLU A C 1
ATOM 2566 O O . GLU A 1 316 ? -5.003 29.174 -8.038 1.00 39.22 316 GLU A O 1
ATOM 2571 N N . ASN A 1 317 ? -2.904 29.788 -8.492 1.00 50.75 317 ASN A N 1
ATOM 2572 C CA . ASN A 1 317 ? -2.223 28.800 -7.633 1.00 50.75 317 ASN A CA 1
ATOM 2573 C C . ASN A 1 317 ? -1.838 29.269 -6.212 1.00 50.75 317 ASN A C 1
ATOM 2575 O O . ASN A 1 317 ? -1.137 28.544 -5.505 1.00 50.75 317 ASN A O 1
ATOM 2579 N N . ASN A 1 318 ? -2.276 30.445 -5.751 1.00 53.06 318 ASN A N 1
ATOM 2580 C CA . ASN A 1 318 ? -1.762 31.035 -4.498 1.00 53.06 318 ASN A CA 1
ATOM 2581 C C . ASN A 1 318 ? -2.079 30.228 -3.222 1.00 53.06 318 ASN A C 1
ATOM 2583 O O . ASN A 1 318 ? -1.450 30.463 -2.192 1.00 53.06 318 ASN A O 1
ATOM 2587 N N . ASN A 1 319 ? -2.999 29.261 -3.302 1.00 60.12 319 ASN A N 1
ATOM 2588 C CA . ASN A 1 319 ? -3.386 28.388 -2.192 1.00 60.12 319 ASN A CA 1
ATOM 2589 C C . ASN A 1 319 ? -2.935 26.927 -2.380 1.00 60.12 319 ASN A C 1
ATOM 2591 O O . ASN A 1 319 ? -3.383 26.047 -1.647 1.00 60.12 319 ASN A O 1
ATOM 2595 N N . MET A 1 320 ? -2.066 26.639 -3.354 1.00 82.62 320 MET A N 1
ATOM 2596 C CA . MET A 1 320 ? -1.585 25.278 -3.594 1.00 82.62 320 MET A CA 1
ATOM 2597 C C . MET A 1 320 ? -0.255 25.032 -2.886 1.00 82.62 320 MET A C 1
ATOM 2599 O O . MET A 1 320 ? 0.690 25.814 -2.976 1.00 82.62 320 MET A O 1
ATOM 2603 N N . ILE A 1 321 ? -0.167 23.907 -2.188 1.00 87.50 321 ILE A N 1
ATOM 2604 C CA . ILE A 1 321 ? 1.044 23.439 -1.525 1.00 87.50 321 ILE A CA 1
ATOM 2605 C C . ILE A 1 321 ? 1.933 22.808 -2.587 1.00 87.50 321 ILE A C 1
ATOM 2607 O O . ILE A 1 321 ? 1.567 21.822 -3.228 1.00 87.50 321 ILE A O 1
ATOM 2611 N N . ASN A 1 322 ? 3.125 23.369 -2.750 1.00 90.06 322 ASN A N 1
ATOM 2612 C CA . ASN A 1 322 ? 4.163 22.813 -3.601 1.00 90.06 322 ASN A CA 1
ATOM 2613 C C . ASN A 1 322 ? 5.538 23.073 -2.979 1.00 90.06 322 ASN A C 1
ATOM 2615 O O . ASN A 1 322 ? 5.676 23.918 -2.093 1.00 90.06 322 ASN A O 1
ATOM 2619 N N . LEU A 1 323 ? 6.559 22.349 -3.433 1.00 90.00 323 LEU A N 1
ATOM 2620 C CA . LEU A 1 323 ? 7.937 22.588 -3.011 1.00 90.00 323 LEU A CA 1
ATOM 2621 C C . LEU A 1 323 ? 8.337 24.043 -3.301 1.00 90.00 323 LEU A C 1
ATOM 2623 O O . LEU A 1 323 ? 8.032 24.579 -4.361 1.00 90.00 323 LEU A O 1
ATOM 2627 N N . GLY A 1 324 ? 9.007 24.687 -2.346 1.00 90.12 324 GLY A N 1
ATOM 2628 C CA . GLY A 1 324 ? 9.457 26.076 -2.462 1.00 90.12 324 GLY A CA 1
ATOM 2629 C C . GLY A 1 324 ? 8.429 27.141 -2.056 1.00 90.12 324 GLY A C 1
ATOM 2630 O O . GLY A 1 324 ? 8.813 28.299 -1.874 1.00 90.12 324 GLY A O 1
ATOM 2631 N N . VAL A 1 325 ? 7.156 26.777 -1.858 1.00 91.62 325 VAL A N 1
ATOM 2632 C CA . VAL A 1 325 ? 6.097 27.708 -1.422 1.00 91.62 325 VAL A CA 1
ATOM 2633 C C . VAL A 1 325 ? 6.386 28.223 -0.008 1.00 91.62 325 VAL A C 1
ATOM 2635 O O . VAL A 1 325 ? 6.783 27.454 0.864 1.00 91.62 325 VAL A O 1
ATOM 2638 N N . LYS A 1 326 ? 6.194 29.525 0.242 1.00 92.38 326 LYS A N 1
ATOM 2639 C CA . LYS A 1 326 ? 6.404 30.129 1.572 1.00 92.38 326 LYS A CA 1
ATOM 2640 C C . LYS A 1 326 ? 5.350 29.660 2.581 1.00 92.38 326 LYS A C 1
ATOM 2642 O O . LYS A 1 326 ? 4.177 29.526 2.233 1.00 92.38 326 LYS A O 1
ATOM 2647 N N . LYS A 1 327 ? 5.746 29.502 3.850 1.00 91.75 327 LYS A N 1
ATOM 2648 C CA . LYS A 1 327 ? 4.864 29.052 4.946 1.00 91.75 327 LYS A CA 1
ATOM 2649 C C . LYS A 1 327 ? 3.562 29.850 5.089 1.00 91.75 327 LYS A C 1
ATOM 2651 O O . LYS A 1 327 ? 2.532 29.264 5.411 1.00 91.75 327 LYS A O 1
ATOM 2656 N N . ASP A 1 328 ? 3.577 31.153 4.808 1.00 89.69 328 ASP A N 1
ATOM 2657 C CA . ASP A 1 328 ? 2.392 32.003 4.976 1.00 89.69 328 ASP A CA 1
ATOM 2658 C C . ASP A 1 328 ? 1.306 31.676 3.941 1.00 89.69 328 ASP A C 1
ATOM 2660 O O . ASP A 1 328 ? 0.124 31.668 4.271 1.00 89.69 328 ASP A O 1
ATOM 2664 N N . LEU A 1 329 ? 1.695 31.282 2.723 1.00 90.31 329 LEU A N 1
ATOM 2665 C CA . LEU A 1 329 ? 0.748 30.812 1.705 1.00 90.31 329 LEU A CA 1
ATOM 2666 C C . LEU A 1 329 ? 0.132 29.461 2.086 1.00 90.31 329 LEU A C 1
ATOM 2668 O O . LEU A 1 329 ? -1.044 29.220 1.829 1.00 90.31 329 LEU A O 1
ATOM 2672 N N . VAL A 1 330 ? 0.885 28.598 2.777 1.00 91.94 330 VAL A N 1
ATOM 2673 C CA . VAL A 1 330 ? 0.331 27.351 3.329 1.00 91.94 330 VAL A CA 1
ATOM 2674 C C . VAL A 1 330 ? -0.690 27.643 4.428 1.00 91.94 330 VAL A C 1
ATOM 2676 O O . VAL A 1 330 ? -1.732 26.989 4.473 1.00 91.94 330 VAL A O 1
ATOM 2679 N N . ARG A 1 331 ? -0.438 28.645 5.282 1.00 90.69 331 ARG A N 1
ATOM 2680 C CA . ARG A 1 331 ? -1.421 29.098 6.278 1.00 90.69 331 ARG A CA 1
ATOM 2681 C C . ARG A 1 331 ? -2.687 29.633 5.606 1.00 90.69 331 ARG A C 1
ATOM 2683 O O . ARG A 1 331 ? -3.777 29.299 6.053 1.00 90.69 331 ARG A O 1
ATOM 2690 N N . ASN A 1 332 ? -2.566 30.384 4.514 1.00 87.88 332 ASN A N 1
ATOM 2691 C CA . ASN A 1 332 ? -3.730 30.857 3.757 1.00 87.88 332 ASN A CA 1
ATOM 2692 C C . ASN A 1 332 ? -4.539 29.695 3.154 1.00 87.88 332 ASN A C 1
ATOM 2694 O O . ASN A 1 332 ? -5.766 29.733 3.146 1.00 87.88 332 ASN A O 1
ATOM 2698 N N . ALA A 1 333 ? -3.857 28.645 2.688 1.00 87.62 333 ALA A N 1
ATOM 2699 C CA . ALA A 1 333 ? -4.484 27.478 2.075 1.00 87.62 333 ALA A CA 1
ATOM 2700 C C . ALA A 1 333 ? -5.182 26.542 3.077 1.00 87.62 333 ALA A C 1
ATOM 2702 O O . ALA A 1 333 ? -6.268 26.028 2.809 1.00 87.62 333 ALA A O 1
ATOM 2703 N N . LEU A 1 334 ? -4.537 26.269 4.214 1.00 89.88 334 LEU A N 1
ATOM 2704 C CA . LEU A 1 334 ? -4.965 25.228 5.156 1.00 89.88 334 LEU A CA 1
ATOM 2705 C C . LEU A 1 334 ? -5.455 25.761 6.507 1.00 89.88 334 LEU A C 1
ATOM 2707 O O . LEU A 1 334 ? -5.986 24.988 7.306 1.00 89.88 334 LEU A O 1
ATOM 2711 N N . GLY A 1 335 ? -5.270 27.051 6.777 1.00 90.88 335 GLY A N 1
ATOM 2712 C CA . GLY A 1 335 ? -5.430 27.638 8.101 1.00 90.88 335 GLY A CA 1
ATOM 2713 C C . GLY A 1 335 ? -4.265 27.312 9.038 1.00 90.88 335 GLY A C 1
ATOM 2714 O O . GLY A 1 335 ? -3.196 26.832 8.631 1.00 90.88 335 GLY A O 1
ATOM 2715 N N . ASP A 1 336 ? -4.483 27.580 10.324 1.00 93.94 336 ASP A N 1
ATOM 2716 C CA . ASP A 1 336 ? -3.481 27.341 11.356 1.00 93.94 336 ASP A CA 1
ATOM 2717 C C . ASP A 1 336 ? -3.280 25.847 11.655 1.00 93.94 336 ASP A C 1
ATOM 2719 O O . ASP A 1 336 ? -4.239 25.067 11.707 1.00 93.94 336 ASP A O 1
ATOM 2723 N N . PRO A 1 337 ? -2.027 25.413 11.884 1.00 95.31 337 PRO A N 1
ATOM 2724 C CA . PRO A 1 337 ? -1.748 24.035 12.246 1.00 95.31 337 PRO A CA 1
ATOM 2725 C C . PRO A 1 337 ? -2.196 23.723 13.675 1.00 95.31 337 PRO A C 1
ATOM 2727 O O . PRO A 1 337 ? -2.047 24.525 14.593 1.00 95.31 337 PRO A O 1
ATOM 2730 N N . LYS A 1 338 ? -2.627 22.479 13.902 1.00 93.88 338 LYS A N 1
ATOM 2731 C CA . LYS A 1 338 ? -2.983 21.969 15.239 1.00 93.88 338 LYS A CA 1
ATOM 2732 C C . LYS A 1 338 ? -1.767 21.792 16.144 1.00 93.88 338 LYS A C 1
ATOM 2734 O O . LYS A 1 338 ? -1.888 21.784 17.365 1.00 93.88 338 LYS A O 1
ATOM 2739 N N . LYS A 1 339 ? -0.597 21.556 15.547 1.00 96.06 339 LYS A N 1
ATOM 2740 C CA . LYS A 1 339 ? 0.671 21.397 16.262 1.00 96.06 339 LYS A CA 1
ATOM 2741 C C . LYS A 1 339 ? 1.838 21.819 15.378 1.00 96.06 339 LYS A C 1
ATOM 2743 O O . LYS A 1 339 ? 1.896 21.460 14.206 1.00 96.06 339 LYS A O 1
ATOM 2748 N N . ILE A 1 340 ? 2.818 22.485 15.978 1.00 96.69 340 ILE A N 1
ATOM 2749 C CA . ILE A 1 340 ? 4.105 22.799 15.354 1.00 96.69 340 ILE A CA 1
ATOM 2750 C C . ILE A 1 340 ? 5.199 22.000 16.066 1.00 96.69 340 ILE A C 1
ATOM 2752 O O . ILE A 1 340 ? 5.159 21.822 17.283 1.00 96.69 340 ILE A O 1
ATOM 2756 N N . SER A 1 341 ? 6.160 21.466 15.316 1.00 94.19 341 SER A N 1
ATOM 2757 C CA . SER A 1 341 ? 7.291 20.722 15.875 1.00 94.19 341 SER A CA 1
ATOM 2758 C C . SER A 1 341 ? 8.544 20.936 15.043 1.00 94.19 341 SER A C 1
ATOM 2760 O O . SER A 1 341 ? 8.476 20.921 13.817 1.00 94.19 341 SER A O 1
ATOM 2762 N N . LYS A 1 342 ? 9.697 21.060 15.701 1.00 92.75 342 LYS A N 1
ATOM 2763 C CA . LYS A 1 342 ? 11.005 21.094 15.036 1.00 92.75 342 LYS A CA 1
ATOM 2764 C C . LYS A 1 342 ? 11.540 19.675 14.835 1.00 92.75 342 LYS A C 1
ATOM 2766 O O . LYS A 1 342 ? 11.353 18.823 15.704 1.00 92.75 342 LYS A O 1
ATOM 2771 N N . TYR A 1 343 ? 12.182 19.427 13.699 1.00 80.81 343 TYR A N 1
ATOM 2772 C CA . TYR A 1 343 ? 12.829 18.164 13.340 1.00 80.81 343 TYR A CA 1
ATOM 2773 C C . TYR A 1 343 ? 14.173 18.454 12.672 1.00 80.81 343 TYR A C 1
ATOM 2775 O O . TYR A 1 343 ? 14.244 18.661 11.464 1.00 80.81 343 TYR A O 1
ATOM 2783 N N . GLY A 1 344 ? 15.247 18.471 13.464 1.00 86.50 344 GLY A N 1
ATOM 2784 C CA . GLY A 1 344 ? 16.533 18.980 12.987 1.00 86.50 344 GLY A CA 1
ATOM 2785 C C . GLY A 1 344 ? 16.399 20.453 12.593 1.00 86.50 344 GLY A C 1
ATOM 2786 O O . GLY A 1 344 ? 15.913 21.252 13.392 1.00 86.50 344 GLY A O 1
ATOM 2787 N N . ASN A 1 345 ? 16.773 20.777 11.354 1.00 88.19 345 ASN A N 1
ATOM 2788 C CA . ASN A 1 345 ? 16.658 22.129 10.794 1.00 88.19 345 ASN A CA 1
ATOM 2789 C C . ASN A 1 345 ? 15.265 22.445 10.226 1.00 88.19 345 ASN A C 1
ATOM 2791 O O . ASN A 1 345 ? 14.999 23.599 9.898 1.00 88.19 345 ASN A O 1
ATOM 2795 N N . ASP A 1 346 ? 14.384 21.448 10.133 1.00 92.81 346 ASP A N 1
ATOM 2796 C CA . ASP A 1 346 ? 13.059 21.613 9.545 1.00 92.81 346 ASP A CA 1
ATOM 2797 C C . ASP A 1 346 ? 12.005 21.939 10.608 1.00 92.81 346 ASP A C 1
ATOM 2799 O O . ASP A 1 346 ? 12.048 21.459 11.749 1.00 92.81 346 ASP A O 1
ATOM 2803 N N . VAL A 1 347 ? 10.983 22.688 10.205 1.00 95.88 347 VAL A N 1
ATOM 2804 C CA . VAL A 1 347 ? 9.770 22.925 10.995 1.00 95.88 347 VAL A CA 1
ATOM 2805 C C . VAL A 1 347 ? 8.608 22.182 10.351 1.00 95.88 347 VAL A C 1
ATOM 2807 O O . VAL A 1 347 ? 8.354 22.326 9.163 1.00 95.88 347 VAL A O 1
ATOM 2810 N N . ARG A 1 348 ? 7.861 21.400 11.134 1.00 96.31 348 ARG A N 1
ATOM 2811 C CA . ARG A 1 348 ? 6.661 20.696 10.669 1.00 96.31 348 ARG A CA 1
ATOM 2812 C C . ARG A 1 348 ? 5.403 21.265 11.289 1.00 96.31 348 ARG A C 1
ATOM 2814 O O . ARG A 1 348 ? 5.297 21.371 12.512 1.00 96.31 348 ARG A O 1
ATOM 2821 N N . TRP A 1 349 ? 4.444 21.567 10.430 1.00 97.00 349 TRP A N 1
ATOM 2822 C CA . TRP A 1 349 ? 3.089 21.973 10.771 1.00 97.00 349 TRP A CA 1
ATOM 2823 C C . TRP A 1 349 ? 2.153 20.789 10.576 1.00 97.00 349 TRP A C 1
ATOM 2825 O O . TRP A 1 349 ? 2.024 20.262 9.474 1.00 97.00 349 TRP A O 1
ATOM 2835 N N . TYR A 1 350 ? 1.523 20.351 11.660 1.00 94.31 350 TYR A N 1
ATOM 2836 C CA . TYR A 1 350 ? 0.623 19.207 11.685 1.00 94.31 350 TYR A CA 1
ATOM 2837 C C . TYR A 1 350 ? -0.830 19.664 11.619 1.00 94.31 350 TYR A C 1
ATOM 2839 O O . TYR A 1 350 ? -1.291 20.430 12.467 1.00 94.31 350 TYR A O 1
ATOM 2847 N N . TYR A 1 351 ? -1.562 19.113 10.657 1.00 89.06 351 TYR A N 1
ATOM 2848 C CA . TYR A 1 351 ? -3.001 19.332 10.463 1.00 89.06 351 TYR A CA 1
ATOM 2849 C C . TYR A 1 351 ? -3.832 18.126 10.945 1.00 89.06 351 TYR A C 1
ATOM 2851 O O . TYR A 1 351 ? -5.040 18.217 11.192 1.00 89.06 351 TYR A O 1
ATOM 2859 N N . SER A 1 352 ? -3.160 16.997 11.190 1.00 84.81 352 SER A N 1
ATOM 2860 C CA . SER A 1 352 ? -3.677 15.829 11.905 1.00 84.81 352 SER A CA 1
ATOM 2861 C C . SER A 1 352 ? -2.554 15.141 12.696 1.00 84.81 352 SER A C 1
ATOM 2863 O O . SER A 1 352 ? -1.447 15.664 12.809 1.00 84.81 352 SER A O 1
ATOM 2865 N N . SER A 1 353 ? -2.812 13.964 13.269 1.00 76.50 353 SER A N 1
ATOM 2866 C CA . SER A 1 353 ? -1.791 13.189 13.990 1.00 76.50 353 SER A CA 1
ATOM 2867 C C . SER A 1 353 ? -0.632 12.714 13.116 1.00 76.50 353 SER A C 1
ATOM 2869 O O . SER A 1 353 ? 0.452 12.482 13.648 1.00 76.50 353 SER A O 1
ATOM 2871 N N . ILE A 1 354 ? -0.857 12.553 11.811 1.00 75.50 354 ILE A N 1
ATOM 2872 C CA . ILE A 1 354 ? 0.133 12.004 10.872 1.00 75.50 354 ILE A CA 1
ATOM 2873 C C . ILE A 1 354 ? 0.271 12.820 9.583 1.00 75.50 354 ILE A C 1
ATOM 2875 O O . ILE A 1 354 ? 1.202 12.571 8.822 1.00 75.50 354 ILE A O 1
ATOM 2879 N N . GLY A 1 355 ? -0.637 13.768 9.336 1.00 88.94 355 GLY A N 1
ATOM 2880 C CA . GLY A 1 355 ? -0.583 14.656 8.184 1.00 88.94 355 GLY A CA 1
ATOM 2881 C C . GLY A 1 355 ? 0.096 15.974 8.523 1.00 88.94 355 GLY A C 1
ATOM 2882 O O . GLY A 1 355 ? -0.273 16.634 9.502 1.00 88.94 355 GLY A O 1
ATOM 2883 N N . TYR A 1 356 ? 1.098 16.341 7.727 1.00 94.50 356 TYR A N 1
ATOM 2884 C CA . TYR A 1 356 ? 1.929 17.514 7.980 1.00 94.50 356 TYR A CA 1
ATOM 2885 C C . TYR A 1 356 ? 2.461 18.156 6.701 1.00 94.50 356 TYR A C 1
ATOM 2887 O O . TYR A 1 356 ? 2.633 17.484 5.685 1.00 94.50 356 TYR A O 1
ATOM 2895 N N . VAL A 1 357 ? 2.820 19.434 6.809 1.00 97.19 357 VAL A N 1
ATOM 2896 C CA . VAL A 1 357 ? 3.678 20.158 5.862 1.00 97.19 357 VAL A CA 1
ATOM 2897 C C . VAL A 1 357 ? 5.000 20.474 6.561 1.00 97.19 357 VAL A C 1
ATOM 2899 O O . VAL A 1 357 ? 5.014 20.812 7.745 1.00 97.19 357 VAL A O 1
ATOM 2902 N N . SER A 1 358 ? 6.113 20.283 5.862 1.00 96.44 358 SER A N 1
ATOM 2903 C CA . SER A 1 358 ? 7.472 20.509 6.353 1.00 96.44 358 SER A CA 1
ATOM 2904 C C . SER A 1 358 ? 8.081 21.713 5.648 1.00 96.44 358 SER A C 1
ATOM 2906 O O . SER A 1 358 ? 7.923 21.861 4.436 1.00 96.44 358 SER A O 1
ATOM 2908 N N . PHE A 1 359 ? 8.776 22.545 6.413 1.00 96.50 359 PHE A N 1
ATOM 2909 C CA . PHE A 1 359 ? 9.428 23.763 5.959 1.00 96.50 359 PHE A CA 1
ATOM 2910 C C . PHE A 1 359 ? 10.917 23.713 6.274 1.00 96.50 359 PHE A C 1
ATOM 2912 O O . PHE A 1 359 ? 11.301 23.263 7.356 1.00 96.50 359 PHE A O 1
ATOM 2919 N N . ASP A 1 360 ? 11.728 24.197 5.340 1.00 94.50 360 ASP A N 1
ATOM 2920 C CA . ASP A 1 360 ? 13.162 24.382 5.528 1.00 94.50 360 ASP A CA 1
ATOM 2921 C C . ASP A 1 360 ? 13.481 25.626 6.385 1.00 94.50 360 ASP A C 1
ATOM 2923 O O . ASP A 1 360 ? 12.600 26.349 6.861 1.00 94.50 360 ASP A O 1
ATOM 2927 N N . ASN A 1 361 ? 14.774 25.898 6.570 1.00 92.25 361 ASN A N 1
ATOM 2928 C CA . ASN A 1 361 ? 15.270 27.056 7.315 1.00 92.25 361 ASN A CA 1
ATOM 2929 C C . ASN A 1 361 ? 14.975 28.415 6.651 1.00 92.25 361 ASN A C 1
ATOM 2931 O O . ASN A 1 361 ? 15.130 29.446 7.302 1.00 92.25 361 ASN A O 1
ATOM 2935 N N . LYS A 1 362 ? 14.564 28.428 5.379 1.00 93.69 362 LYS A N 1
ATOM 2936 C CA . LYS A 1 362 ? 14.115 29.616 4.639 1.00 93.69 362 LYS A CA 1
ATOM 2937 C C . LYS A 1 362 ? 12.591 29.736 4.640 1.00 93.69 362 LYS A C 1
ATOM 2939 O O . LYS A 1 362 ? 12.042 30.540 3.888 1.00 93.69 362 LYS A O 1
ATOM 2944 N N . GLU A 1 363 ? 11.918 28.941 5.472 1.00 94.44 363 GLU A N 1
ATOM 2945 C CA . GLU A 1 363 ? 10.466 28.914 5.624 1.00 94.44 363 GLU A CA 1
ATOM 2946 C C . GLU A 1 363 ? 9.720 28.535 4.338 1.00 94.44 363 GLU A C 1
ATOM 2948 O O . GLU A 1 363 ? 8.569 28.930 4.123 1.00 94.44 363 GLU A O 1
ATOM 2953 N N . LYS A 1 364 ? 10.375 27.751 3.476 1.00 94.69 364 LYS A N 1
ATOM 2954 C CA . LYS A 1 364 ? 9.803 27.219 2.242 1.00 94.69 364 LYS A CA 1
ATOM 2955 C C . LYS A 1 364 ? 9.456 25.746 2.403 1.00 94.69 364 LYS A C 1
ATOM 2957 O O . LYS A 1 364 ? 10.171 24.997 3.063 1.00 94.69 364 LYS A O 1
ATOM 2962 N N . VAL A 1 365 ? 8.354 25.317 1.792 1.00 95.38 365 VAL A N 1
ATOM 2963 C CA . VAL A 1 365 ? 7.912 23.919 1.814 1.00 95.38 365 VAL A CA 1
ATOM 2964 C C . VAL A 1 365 ? 8.997 23.026 1.215 1.00 95.38 365 VAL A C 1
ATOM 2966 O O . VAL A 1 365 ? 9.391 23.206 0.063 1.00 95.38 365 VAL A O 1
ATOM 2969 N N . ASN A 1 366 ? 9.440 22.029 1.977 1.00 94.00 366 ASN A N 1
ATOM 2970 C CA . ASN A 1 366 ? 10.454 21.058 1.558 1.00 94.00 366 ASN A CA 1
ATOM 2971 C C . ASN A 1 366 ? 9.957 19.599 1.592 1.00 94.00 366 ASN A C 1
ATOM 2973 O O . ASN A 1 366 ? 10.682 18.675 1.220 1.00 94.00 366 ASN A O 1
ATOM 2977 N N . GLY A 1 367 ? 8.711 19.383 2.016 1.00 94.94 367 GLY A N 1
ATOM 2978 C CA . GLY A 1 367 ? 8.027 18.096 1.947 1.00 94.94 367 GLY A CA 1
ATOM 2979 C C . GLY A 1 367 ? 6.706 18.100 2.708 1.00 94.94 367 GLY A C 1
ATOM 2980 O O . GLY A 1 367 ? 6.349 19.075 3.366 1.00 94.94 367 GLY A O 1
ATOM 2981 N N . TRP A 1 368 ? 5.965 17.002 2.623 1.00 96.12 368 TRP A N 1
ATOM 2982 C CA . TRP A 1 368 ? 4.668 16.849 3.284 1.00 96.12 368 TRP A CA 1
ATOM 2983 C C . TRP A 1 368 ? 4.256 15.382 3.371 1.00 96.12 368 TRP A C 1
ATOM 2985 O O . TRP A 1 368 ? 4.860 14.506 2.749 1.00 96.12 368 TRP A O 1
ATOM 2995 N N . LYS A 1 369 ? 3.193 15.129 4.134 1.00 93.62 369 LYS A N 1
ATOM 2996 C CA . LYS A 1 369 ? 2.476 13.856 4.175 1.00 93.62 369 LYS A CA 1
ATOM 2997 C C . LYS A 1 369 ? 0.972 14.123 4.232 1.00 93.62 369 LYS A C 1
ATOM 2999 O O . LYS A 1 369 ? 0.485 14.662 5.223 1.00 93.62 369 LYS A O 1
ATOM 3004 N N . ASN A 1 370 ? 0.242 13.739 3.189 1.00 90.44 370 ASN A N 1
ATOM 3005 C CA . ASN A 1 370 ? -1.203 13.916 3.044 1.00 90.44 370 ASN A CA 1
ATOM 3006 C C . ASN A 1 370 ? -1.978 12.642 3.408 1.00 90.44 370 ASN A C 1
ATOM 3008 O O . ASN A 1 370 ? -2.663 12.036 2.589 1.00 90.44 370 ASN A O 1
ATOM 3012 N N . SER A 1 371 ? -1.862 12.194 4.652 1.00 77.00 371 SER A N 1
ATOM 3013 C CA . SER A 1 371 ? -2.576 10.985 5.064 1.00 77.00 371 SER A CA 1
ATOM 3014 C C . SER A 1 371 ? -4.077 11.217 5.194 1.00 77.00 371 SER A C 1
ATOM 3016 O O . SER A 1 371 ? -4.492 12.101 5.942 1.00 77.00 371 SER A O 1
ATOM 3018 N N . HIS A 1 372 ? -4.872 10.359 4.549 1.00 68.75 372 HIS A N 1
ATOM 3019 C CA . HIS A 1 372 ? -6.342 10.419 4.544 1.00 68.75 372 HIS A CA 1
ATOM 3020 C C . HIS A 1 372 ? -6.905 11.761 4.037 1.00 68.75 372 HIS A C 1
ATOM 3022 O O . HIS A 1 372 ? -7.956 12.199 4.494 1.00 68.75 372 HIS A O 1
ATOM 3028 N N . GLY A 1 373 ? -6.192 12.440 3.132 1.00 78.69 373 GLY A N 1
ATOM 3029 C CA . GLY A 1 373 ? -6.693 13.639 2.454 1.00 78.69 373 GLY A CA 1
ATOM 3030 C C . GLY A 1 373 ? -6.761 14.908 3.310 1.00 78.69 373 GLY A C 1
ATOM 3031 O O . GLY A 1 373 ? -7.378 15.900 2.928 1.00 78.69 373 GLY A O 1
ATOM 3032 N N . VAL A 1 374 ? -6.119 14.925 4.481 1.00 83.12 374 VAL A N 1
ATOM 3033 C CA . VAL A 1 374 ? -6.166 16.080 5.400 1.00 83.12 374 VAL A CA 1
ATOM 3034 C C . VAL A 1 374 ? -5.556 17.363 4.825 1.00 83.12 374 VAL A C 1
ATOM 3036 O O . VAL A 1 374 ? -5.809 18.441 5.357 1.00 83.12 374 VAL A O 1
ATOM 3039 N N . LEU A 1 375 ? -4.753 17.256 3.766 1.00 89.88 375 LEU A N 1
ATOM 3040 C CA . LEU A 1 375 ? -4.164 18.381 3.042 1.00 89.88 375 LEU A CA 1
ATOM 3041 C C . LEU A 1 375 ? -4.851 18.632 1.690 1.00 89.88 375 LEU A C 1
ATOM 3043 O O . LEU A 1 375 ? -4.422 19.536 0.981 1.00 89.88 375 LEU A O 1
ATOM 3047 N N . ASP A 1 376 ? -5.906 17.888 1.326 1.00 86.06 376 ASP A N 1
ATOM 3048 C CA . ASP A 1 376 ? -6.511 17.905 -0.020 1.00 86.06 376 ASP A CA 1
ATOM 3049 C C . ASP A 1 376 ? -6.917 19.302 -0.495 1.00 86.06 376 ASP A C 1
ATOM 3051 O O . ASP A 1 376 ? -6.823 19.596 -1.684 1.00 86.06 376 ASP A O 1
ATOM 3055 N N . LYS A 1 377 ? -7.309 20.189 0.431 1.00 86.75 377 LYS A N 1
ATOM 3056 C CA . LYS A 1 377 ? -7.646 21.589 0.125 1.00 86.75 377 LYS A CA 1
ATOM 3057 C C . LYS A 1 377 ? -6.500 22.362 -0.532 1.00 86.75 377 LYS A C 1
ATOM 3059 O O . LYS A 1 377 ? -6.770 23.272 -1.304 1.00 86.75 377 LYS A O 1
ATOM 3064 N N . GLY A 1 378 ? -5.253 22.004 -0.231 1.00 86.12 378 GLY A N 1
ATOM 3065 C CA . GLY A 1 378 ? -4.058 22.613 -0.812 1.00 86.12 378 GLY A CA 1
ATOM 3066 C C . GLY A 1 378 ? -3.354 21.733 -1.846 1.00 86.12 378 GLY A C 1
ATOM 3067 O O . GLY A 1 378 ? -2.260 22.084 -2.271 1.00 86.12 378 GLY A O 1
ATOM 3068 N N . MET A 1 379 ? -3.913 20.581 -2.235 1.00 90.31 379 MET A N 1
ATOM 3069 C CA . MET A 1 379 ? -3.248 19.628 -3.137 1.00 90.31 379 MET A CA 1
ATOM 3070 C C . MET A 1 379 ? -3.795 19.714 -4.559 1.00 90.31 379 MET A C 1
ATOM 3072 O O . MET A 1 379 ? -5.006 19.755 -4.781 1.00 90.31 379 MET A O 1
ATOM 3076 N N . ARG A 1 380 ? -2.897 19.717 -5.550 1.00 91.56 380 ARG A N 1
ATOM 3077 C CA . ARG A 1 380 ? -3.270 19.799 -6.965 1.00 91.56 380 ARG A CA 1
ATOM 3078 C C . ARG A 1 380 ? -3.865 18.472 -7.407 1.00 91.56 380 ARG A C 1
ATOM 3080 O O . ARG A 1 380 ? -3.259 17.413 -7.247 1.00 91.56 380 ARG A O 1
ATOM 3087 N N . LYS A 1 381 ? -5.062 18.535 -7.983 1.00 91.12 381 LYS A N 1
ATOM 3088 C CA . LYS A 1 381 ? -5.662 17.394 -8.676 1.00 91.12 381 LYS A CA 1
ATOM 3089 C C . LYS A 1 381 ? -4.982 17.233 -10.031 1.00 91.12 381 LYS A C 1
ATOM 3091 O O . LYS A 1 381 ? -4.558 18.219 -10.627 1.00 91.12 381 LYS A O 1
ATOM 3096 N N . ARG A 1 382 ? -4.922 15.996 -10.519 1.00 92.31 382 ARG A N 1
ATOM 3097 C CA . ARG A 1 382 ? -4.467 15.730 -11.884 1.00 92.31 382 ARG A CA 1
ATOM 3098 C C . ARG A 1 382 ? -5.383 16.393 -12.913 1.00 92.31 382 ARG A C 1
ATOM 3100 O O . ARG A 1 382 ? -6.590 16.534 -12.687 1.00 92.31 382 ARG A O 1
ATOM 3107 N N . GLU A 1 383 ? -4.831 16.662 -14.078 1.00 94.19 383 GLU A N 1
ATOM 3108 C CA . GLU A 1 383 ? -5.563 17.115 -15.251 1.00 94.19 383 GLU A CA 1
ATOM 3109 C C . GLU A 1 383 ? -6.098 15.902 -16.029 1.00 94.19 383 GLU A C 1
ATOM 3111 O O . GLU A 1 383 ? -5.464 14.850 -16.099 1.00 94.19 383 GLU A O 1
ATOM 3116 N N . LYS A 1 384 ? -7.309 16.006 -16.594 1.00 88.81 384 LYS A N 1
ATOM 3117 C CA . LYS A 1 384 ? -7.956 14.860 -17.266 1.00 88.81 384 LYS A CA 1
ATOM 3118 C C . LYS A 1 384 ? -7.236 14.419 -18.545 1.00 88.81 384 LYS A C 1
ATOM 3120 O O . LYS A 1 384 ? -7.284 13.235 -18.857 1.00 88.81 384 LYS A O 1
ATOM 3125 N N . ASN A 1 385 ? -6.587 15.355 -19.238 1.00 90.25 385 ASN A N 1
ATOM 3126 C CA . ASN A 1 385 ? -5.976 15.155 -20.556 1.00 90.25 385 ASN A CA 1
ATOM 3127 C C . ASN A 1 385 ? -4.452 15.353 -20.524 1.00 90.25 385 ASN A C 1
ATOM 3129 O O . ASN A 1 385 ? -3.848 15.661 -21.548 1.00 90.25 385 ASN A O 1
ATOM 3133 N N . ALA A 1 386 ? -3.835 15.242 -19.345 1.00 93.88 386 ALA A N 1
ATOM 3134 C CA . ALA A 1 386 ? -2.386 15.304 -19.238 1.00 93.88 386 ALA A CA 1
ATOM 3135 C C . ALA A 1 386 ? -1.744 14.136 -19.992 1.00 93.88 386 ALA A C 1
ATOM 3137 O O . ALA A 1 386 ? -2.265 13.017 -19.984 1.00 93.88 386 ALA A O 1
ATOM 3138 N N . LYS A 1 387 ? -0.593 14.405 -20.611 1.00 95.62 387 LYS A N 1
ATOM 3139 C CA . LYS A 1 387 ? 0.239 13.348 -21.182 1.00 95.62 387 LYS A CA 1
ATOM 3140 C C . LYS A 1 387 ? 0.686 12.389 -20.068 1.00 95.62 387 LYS A C 1
ATOM 3142 O O . LYS A 1 387 ? 0.935 12.852 -18.950 1.00 95.62 387 LYS A O 1
ATOM 3147 N N . PRO A 1 388 ? 0.769 11.077 -20.341 1.00 96.81 388 PRO A N 1
ATOM 3148 C CA . PRO A 1 388 ? 1.419 10.143 -19.434 1.00 96.81 388 PRO A CA 1
ATOM 3149 C C . PRO A 1 388 ? 2.862 10.550 -19.134 1.00 96.81 388 PRO A C 1
ATOM 3151 O O . PRO A 1 388 ? 3.499 11.220 -19.943 1.00 96.81 388 PRO A O 1
ATOM 3154 N N . ILE A 1 389 ? 3.369 10.140 -17.974 1.00 97.06 389 ILE A N 1
ATOM 3155 C CA . ILE A 1 389 ? 4.753 10.414 -17.594 1.00 97.06 389 ILE A CA 1
ATOM 3156 C C . ILE A 1 389 ? 5.713 9.453 -18.297 1.00 97.06 389 ILE A C 1
ATOM 3158 O O . ILE A 1 389 ? 5.410 8.275 -18.507 1.00 97.06 389 ILE A O 1
ATOM 3162 N N . GLU A 1 390 ? 6.905 9.953 -18.576 1.00 95.06 390 GLU A N 1
ATOM 3163 C CA . GLU A 1 390 ? 8.027 9.227 -19.157 1.00 95.06 390 GLU A CA 1
ATOM 3164 C C . GLU A 1 390 ? 9.326 9.557 -18.418 1.00 95.06 390 GLU A C 1
ATOM 3166 O O . GLU A 1 390 ? 9.349 10.350 -17.472 1.00 95.06 390 GLU A O 1
ATOM 3171 N N . ILE A 1 391 ? 10.413 8.888 -18.802 1.00 94.06 391 ILE A N 1
ATOM 3172 C CA . ILE A 1 391 ? 11.747 9.319 -18.378 1.00 94.06 391 ILE A CA 1
ATOM 3173 C C . ILE A 1 391 ? 11.969 10.739 -18.906 1.00 94.06 391 ILE A C 1
ATOM 3175 O O . ILE A 1 391 ? 11.458 11.097 -19.959 1.00 94.06 391 ILE A O 1
ATOM 3179 N N . ASP A 1 392 ? 12.660 11.549 -18.118 1.00 95.00 392 ASP A N 1
ATOM 3180 C CA . ASP A 1 392 ? 12.932 12.963 -18.363 1.00 95.00 392 ASP A CA 1
ATOM 3181 C C . ASP A 1 392 ? 11.716 13.900 -18.255 1.00 95.00 392 ASP A C 1
ATOM 3183 O O . ASP A 1 392 ? 11.863 15.116 -18.361 1.00 95.00 392 ASP A O 1
ATOM 3187 N N . SER A 1 393 ? 10.524 13.383 -17.921 1.00 97.06 393 SER A N 1
ATOM 3188 C CA . SER A 1 393 ? 9.387 14.236 -17.552 1.00 97.06 393 SER A CA 1
ATOM 3189 C C . SER A 1 393 ? 9.738 15.155 -16.380 1.00 97.06 393 SER A C 1
ATOM 3191 O O . SER A 1 393 ? 10.353 14.752 -15.389 1.00 97.06 393 SER A O 1
ATOM 3193 N N . SER A 1 394 ? 9.276 16.395 -16.447 1.00 96.81 394 SER A N 1
ATOM 3194 C CA . SER A 1 394 ? 9.401 17.369 -15.371 1.00 96.81 394 SER A CA 1
ATOM 3195 C C . SER A 1 394 ? 8.470 17.048 -14.196 1.00 96.81 394 SER A C 1
ATOM 3197 O O . SER A 1 394 ? 7.426 16.403 -14.321 1.00 96.81 394 SER A O 1
ATOM 3199 N N . LYS A 1 395 ? 8.793 17.589 -13.018 1.00 94.75 395 LYS A N 1
ATOM 3200 C CA . LYS A 1 395 ? 7.899 17.560 -11.845 1.00 94.75 395 LYS A CA 1
ATOM 3201 C C . LYS A 1 395 ? 6.510 18.132 -12.133 1.00 94.75 395 LYS A C 1
ATOM 3203 O O . LYS A 1 395 ? 5.532 17.646 -11.574 1.00 94.75 395 LYS A O 1
ATOM 3208 N N . GLU A 1 396 ? 6.419 19.149 -12.985 1.00 94.38 396 GLU A N 1
ATOM 3209 C CA . GLU A 1 396 ? 5.141 19.749 -13.360 1.00 94.38 396 GLU A CA 1
ATOM 3210 C C . GLU A 1 396 ? 4.298 18.784 -14.197 1.00 94.38 396 GLU A C 1
ATOM 3212 O O . GLU A 1 396 ? 3.123 18.591 -13.901 1.00 94.38 396 GLU A O 1
ATOM 3217 N N . GLU A 1 397 ? 4.894 18.103 -15.175 1.00 97.06 397 GLU A N 1
ATOM 3218 C CA . GLU A 1 397 ? 4.207 17.070 -15.962 1.00 97.06 397 GLU A CA 1
ATOM 3219 C C . GLU A 1 397 ? 3.737 15.908 -15.087 1.00 97.06 397 GLU A C 1
ATOM 3221 O O . GLU A 1 397 ? 2.607 15.442 -15.236 1.00 97.06 397 GLU A O 1
ATOM 3226 N N . VAL A 1 398 ? 4.534 15.515 -14.088 1.00 97.38 398 VAL A N 1
ATOM 3227 C CA . VAL A 1 398 ? 4.113 14.528 -13.085 1.00 97.38 398 VAL A CA 1
ATOM 3228 C C . VAL A 1 398 ? 2.886 15.009 -12.304 1.00 97.38 398 VAL A C 1
ATOM 3230 O O . VAL A 1 398 ? 1.945 14.236 -12.120 1.00 97.38 398 VAL A O 1
ATOM 3233 N N . ILE A 1 399 ? 2.840 16.276 -11.873 1.00 95.12 399 ILE A N 1
ATOM 3234 C CA . ILE A 1 399 ? 1.656 16.834 -11.195 1.00 95.12 399 ILE A CA 1
ATOM 3235 C C . ILE A 1 399 ? 0.451 16.860 -12.137 1.00 95.12 399 ILE A C 1
ATOM 3237 O O . ILE A 1 399 ? -0.653 16.516 -11.717 1.00 95.12 399 ILE A O 1
ATOM 3241 N N . LYS A 1 400 ? 0.628 17.232 -13.405 1.00 95.75 400 LYS A N 1
ATOM 3242 C CA . LYS A 1 400 ? -0.470 17.228 -14.379 1.00 95.75 400 LYS A CA 1
ATOM 3243 C C . LYS A 1 400 ? -1.028 15.820 -14.574 1.00 95.75 400 LYS A C 1
ATOM 3245 O O . LYS A 1 400 ? -2.242 15.640 -14.510 1.00 95.75 400 LYS A O 1
ATOM 3250 N N . ALA A 1 401 ? -0.164 14.818 -14.723 1.00 96.94 401 ALA A N 1
ATOM 3251 C CA . ALA A 1 401 ? -0.555 13.430 -14.964 1.00 96.94 401 ALA A CA 1
ATOM 3252 C C . ALA A 1 401 ? -1.148 12.732 -13.726 1.00 96.94 401 ALA A C 1
ATOM 3254 O O . ALA A 1 401 ? -2.159 12.028 -13.811 1.00 96.94 401 ALA A O 1
ATOM 3255 N N . LEU A 1 402 ? -0.537 12.919 -12.553 1.00 95.12 402 LEU A N 1
ATOM 3256 C CA . LEU A 1 402 ? -0.841 12.142 -11.344 1.00 95.12 402 LEU A CA 1
ATOM 3257 C C . LEU A 1 402 ? -1.467 12.961 -10.211 1.00 95.12 402 LEU A C 1
ATOM 3259 O O . LEU A 1 402 ? -2.065 12.387 -9.300 1.00 95.12 402 LEU A O 1
ATOM 3263 N N . GLY A 1 403 ? -1.395 14.287 -10.279 1.00 93.94 403 GLY A N 1
ATOM 3264 C CA . GLY A 1 403 ? -1.702 15.184 -9.170 1.00 93.94 403 GLY A CA 1
ATOM 3265 C C . GLY A 1 403 ? -0.536 15.300 -8.189 1.00 93.94 403 GLY A C 1
ATOM 3266 O O . GLY A 1 403 ? 0.515 14.667 -8.343 1.00 93.94 403 GLY A O 1
ATOM 3267 N N . SER A 1 404 ? -0.730 16.110 -7.149 1.00 93.88 404 SER A N 1
ATOM 3268 C CA . SER A 1 404 ? 0.216 16.215 -6.038 1.00 93.88 404 SER A CA 1
ATOM 3269 C C . SER A 1 404 ? 0.466 14.845 -5.407 1.00 93.88 404 SER A C 1
ATOM 3271 O O . SER A 1 404 ? -0.463 14.079 -5.148 1.00 93.88 404 SER A O 1
ATOM 3273 N N . ALA A 1 405 ? 1.735 14.560 -5.123 1.00 94.56 405 ALA A N 1
ATOM 3274 C CA . ALA A 1 405 ? 2.132 13.365 -4.393 1.00 94.56 405 ALA A CA 1
ATOM 3275 C C . ALA A 1 405 ? 1.496 13.317 -2.997 1.00 94.56 405 ALA A C 1
ATOM 3277 O O . ALA A 1 405 ? 1.250 14.348 -2.368 1.00 94.56 405 ALA A O 1
ATOM 3278 N N . GLU A 1 406 ? 1.286 12.114 -2.471 1.00 90.56 406 GLU A N 1
ATOM 3279 C CA . GLU A 1 406 ? 0.767 11.941 -1.115 1.00 90.56 406 GLU A CA 1
ATOM 3280 C C . GLU A 1 406 ? 1.853 12.179 -0.063 1.00 90.56 406 GLU A C 1
ATOM 3282 O O . GLU A 1 406 ? 1.584 12.737 1.000 1.00 90.56 406 GLU A O 1
ATOM 3287 N N . GLU A 1 407 ? 3.095 11.791 -0.350 1.00 94.31 407 GLU A N 1
ATOM 3288 C CA . GLU A 1 407 ? 4.218 12.023 0.553 1.00 94.31 407 GLU A CA 1
ATOM 3289 C C . GLU A 1 407 ? 5.465 12.463 -0.218 1.00 94.31 407 GLU A C 1
ATOM 3291 O O . GLU A 1 407 ? 5.897 11.821 -1.178 1.00 94.31 407 GLU A O 1
ATOM 3296 N N . ILE A 1 408 ? 6.089 13.533 0.274 1.00 94.19 408 ILE A N 1
ATOM 3297 C CA . ILE A 1 408 ? 7.453 13.924 -0.072 1.00 94.19 408 ILE A CA 1
ATOM 3298 C C . ILE A 1 408 ? 8.248 13.997 1.221 1.00 94.19 408 ILE A C 1
ATOM 3300 O O . ILE A 1 408 ? 7.893 14.723 2.152 1.00 94.19 408 ILE A O 1
ATOM 3304 N N . ARG A 1 409 ? 9.339 13.231 1.279 1.00 88.69 409 ARG A N 1
ATOM 3305 C CA . ARG A 1 409 ? 10.188 13.118 2.467 1.00 88.69 409 ARG A CA 1
ATOM 3306 C C . ARG A 1 409 ? 11.347 14.115 2.383 1.00 88.69 409 ARG A C 1
ATOM 3308 O O . ARG A 1 409 ? 12.243 13.884 1.568 1.00 88.69 409 ARG A O 1
ATOM 3315 N N . PRO A 1 410 ? 11.388 15.149 3.244 1.00 82.88 410 PRO A N 1
ATOM 3316 C CA . PRO A 1 410 ? 12.472 16.127 3.242 1.00 82.88 410 PRO A CA 1
ATOM 3317 C C . PRO A 1 410 ? 13.840 15.461 3.404 1.00 82.88 410 PRO A C 1
ATOM 3319 O O . PRO A 1 410 ? 14.007 14.593 4.266 1.00 82.88 410 PRO A O 1
ATOM 3322 N N . GLY A 1 411 ? 14.802 15.842 2.559 1.00 73.31 411 GLY A N 1
ATOM 3323 C CA . GLY A 1 411 ? 16.224 15.500 2.697 1.00 73.31 411 GLY A CA 1
ATOM 3324 C C . GLY A 1 411 ? 16.592 14.009 2.656 1.00 73.31 411 GLY A C 1
ATOM 3325 O O . GLY A 1 411 ? 17.732 13.669 2.950 1.00 73.31 411 GLY A O 1
ATOM 3326 N N . ARG A 1 412 ? 15.657 13.101 2.336 1.00 69.38 412 ARG A N 1
ATOM 3327 C CA . ARG A 1 412 ? 15.912 11.645 2.358 1.00 69.38 412 ARG A CA 1
ATOM 3328 C C . ARG A 1 412 ? 16.045 11.023 0.981 1.00 69.38 412 ARG A C 1
ATOM 3330 O O . ARG A 1 412 ? 16.901 10.173 0.772 1.00 69.38 412 ARG A O 1
ATOM 3337 N N . THR A 1 413 ? 15.139 11.370 0.076 1.00 79.19 413 THR A N 1
ATOM 3338 C CA . THR A 1 413 ? 15.060 10.779 -1.263 1.00 79.19 413 THR A CA 1
ATOM 3339 C C . THR A 1 413 ? 14.466 11.794 -2.217 1.00 79.19 413 THR A C 1
ATOM 3341 O O . THR A 1 413 ? 13.471 12.423 -1.861 1.00 79.19 413 THR A O 1
ATOM 3344 N N . ASN A 1 414 ? 14.961 11.863 -3.450 1.00 89.81 414 ASN A N 1
ATOM 3345 C CA . ASN A 1 414 ? 14.282 12.598 -4.515 1.00 89.81 414 ASN A CA 1
ATOM 3346 C C . ASN A 1 414 ? 13.168 11.729 -5.125 1.00 89.81 414 ASN A C 1
ATOM 3348 O O . ASN A 1 414 ? 13.220 11.315 -6.278 1.00 89.81 414 ASN A O 1
ATOM 3352 N N . LYS A 1 415 ? 12.213 11.330 -4.277 1.00 94.88 415 LYS A N 1
ATOM 3353 C CA . LYS A 1 415 ? 11.081 10.469 -4.630 1.00 94.88 415 LYS A CA 1
ATOM 3354 C C . LYS A 1 415 ? 9.789 11.080 -4.139 1.00 94.88 415 LYS A C 1
ATOM 3356 O O . LYS A 1 415 ? 9.718 11.556 -3.005 1.00 94.88 415 LYS A O 1
ATOM 3361 N N . TRP A 1 416 ? 8.780 11.005 -4.986 1.00 96.38 416 TRP A N 1
ATOM 3362 C CA . TRP A 1 416 ? 7.410 11.382 -4.690 1.00 96.38 416 TRP A CA 1
ATOM 3363 C C . TRP A 1 416 ? 6.580 10.118 -4.574 1.00 96.38 416 TRP A C 1
ATOM 3365 O O . TRP A 1 416 ? 6.587 9.285 -5.480 1.00 96.38 416 TRP A O 1
ATOM 3375 N N . TYR A 1 417 ? 5.909 9.950 -3.440 1.00 91.19 417 TYR A N 1
ATOM 3376 C CA . TYR A 1 417 ? 5.171 8.733 -3.136 1.00 91.19 417 TYR A CA 1
ATOM 3377 C C . TYR A 1 417 ? 3.677 8.941 -3.361 1.00 91.19 417 TYR A C 1
ATOM 3379 O O . TYR A 1 417 ? 3.090 9.921 -2.901 1.00 91.19 417 TYR A O 1
ATOM 3387 N N . TYR A 1 418 ? 3.074 7.965 -4.030 1.00 87.00 418 TYR A N 1
ATOM 3388 C CA . TYR A 1 418 ? 1.638 7.832 -4.239 1.00 87.00 418 TYR A CA 1
ATOM 3389 C C . TYR A 1 418 ? 1.236 6.500 -3.598 1.00 87.00 418 TYR A C 1
ATOM 3391 O O . TYR A 1 418 ? 1.253 5.451 -4.247 1.00 87.00 418 TYR A O 1
ATOM 3399 N N . ARG A 1 419 ? 0.973 6.510 -2.286 1.00 80.94 419 ARG A N 1
ATOM 3400 C CA . ARG A 1 419 ? 0.818 5.299 -1.459 1.00 80.94 419 ARG A CA 1
ATOM 3401 C C . ARG A 1 419 ? 2.027 4.355 -1.577 1.00 80.94 419 ARG A C 1
ATOM 3403 O O . ARG A 1 419 ? 3.115 4.661 -1.095 1.00 80.94 419 ARG A O 1
ATOM 3410 N N . PHE A 1 420 ? 1.842 3.202 -2.224 1.00 72.69 420 PHE A N 1
ATOM 3411 C CA . PHE A 1 420 ? 2.864 2.159 -2.404 1.00 72.69 420 PHE A CA 1
ATOM 3412 C C . PHE A 1 420 ? 3.686 2.318 -3.680 1.00 72.69 420 PHE A C 1
ATOM 3414 O O . PHE A 1 420 ? 4.645 1.571 -3.882 1.00 72.69 420 PHE A O 1
ATOM 3421 N N . GLY A 1 421 ? 3.283 3.238 -4.554 1.00 82.56 421 GLY A N 1
ATOM 3422 C CA . GLY A 1 421 ? 4.033 3.605 -5.742 1.00 82.56 421 GLY A CA 1
ATOM 3423 C C . GLY A 1 421 ? 4.909 4.820 -5.485 1.00 82.56 421 GLY A C 1
ATOM 3424 O O . GLY A 1 421 ? 4.699 5.577 -4.532 1.00 82.56 421 GLY A O 1
ATOM 3425 N N . TYR A 1 422 ? 5.901 5.015 -6.344 1.00 94.50 422 TYR A N 1
ATOM 3426 C CA . TYR A 1 422 ? 6.687 6.242 -6.334 1.00 94.50 422 TYR A CA 1
ATOM 3427 C C . TYR A 1 422 ? 7.134 6.630 -7.736 1.00 94.50 422 TYR A C 1
ATOM 3429 O O . TYR A 1 422 ? 7.327 5.763 -8.583 1.00 94.50 422 TYR A O 1
ATOM 3437 N N . VAL A 1 423 ? 7.392 7.920 -7.914 1.00 98.00 423 VAL A N 1
ATOM 3438 C CA . VAL A 1 423 ? 8.177 8.486 -9.016 1.00 98.00 423 VAL A CA 1
ATOM 3439 C C . VAL A 1 423 ? 9.485 9.011 -8.426 1.00 98.00 423 VAL A C 1
ATOM 3441 O O . VAL A 1 423 ? 9.483 9.569 -7.325 1.00 98.00 423 VAL A O 1
ATOM 3444 N N . SER A 1 424 ? 10.615 8.760 -9.078 1.00 96.69 424 SER A N 1
ATOM 3445 C CA . SER A 1 424 ? 11.934 9.246 -8.670 1.00 96.69 424 SER A CA 1
ATOM 3446 C C . SER A 1 424 ? 12.472 10.261 -9.658 1.00 96.69 424 SER A C 1
ATOM 3448 O O . SER A 1 424 ? 12.184 10.180 -10.849 1.00 96.69 424 SER A O 1
ATOM 3450 N N . PHE A 1 425 ? 13.276 11.183 -9.142 1.00 95.31 425 PHE A N 1
ATOM 3451 C CA . PHE A 1 425 ? 13.851 12.270 -9.912 1.00 95.31 425 PHE A CA 1
ATOM 3452 C C . PHE A 1 425 ? 15.372 12.309 -9.750 1.00 95.31 425 PHE A C 1
ATOM 3454 O O . PHE A 1 425 ? 15.904 11.953 -8.689 1.00 95.31 425 PHE A O 1
ATOM 3461 N N . ASP A 1 426 ? 16.069 12.750 -10.786 1.00 94.06 426 ASP A N 1
ATOM 3462 C CA . ASP A 1 426 ? 17.510 13.005 -10.770 1.00 94.06 426 ASP A CA 1
ATOM 3463 C C . ASP A 1 426 ? 17.863 14.357 -10.120 1.00 94.06 426 ASP A C 1
ATOM 3465 O O . ASP A 1 426 ? 17.017 15.021 -9.518 1.00 94.06 426 ASP A O 1
ATOM 3469 N N . SER A 1 427 ? 19.132 14.762 -10.183 1.00 91.88 427 SER A N 1
ATOM 3470 C CA . SER A 1 427 ? 19.596 16.038 -9.623 1.00 91.88 427 SER A CA 1
ATOM 3471 C C . SER A 1 427 ? 18.995 17.273 -10.295 1.00 91.88 427 SER A C 1
ATOM 3473 O O . SER A 1 427 ? 18.904 18.310 -9.642 1.00 91.88 427 SER A O 1
ATOM 3475 N N . GLU A 1 428 ? 18.577 17.166 -11.555 1.00 92.75 428 GLU A N 1
ATOM 3476 C CA . GLU A 1 428 ? 17.959 18.252 -12.326 1.00 92.75 428 GLU A CA 1
ATOM 3477 C C . GLU A 1 428 ? 16.448 18.338 -12.061 1.00 92.75 428 GLU A C 1
ATOM 3479 O O . GLU A 1 428 ? 15.804 19.353 -12.317 1.00 92.75 428 GLU A O 1
ATOM 3484 N N . GLY A 1 429 ? 15.883 17.307 -11.430 1.00 92.31 429 GLY A N 1
ATOM 3485 C CA . GLY A 1 429 ? 14.470 17.235 -11.096 1.00 92.31 429 GLY A CA 1
ATOM 3486 C C . GLY A 1 429 ? 13.625 16.601 -12.194 1.00 92.31 429 GLY A C 1
ATOM 3487 O O . GLY A 1 429 ? 12.403 16.756 -12.143 1.00 92.31 429 GLY A O 1
ATOM 3488 N N . LEU A 1 430 ? 14.254 15.877 -13.119 1.00 96.44 430 LEU A N 1
ATOM 3489 C CA . LEU A 1 430 ? 13.604 15.120 -14.179 1.00 96.44 430 LEU A CA 1
ATOM 3490 C C . LEU A 1 430 ? 13.380 13.669 -13.744 1.00 96.44 430 LEU A C 1
ATOM 3492 O O . LEU A 1 430 ? 14.108 13.134 -12.902 1.00 96.44 430 LEU A O 1
ATOM 3496 N N . VAL A 1 431 ? 12.324 13.035 -14.255 1.00 97.56 431 VAL A N 1
ATOM 3497 C CA . VAL A 1 431 ? 11.963 11.659 -13.896 1.00 97.56 431 VAL A CA 1
ATOM 3498 C C . VAL A 1 431 ? 13.042 10.688 -14.371 1.00 97.56 431 VAL A C 1
ATOM 3500 O O . VAL A 1 431 ? 13.272 10.531 -15.560 1.00 97.56 431 VAL A O 1
ATOM 3503 N N . ASN A 1 432 ? 13.638 9.941 -13.444 1.00 95.81 432 ASN A N 1
ATOM 3504 C CA . ASN A 1 432 ? 14.635 8.910 -13.763 1.00 95.81 432 ASN A CA 1
ATOM 3505 C C . ASN A 1 432 ? 14.172 7.485 -13.427 1.00 95.81 432 ASN A C 1
ATOM 3507 O O . ASN A 1 432 ? 14.911 6.515 -13.603 1.00 95.81 432 ASN A O 1
ATOM 3511 N N . GLY A 1 433 ? 12.953 7.333 -12.907 1.00 96.88 433 GLY A N 1
ATOM 3512 C CA . GLY A 1 433 ? 12.378 6.029 -12.619 1.00 96.88 433 GLY A CA 1
ATOM 3513 C C . GLY A 1 433 ? 11.082 6.093 -11.824 1.00 96.88 433 GLY A C 1
ATOM 3514 O O . GLY A 1 433 ? 10.633 7.145 -11.373 1.00 96.88 433 GLY A O 1
ATOM 3515 N N . TRP A 1 434 ? 10.469 4.930 -11.630 1.00 97.75 434 TRP A N 1
ATOM 3516 C CA . TRP A 1 434 ? 9.232 4.792 -10.867 1.00 97.75 434 TRP A CA 1
ATOM 3517 C C . TRP A 1 434 ? 9.009 3.352 -10.416 1.00 97.75 434 TRP A C 1
ATOM 3519 O O . TRP A 1 434 ? 9.692 2.417 -10.837 1.00 97.75 434 TRP A O 1
ATOM 3529 N N . ASN A 1 435 ? 8.028 3.176 -9.538 1.00 91.12 435 ASN A N 1
ATOM 3530 C CA . ASN A 1 435 ? 7.467 1.883 -9.191 1.00 91.12 435 ASN A CA 1
ATOM 3531 C C . ASN A 1 435 ? 5.939 1.977 -9.175 1.00 91.12 435 ASN A C 1
ATOM 3533 O O . ASN A 1 435 ? 5.365 2.661 -8.330 1.00 91.12 435 ASN A O 1
ATOM 3537 N N . ASN A 1 436 ? 5.321 1.243 -10.088 1.00 91.44 436 ASN A N 1
ATOM 3538 C CA . ASN A 1 436 ? 3.895 1.060 -10.285 1.00 91.44 436 ASN A CA 1
ATOM 3539 C C . ASN A 1 436 ? 3.465 -0.414 -10.138 1.00 91.44 436 ASN A C 1
ATOM 3541 O O . ASN A 1 436 ? 2.404 -0.796 -10.607 1.00 91.44 436 ASN A O 1
ATOM 3545 N N . SER A 1 437 ? 4.221 -1.257 -9.424 1.00 72.94 437 SER A N 1
ATOM 3546 C CA . SER A 1 437 ? 3.906 -2.703 -9.297 1.00 72.94 437 SER A CA 1
ATOM 3547 C C . SER A 1 437 ? 2.528 -3.017 -8.673 1.00 72.94 437 SER A C 1
ATOM 3549 O O . SER A 1 437 ? 2.148 -4.180 -8.571 1.00 72.94 437 SER A O 1
ATOM 3551 N N . ASN A 1 438 ? 1.818 -1.997 -8.183 1.00 67.44 438 ASN A N 1
ATOM 3552 C CA . ASN A 1 438 ? 0.503 -2.087 -7.552 1.00 67.44 438 ASN A CA 1
ATOM 3553 C C . ASN A 1 438 ? -0.588 -1.315 -8.329 1.00 67.44 438 ASN A C 1
ATOM 3555 O O . ASN A 1 438 ? -1.669 -1.112 -7.782 1.00 67.44 438 ASN A O 1
ATOM 3559 N N . GLY A 1 439 ? -0.291 -0.811 -9.534 1.00 77.06 439 GLY A N 1
ATOM 3560 C CA . GLY A 1 439 ? -1.236 -0.106 -10.413 1.00 77.06 439 GLY A CA 1
ATOM 3561 C C . GLY A 1 439 ? -1.677 1.292 -9.950 1.00 77.06 439 GLY A C 1
ATOM 3562 O O . GLY A 1 439 ? -2.601 1.897 -10.491 1.00 77.06 439 GLY A O 1
ATOM 3563 N N . ILE A 1 440 ? -1.059 1.845 -8.903 1.00 78.50 440 ILE A N 1
ATOM 3564 C CA . ILE A 1 440 ? -1.504 3.123 -8.322 1.00 78.50 440 ILE A CA 1
ATOM 3565 C C . ILE A 1 440 ? -1.229 4.327 -9.237 1.00 78.50 440 ILE A C 1
ATOM 3567 O O . ILE A 1 440 ? -1.916 5.344 -9.137 1.00 78.50 440 ILE A O 1
ATOM 3571 N N . LEU A 1 441 ? -0.245 4.209 -10.131 1.00 90.94 441 LEU A N 1
ATOM 3572 C CA . LEU A 1 441 ? 0.160 5.241 -11.082 1.00 90.94 441 LEU A CA 1
ATOM 3573 C C . LEU A 1 441 ? -0.527 5.093 -12.449 1.00 90.94 441 LEU A C 1
ATOM 3575 O O . LEU A 1 441 ? -0.377 5.993 -13.265 1.00 90.94 441 LEU A O 1
ATOM 3579 N N . ASP A 1 442 ? -1.323 4.040 -12.695 1.00 88.06 442 ASP A N 1
ATOM 3580 C CA . ASP A 1 442 ? -1.909 3.692 -14.013 1.00 88.06 442 ASP A CA 1
ATOM 3581 C C . ASP A 1 442 ? -2.594 4.857 -14.731 1.00 88.06 442 ASP A C 1
ATOM 3583 O O . ASP A 1 442 ? -2.665 4.928 -15.953 1.00 88.06 442 ASP A O 1
ATOM 3587 N N . LYS A 1 443 ? -3.134 5.789 -13.951 1.00 89.69 443 LYS A N 1
ATOM 3588 C CA . LYS A 1 443 ? -3.855 6.958 -14.447 1.00 89.69 443 LYS A CA 1
ATOM 3589 C C . LYS A 1 443 ? -2.966 8.018 -15.107 1.00 89.69 443 LYS A C 1
ATOM 3591 O O . LYS A 1 443 ? -3.522 8.873 -15.783 1.00 89.69 443 LYS A O 1
ATOM 3596 N N . GLY A 1 444 ? -1.655 7.975 -14.887 1.00 93.56 444 GLY A N 1
ATOM 3597 C CA . GLY A 1 444 ? -0.665 8.838 -15.533 1.00 93.56 444 GLY A CA 1
ATOM 3598 C C . GLY A 1 444 ? 0.375 8.045 -16.321 1.00 93.56 444 GLY A C 1
ATOM 3599 O O . GLY A 1 444 ? 1.471 8.549 -16.521 1.00 93.56 444 GLY A O 1
ATOM 3600 N N . MET A 1 445 ? 0.058 6.808 -16.714 1.00 95.69 445 MET A N 1
ATOM 3601 C CA . MET A 1 445 ? 0.953 5.898 -17.435 1.00 95.69 445 MET A CA 1
ATOM 3602 C C . MET A 1 445 ? 0.402 5.584 -18.829 1.00 95.69 445 MET A C 1
ATOM 3604 O O . MET A 1 445 ? -0.811 5.637 -19.052 1.00 95.69 445 MET A O 1
ATOM 3608 N N . TYR A 1 446 ? 1.292 5.256 -19.767 1.00 95.19 446 TYR A N 1
ATOM 3609 C CA . TYR A 1 446 ? 0.910 4.814 -21.104 1.00 95.19 446 TYR A CA 1
ATOM 3610 C C . TYR A 1 446 ? 0.186 3.475 -21.014 1.00 95.19 446 TYR A C 1
ATOM 3612 O O . TYR A 1 446 ? 0.612 2.562 -20.301 1.00 95.19 446 TYR A O 1
ATOM 3620 N N . LYS A 1 447 ? -0.910 3.360 -21.761 1.00 92.19 447 LYS A N 1
ATOM 3621 C CA . LYS A 1 447 ? -1.636 2.105 -21.939 1.00 92.19 447 LYS A CA 1
ATOM 3622 C C . LYS A 1 447 ? -1.200 1.446 -23.243 1.00 92.19 447 LYS A C 1
ATOM 3624 O O . LYS A 1 447 ? -0.904 2.173 -24.187 1.00 92.19 447 LYS A O 1
ATOM 3629 N N . PRO A 1 448 ? -1.209 0.107 -23.311 1.00 91.81 448 PRO A N 1
ATOM 3630 C CA . PRO A 1 448 ? -0.939 -0.586 -24.557 1.00 91.81 448 PRO A CA 1
ATOM 3631 C C . PRO A 1 448 ? -2.012 -0.267 -25.603 1.00 91.81 448 PRO A C 1
ATOM 3633 O O . PRO A 1 448 ? -3.209 -0.257 -25.302 1.00 91.81 448 PRO A O 1
ATOM 3636 N N . GLU A 1 449 ? -1.574 -0.070 -26.838 1.00 93.00 449 GLU A N 1
ATOM 3637 C CA . GLU A 1 449 ? -2.409 0.010 -28.029 1.00 93.00 449 GLU A CA 1
ATOM 3638 C C . GLU A 1 449 ? -2.840 -1.407 -28.450 1.00 93.00 449 GLU A C 1
ATOM 3640 O O . GLU A 1 449 ? -2.141 -2.408 -28.227 1.00 93.00 449 GLU A O 1
ATOM 3645 N N . ALA A 1 450 ? -4.051 -1.512 -28.998 1.00 87.00 450 ALA A N 1
ATOM 3646 C CA . ALA A 1 450 ? -4.658 -2.799 -29.334 1.00 87.00 450 ALA A CA 1
ATOM 3647 C C . ALA A 1 450 ? -4.042 -3.421 -30.598 1.00 87.00 450 ALA A C 1
ATOM 3649 O O . ALA A 1 450 ? -3.939 -4.641 -30.691 1.00 87.00 450 ALA A O 1
ATOM 3650 N N . ASP A 1 451 ? -3.617 -2.580 -31.535 1.00 88.44 451 ASP A N 1
ATOM 3651 C CA . ASP A 1 451 ? -3.099 -2.897 -32.868 1.00 88.44 451 ASP A CA 1
ATOM 3652 C C . ASP A 1 451 ? -1.576 -2.722 -32.989 1.00 88.44 451 ASP A C 1
ATOM 3654 O O . ASP A 1 451 ? -1.013 -2.847 -34.078 1.00 88.44 451 ASP A O 1
ATOM 3658 N N . ALA A 1 452 ? -0.891 -2.474 -31.870 1.00 90.56 452 ALA A N 1
ATOM 3659 C CA . ALA A 1 452 ? 0.560 -2.383 -31.845 1.00 90.56 452 ALA A CA 1
ATOM 3660 C C . ALA A 1 452 ? 1.220 -3.686 -32.317 1.00 90.56 452 ALA A C 1
ATOM 3662 O O . ALA A 1 452 ? 0.825 -4.794 -31.935 1.00 90.56 452 ALA A O 1
ATOM 3663 N N . LYS A 1 453 ? 2.272 -3.532 -33.125 1.00 90.56 453 LYS A N 1
ATOM 3664 C CA . LYS A 1 453 ? 3.090 -4.650 -33.598 1.00 90.56 453 LYS A CA 1
ATOM 3665 C C . LYS A 1 453 ? 3.762 -5.369 -32.416 1.00 90.56 453 LYS A C 1
ATOM 3667 O O . LYS A 1 453 ? 4.100 -4.713 -31.427 1.00 90.56 453 LYS A O 1
ATOM 3672 N N . PRO A 1 454 ? 3.984 -6.692 -32.510 1.00 91.12 454 PRO A N 1
ATOM 3673 C CA . PRO A 1 454 ? 4.797 -7.410 -31.536 1.00 91.12 454 PRO A CA 1
ATOM 3674 C C . PRO A 1 454 ? 6.211 -6.824 -31.435 1.00 91.12 454 PRO A C 1
ATOM 3676 O O . PRO A 1 454 ? 6.780 -6.397 -32.436 1.00 91.12 454 PRO A O 1
ATOM 3679 N N . ILE A 1 455 ? 6.772 -6.829 -30.228 1.00 93.94 455 ILE A N 1
ATOM 3680 C CA . ILE A 1 455 ? 8.140 -6.382 -29.946 1.00 93.94 455 ILE A CA 1
ATOM 3681 C C . ILE A 1 455 ? 9.124 -7.498 -30.310 1.00 93.94 455 ILE A C 1
ATOM 3683 O O . ILE A 1 455 ? 8.874 -8.672 -30.027 1.00 93.94 455 ILE A O 1
ATOM 3687 N N . GLU A 1 456 ? 10.276 -7.129 -30.854 1.00 93.38 456 GLU A N 1
ATOM 3688 C CA . GLU A 1 456 ? 11.395 -8.024 -31.140 1.00 93.38 456 GLU A CA 1
ATOM 3689 C C . GLU A 1 456 ? 12.741 -7.381 -30.762 1.00 93.38 456 GLU A C 1
ATOM 3691 O O . GLU A 1 456 ? 12.808 -6.242 -30.290 1.00 93.38 456 GLU A O 1
ATOM 3696 N N . ILE A 1 457 ? 13.836 -8.128 -30.916 1.00 95.62 457 ILE A N 1
ATOM 3697 C CA . ILE A 1 457 ? 15.183 -7.562 -30.771 1.00 95.62 457 ILE A CA 1
ATOM 3698 C C . ILE A 1 457 ? 15.370 -6.470 -31.830 1.00 95.62 457 ILE A C 1
ATOM 3700 O O . ILE A 1 457 ? 15.112 -6.691 -33.008 1.00 95.62 457 ILE A O 1
ATOM 3704 N N . GLY A 1 458 ? 15.833 -5.295 -31.407 1.00 95.50 458 GLY A N 1
ATOM 3705 C CA . GLY A 1 458 ? 15.955 -4.108 -32.249 1.00 95.50 458 GLY A CA 1
ATOM 3706 C C . GLY A 1 458 ? 14.752 -3.164 -32.200 1.00 95.50 458 GLY A C 1
ATOM 3707 O O . GLY A 1 458 ? 14.879 -2.045 -32.688 1.00 95.50 458 GLY A O 1
ATOM 3708 N N . SER A 1 459 ? 13.625 -3.545 -31.582 1.00 96.62 459 SER A N 1
ATOM 3709 C CA . SER A 1 459 ? 12.506 -2.614 -31.377 1.00 96.62 459 SER A CA 1
ATOM 3710 C C . SER A 1 459 ? 12.916 -1.414 -30.518 1.00 96.62 459 SER A C 1
ATOM 3712 O O . SER A 1 459 ? 13.740 -1.522 -29.609 1.00 96.62 459 SER A O 1
ATOM 3714 N N . THR A 1 460 ? 12.311 -0.264 -30.778 1.00 96.38 460 THR A N 1
ATOM 3715 C CA . THR A 1 460 ? 12.515 0.984 -30.032 1.00 96.38 460 THR A CA 1
ATOM 3716 C C . THR A 1 460 ? 11.718 1.007 -28.723 1.00 96.38 460 THR A C 1
ATOM 3718 O O . THR A 1 460 ? 10.717 0.303 -28.564 1.00 96.38 460 THR A O 1
ATOM 3721 N N . LYS A 1 461 ? 12.098 1.879 -27.779 1.00 94.25 461 LYS A N 1
ATOM 3722 C CA . LYS A 1 461 ? 11.285 2.155 -26.577 1.00 94.25 461 LYS A CA 1
ATOM 3723 C C . LYS A 1 461 ? 9.854 2.590 -26.903 1.00 94.25 461 LYS A C 1
ATOM 3725 O O . LYS A 1 461 ? 8.938 2.210 -26.180 1.00 94.25 461 LYS A O 1
ATOM 3730 N N . GLU A 1 462 ? 9.654 3.364 -27.968 1.00 94.31 462 GLU A N 1
ATOM 3731 C CA . GLU A 1 462 ? 8.322 3.811 -28.385 1.00 94.31 462 GLU A CA 1
ATOM 3732 C C . GLU A 1 462 ? 7.451 2.627 -28.822 1.00 94.31 462 GLU A C 1
ATOM 3734 O O . GLU A 1 462 ? 6.314 2.499 -28.373 1.00 94.31 462 GLU A O 1
ATOM 3739 N N . GLU A 1 463 ? 7.989 1.717 -29.634 1.00 95.50 463 GLU A N 1
ATOM 3740 C CA . GLU A 1 463 ? 7.285 0.492 -30.031 1.00 95.50 463 GLU A CA 1
ATOM 3741 C C . GLU A 1 463 ? 6.958 -0.387 -28.820 1.00 95.50 463 GLU A C 1
ATOM 3743 O O . GLU A 1 463 ? 5.852 -0.920 -28.721 1.00 95.50 463 GLU A O 1
ATOM 3748 N N . VAL A 1 464 ? 7.874 -0.468 -27.848 1.00 95.31 464 VAL A N 1
ATOM 3749 C CA . VAL A 1 464 ? 7.625 -1.167 -26.582 1.00 95.31 464 VAL A CA 1
ATOM 3750 C C . VAL A 1 464 ? 6.477 -0.524 -25.799 1.00 95.31 464 VAL A C 1
ATOM 3752 O O . VAL A 1 464 ? 5.591 -1.238 -25.326 1.00 95.31 464 VAL A O 1
ATOM 3755 N N . LEU A 1 465 ? 6.456 0.808 -25.679 1.00 94.50 465 LEU A N 1
ATOM 3756 C CA . LEU A 1 465 ? 5.374 1.535 -25.009 1.00 94.50 465 LEU A CA 1
ATOM 3757 C C . LEU A 1 465 ? 4.033 1.347 -25.724 1.00 94.50 465 LEU A C 1
ATOM 3759 O O . LEU A 1 465 ? 3.025 1.136 -25.053 1.00 94.50 465 LEU A O 1
ATOM 3763 N N . LYS A 1 466 ? 4.001 1.360 -27.060 1.00 94.56 466 LYS A N 1
ATOM 3764 C CA . LYS A 1 466 ? 2.775 1.084 -27.825 1.00 94.56 466 LYS A CA 1
ATOM 3765 C C . LYS A 1 466 ? 2.283 -0.338 -27.585 1.00 94.56 466 LYS A C 1
ATOM 3767 O O . LYS A 1 466 ? 1.107 -0.545 -27.307 1.00 94.56 466 LYS A O 1
ATOM 3772 N N . ALA A 1 467 ? 3.168 -1.329 -27.620 1.00 94.38 467 ALA A N 1
ATOM 3773 C CA . ALA A 1 467 ? 2.775 -2.724 -27.456 1.00 94.38 467 ALA A CA 1
ATOM 3774 C C . ALA A 1 467 ? 2.356 -3.073 -26.019 1.00 94.38 467 ALA A C 1
ATOM 3776 O O . ALA A 1 467 ? 1.331 -3.734 -25.823 1.00 94.38 467 ALA A O 1
ATOM 3777 N N . LEU A 1 468 ? 3.113 -2.634 -25.010 1.00 92.50 468 LEU A N 1
ATOM 3778 C CA . LEU A 1 468 ? 2.957 -3.081 -23.617 1.00 92.50 468 LEU A CA 1
ATOM 3779 C C . LEU A 1 468 ? 2.490 -1.991 -22.645 1.00 92.50 468 LEU A C 1
ATOM 3781 O O . LEU A 1 468 ? 2.108 -2.309 -21.521 1.00 92.50 468 LEU A O 1
ATOM 3785 N N . GLY A 1 469 ? 2.486 -0.724 -23.052 1.00 94.06 469 GLY A N 1
ATOM 3786 C CA . GLY A 1 469 ? 2.310 0.407 -22.146 1.00 94.06 469 GLY A CA 1
ATOM 3787 C C . GLY A 1 469 ? 3.563 0.691 -21.316 1.00 94.06 469 GLY A C 1
ATOM 3788 O O . GLY A 1 469 ? 4.636 0.111 -21.526 1.00 94.06 469 GLY A O 1
ATOM 3789 N N . SER A 1 470 ? 3.429 1.593 -20.342 1.00 95.56 470 SER A N 1
ATOM 3790 C CA . SER A 1 470 ? 4.520 1.898 -19.412 1.00 95.56 470 SER A CA 1
ATOM 3791 C C . SER A 1 470 ? 4.893 0.663 -18.581 1.00 95.56 470 SER A C 1
ATOM 3793 O O . SER A 1 470 ? 4.001 -0.033 -18.094 1.00 95.56 470 SER A O 1
ATOM 3795 N N . PRO A 1 471 ? 6.190 0.408 -18.334 1.00 95.31 471 PRO A N 1
ATOM 3796 C CA . PRO A 1 471 ? 6.610 -0.659 -17.433 1.00 95.31 471 PRO A CA 1
ATOM 3797 C C . PRO A 1 471 ? 6.138 -0.430 -15.996 1.00 95.31 471 PRO A C 1
ATOM 3799 O O . PRO A 1 471 ? 6.053 0.703 -15.516 1.00 95.31 471 PRO A O 1
ATOM 3802 N N . ASP A 1 472 ? 5.954 -1.521 -15.256 1.00 88.12 472 ASP A N 1
ATOM 3803 C CA . ASP A 1 472 ? 5.653 -1.480 -13.823 1.00 88.12 472 ASP A CA 1
ATOM 3804 C C . ASP A 1 472 ? 6.776 -0.831 -13.025 1.00 88.12 472 ASP A C 1
ATOM 3806 O O . ASP A 1 472 ? 6.543 -0.246 -11.967 1.00 88.12 472 ASP A O 1
ATOM 3810 N N . LYS A 1 473 ? 8.025 -0.967 -13.472 1.00 93.31 473 LYS A N 1
ATOM 3811 C CA . LYS A 1 473 ? 9.157 -0.402 -12.746 1.00 93.31 473 LYS A CA 1
ATOM 3812 C C . LYS A 1 473 ? 10.318 -0.056 -13.660 1.00 93.31 473 LYS A C 1
ATOM 3814 O O . LYS A 1 473 ? 10.792 -0.889 -14.431 1.00 93.31 473 LYS A O 1
ATOM 3819 N N . ILE A 1 474 ? 10.856 1.138 -13.428 1.00 95.25 474 ILE A N 1
ATOM 3820 C CA . ILE A 1 474 ? 12.178 1.556 -13.890 1.00 95.25 474 ILE A CA 1
ATOM 3821 C C . ILE A 1 474 ? 13.008 1.926 -12.666 1.00 95.25 474 ILE A C 1
ATOM 3823 O O . ILE A 1 474 ? 12.558 2.646 -11.770 1.00 95.25 474 ILE A O 1
ATOM 3827 N N . SER A 1 475 ? 14.221 1.382 -12.581 1.00 89.44 475 SER A N 1
ATOM 3828 C CA . SER A 1 475 ? 15.103 1.680 -11.454 1.00 89.44 475 SER A CA 1
ATOM 3829 C C . SER A 1 475 ? 15.797 3.029 -11.675 1.00 89.44 475 SER A C 1
ATOM 3831 O O . SER A 1 475 ? 16.357 3.213 -12.749 1.00 89.44 475 SER A O 1
ATOM 3833 N N . PRO A 1 476 ? 15.874 3.916 -10.661 1.00 87.31 476 PRO A N 1
ATOM 3834 C CA . PRO A 1 476 ? 16.453 5.261 -10.810 1.00 87.31 476 PRO A CA 1
ATOM 3835 C C . PRO A 1 476 ? 17.888 5.282 -11.360 1.00 87.31 476 PRO A C 1
ATOM 3837 O O . PRO A 1 476 ? 18.307 6.236 -11.995 1.00 87.31 476 PRO A O 1
ATOM 3840 N N . ASN A 1 477 ? 18.646 4.211 -11.101 1.00 85.19 477 ASN A N 1
ATOM 3841 C CA . ASN A 1 477 ? 20.053 4.083 -11.488 1.00 85.19 477 ASN A CA 1
ATOM 3842 C C . ASN A 1 477 ? 20.247 3.156 -12.704 1.00 85.19 477 ASN A C 1
ATOM 3844 O O . ASN A 1 477 ? 21.370 2.763 -13.002 1.00 85.19 477 ASN A O 1
ATOM 3848 N N . ASN A 1 478 ? 19.158 2.703 -13.333 1.00 87.75 478 ASN A N 1
ATOM 3849 C CA . ASN A 1 478 ? 19.196 1.821 -14.496 1.00 87.75 478 ASN A CA 1
ATOM 3850 C C . ASN A 1 478 ? 17.903 1.970 -15.314 1.00 87.75 478 ASN A C 1
ATOM 3852 O O . ASN A 1 478 ? 16.961 1.188 -15.153 1.00 87.75 478 ASN A O 1
ATOM 3856 N N . ASN A 1 479 ? 17.884 2.974 -16.193 1.00 85.19 479 ASN A N 1
ATOM 3857 C CA . ASN A 1 479 ? 16.783 3.239 -17.123 1.00 85.19 479 ASN A CA 1
ATOM 3858 C C . ASN A 1 479 ? 16.796 2.326 -18.366 1.00 85.19 479 ASN A C 1
ATOM 3860 O O . ASN A 1 479 ? 15.807 2.275 -19.094 1.00 85.19 479 ASN A O 1
ATOM 3864 N N . LYS A 1 480 ? 17.878 1.566 -18.580 1.00 92.56 480 LYS A N 1
ATOM 3865 C CA . LYS A 1 480 ? 18.031 0.590 -19.671 1.00 92.56 480 LYS A CA 1
ATOM 3866 C C . LYS A 1 480 ? 17.338 -0.736 -19.406 1.00 92.56 480 LYS A C 1
ATOM 3868 O O . LYS A 1 480 ? 17.355 -1.611 -20.260 1.00 92.56 480 LYS A O 1
ATOM 3873 N N . LYS A 1 481 ? 16.770 -0.929 -18.218 1.00 94.44 481 LYS A N 1
ATOM 3874 C CA . LYS A 1 481 ? 16.071 -2.161 -17.866 1.00 94.44 481 LYS A CA 1
ATOM 3875 C C . LYS A 1 481 ? 14.671 -1.859 -17.376 1.00 94.44 481 LYS A C 1
ATOM 3877 O O . LYS A 1 481 ? 14.488 -1.340 -16.274 1.00 94.44 481 LYS A O 1
ATOM 3882 N N . TRP A 1 482 ? 13.695 -2.222 -18.193 1.00 95.56 482 TRP A N 1
ATOM 3883 C CA . TRP A 1 482 ? 12.279 -2.066 -17.897 1.00 95.56 482 TRP A CA 1
ATOM 3884 C C . TRP A 1 482 ? 11.721 -3.377 -17.364 1.00 95.56 482 TRP A C 1
ATOM 3886 O O . TRP A 1 482 ? 12.101 -4.460 -17.811 1.00 95.56 482 TRP A O 1
ATOM 3896 N N . GLN A 1 483 ? 10.852 -3.285 -16.362 1.00 91.31 483 GLN A N 1
ATOM 3897 C CA . GLN A 1 483 ? 10.237 -4.439 -15.718 1.00 91.31 483 GLN A CA 1
ATOM 3898 C C . GLN A 1 483 ? 8.721 -4.413 -15.921 1.00 91.31 483 GLN A C 1
ATOM 3900 O O . GLN A 1 483 ? 8.083 -3.418 -15.585 1.00 91.31 483 GLN A O 1
ATOM 3905 N N . TYR A 1 484 ? 8.176 -5.538 -16.383 1.00 86.75 484 TYR A N 1
ATOM 3906 C CA . TYR A 1 484 ? 6.744 -5.815 -16.529 1.00 86.75 484 TYR A CA 1
ATOM 3907 C C . TYR A 1 484 ? 6.430 -7.081 -15.729 1.00 86.75 484 TYR A C 1
ATOM 3909 O O . TYR A 1 484 ? 6.815 -8.184 -16.117 1.00 86.75 484 TYR A O 1
ATOM 3917 N N . GLY A 1 485 ? 5.846 -6.932 -14.544 1.00 81.06 485 GLY A N 1
ATOM 3918 C CA . GLY A 1 485 ? 5.648 -8.005 -13.581 1.00 81.06 485 GLY A CA 1
ATOM 3919 C C . GLY A 1 485 ? 6.975 -8.666 -13.208 1.00 81.06 485 GLY A C 1
ATOM 3920 O O . GLY A 1 485 ? 7.812 -8.093 -12.501 1.00 81.06 485 GLY A O 1
ATOM 3921 N N . TYR A 1 486 ? 7.171 -9.893 -13.688 1.00 75.88 486 TYR A N 1
ATOM 3922 C CA . TYR A 1 486 ? 8.414 -10.659 -13.536 1.00 75.88 486 TYR A CA 1
ATOM 3923 C C . TYR A 1 486 ? 9.297 -10.686 -14.778 1.00 75.88 486 TYR A C 1
ATOM 3925 O O . TYR A 1 486 ? 10.413 -11.213 -14.710 1.00 75.88 486 TYR A O 1
ATOM 3933 N N . SER A 1 487 ? 8.794 -10.157 -15.883 1.00 83.94 487 SER A N 1
ATOM 3934 C CA . SER A 1 487 ? 9.487 -10.080 -17.154 1.00 83.94 487 SER A CA 1
ATOM 3935 C C . SER A 1 487 ? 10.319 -8.807 -17.243 1.00 83.94 487 SER A C 1
ATOM 3937 O O . SER A 1 487 ? 10.076 -7.821 -16.537 1.00 83.94 487 SER A O 1
ATOM 3939 N N . TYR A 1 488 ? 11.336 -8.838 -18.100 1.00 90.62 488 TYR A N 1
ATOM 3940 C CA . TYR A 1 488 ? 12.243 -7.715 -18.295 1.00 90.62 488 TYR A CA 1
ATOM 3941 C C . TYR A 1 488 ? 12.522 -7.481 -19.770 1.00 90.62 488 TYR A C 1
ATOM 3943 O O . TYR A 1 488 ? 12.668 -8.437 -20.528 1.00 90.62 488 TYR A O 1
ATOM 3951 N N . ILE A 1 489 ? 12.668 -6.209 -20.119 1.00 95.38 489 ILE A N 1
ATOM 3952 C CA . ILE A 1 489 ? 13.184 -5.754 -21.406 1.00 95.38 489 ILE A CA 1
ATOM 3953 C C . ILE A 1 489 ? 14.454 -4.955 -21.123 1.00 95.38 489 ILE A C 1
ATOM 3955 O O . ILE A 1 489 ? 14.455 -4.090 -20.238 1.00 95.38 489 ILE A O 1
ATOM 3959 N N . THR A 1 490 ? 15.541 -5.274 -21.822 1.00 96.25 490 THR A N 1
ATOM 3960 C CA . THR A 1 490 ? 16.814 -4.551 -21.711 1.00 96.25 490 THR A CA 1
ATOM 3961 C C . THR A 1 490 ? 17.107 -3.817 -23.012 1.00 96.25 490 THR A C 1
ATOM 3963 O O . THR A 1 490 ? 16.936 -4.388 -24.086 1.00 96.25 490 THR A O 1
ATOM 3966 N N . PHE A 1 491 ? 17.576 -2.577 -22.894 1.00 96.50 491 PHE A N 1
ATOM 3967 C CA . PHE A 1 491 ? 17.913 -1.691 -24.003 1.00 96.50 491 PHE A CA 1
ATOM 3968 C C . PHE A 1 491 ? 19.418 -1.406 -24.058 1.00 96.50 491 PHE A C 1
ATOM 3970 O O . PHE A 1 491 ? 20.098 -1.409 -23.024 1.00 96.50 491 PHE A O 1
ATOM 3977 N N . ASP A 1 492 ? 19.932 -1.131 -25.253 1.00 95.12 492 ASP A N 1
ATOM 3978 C CA . ASP A 1 492 ? 21.296 -0.643 -25.456 1.00 95.12 492 ASP A CA 1
ATOM 3979 C C . ASP A 1 492 ? 21.417 0.887 -25.265 1.00 95.12 492 ASP A C 1
ATOM 3981 O O . ASP A 1 492 ? 20.558 1.540 -24.669 1.00 95.12 492 ASP A O 1
ATOM 3985 N N . ASN A 1 493 ? 22.539 1.468 -25.706 1.00 92.56 493 ASN A N 1
ATOM 3986 C CA . ASN A 1 493 ? 22.771 2.917 -25.655 1.00 92.56 493 ASN A CA 1
ATOM 3987 C C . ASN A 1 493 ? 21.954 3.701 -26.691 1.00 92.56 493 ASN A C 1
ATOM 3989 O O . ASN A 1 493 ? 21.768 4.898 -26.503 1.00 92.56 493 ASN A O 1
ATOM 3993 N N . ASN A 1 494 ? 21.495 3.039 -27.753 1.00 93.69 494 ASN A N 1
ATOM 3994 C CA . ASN A 1 494 ? 20.673 3.618 -28.812 1.00 93.69 494 ASN A CA 1
ATOM 3995 C C . ASN A 1 494 ? 19.174 3.406 -28.540 1.00 93.69 494 ASN A C 1
ATOM 3997 O O . ASN A 1 494 ? 18.348 3.653 -29.412 1.00 93.69 494 ASN A O 1
ATOM 4001 N N . GLU A 1 495 ? 18.832 2.943 -27.333 1.00 93.69 495 GLU A N 1
ATOM 4002 C CA . GLU A 1 495 ? 17.468 2.679 -26.877 1.00 93.69 495 GLU A CA 1
ATOM 4003 C C . GLU A 1 495 ? 16.734 1.577 -27.651 1.00 93.69 495 GLU A C 1
ATOM 4005 O O . GLU A 1 495 ? 15.501 1.531 -27.662 1.00 93.69 495 GLU A O 1
ATOM 4010 N N . LEU A 1 496 ? 17.494 0.653 -28.241 1.00 96.62 496 LEU A N 1
ATOM 4011 C CA . LEU A 1 496 ? 16.968 -0.513 -28.939 1.00 96.62 496 LEU A CA 1
ATOM 4012 C C . LEU A 1 496 ? 16.956 -1.732 -28.018 1.00 96.62 496 LEU A C 1
ATOM 4014 O O . LEU A 1 496 ? 17.860 -1.925 -27.199 1.00 96.62 496 LEU A O 1
ATOM 4018 N N . VAL A 1 497 ? 15.924 -2.564 -28.144 1.00 96.88 497 VAL A N 1
ATOM 4019 C CA . VAL A 1 497 ? 15.770 -3.807 -27.383 1.00 96.88 497 VAL A CA 1
ATOM 4020 C C . VAL A 1 497 ? 16.894 -4.783 -27.734 1.00 96.88 497 VAL A C 1
ATOM 4022 O O . VAL A 1 497 ? 17.072 -5.142 -28.893 1.00 96.88 497 VAL A O 1
ATOM 4025 N N . ILE A 1 498 ? 17.613 -5.267 -26.721 1.00 96.31 498 ILE A N 1
ATOM 4026 C CA . ILE A 1 498 ? 18.701 -6.252 -26.869 1.00 96.31 498 ILE A CA 1
ATOM 4027 C C . ILE A 1 498 ? 18.473 -7.550 -26.091 1.00 96.31 498 ILE A C 1
ATOM 4029 O O . ILE A 1 498 ? 19.172 -8.532 -26.325 1.00 96.31 498 ILE A O 1
ATOM 4033 N N . ASP A 1 499 ? 17.525 -7.569 -25.152 1.00 94.19 499 ASP A N 1
ATOM 4034 C CA . ASP A 1 499 ? 17.165 -8.773 -24.398 1.00 94.19 499 ASP A CA 1
ATOM 4035 C C . ASP A 1 499 ? 15.700 -8.710 -23.954 1.00 94.19 499 ASP A C 1
ATOM 4037 O O . ASP A 1 499 ? 15.247 -7.701 -23.401 1.00 94.19 499 ASP A O 1
ATOM 4041 N N . LEU A 1 500 ? 14.986 -9.815 -24.166 1.00 91.69 500 LEU A N 1
ATOM 4042 C CA . LEU A 1 500 ? 13.585 -10.013 -23.810 1.00 91.69 500 LEU A CA 1
ATOM 4043 C C . LEU A 1 500 ? 13.484 -11.246 -22.917 1.00 91.69 500 LEU A C 1
ATOM 4045 O O . LEU A 1 500 ? 13.553 -12.388 -23.366 1.00 91.69 500 LEU A O 1
ATOM 4049 N N . LYS A 1 501 ? 13.296 -11.017 -21.618 1.00 87.62 501 LYS A N 1
ATOM 4050 C CA . LYS A 1 501 ? 13.188 -12.090 -20.631 1.00 87.62 501 LYS A CA 1
ATOM 4051 C C . LYS A 1 501 ? 11.753 -12.244 -20.172 1.00 87.62 501 LYS A C 1
ATOM 4053 O O . LYS A 1 501 ? 11.344 -11.602 -19.204 1.00 87.62 501 LYS A O 1
ATOM 4058 N N . GLU A 1 502 ? 11.016 -13.131 -20.828 1.00 82.81 502 GLU A N 1
ATOM 4059 C CA . GLU A 1 502 ? 9.634 -13.425 -20.466 1.00 82.81 502 GLU A CA 1
ATOM 4060 C C . GLU A 1 502 ? 9.533 -14.403 -19.286 1.00 82.81 502 GLU A C 1
ATOM 4062 O O . GLU A 1 502 ? 10.234 -15.415 -19.194 1.00 82.81 502 GLU A O 1
ATOM 4067 N N . ARG A 1 503 ? 8.632 -14.096 -18.355 1.00 73.00 503 ARG A N 1
ATOM 4068 C CA . ARG A 1 503 ? 8.214 -14.965 -17.256 1.00 73.00 503 ARG A CA 1
ATOM 4069 C C . ARG A 1 503 ? 6.710 -14.852 -17.087 1.00 73.00 503 ARG A C 1
ATOM 4071 O O . ARG A 1 503 ? 6.154 -13.781 -17.279 1.00 73.00 503 ARG A O 1
ATOM 4078 N N . HIS A 1 504 ? 6.064 -15.949 -16.697 1.00 69.19 504 HIS A N 1
ATOM 4079 C CA . HIS A 1 504 ? 4.621 -15.987 -16.416 1.00 69.19 504 HIS A CA 1
ATOM 4080 C C . HIS A 1 504 ? 3.718 -15.459 -17.551 1.00 69.19 504 HIS A C 1
ATOM 4082 O O . HIS A 1 504 ? 2.573 -15.113 -17.292 1.00 69.19 504 HIS A O 1
ATOM 4088 N N . ASN A 1 505 ? 4.210 -15.454 -18.798 1.00 70.69 505 ASN A N 1
ATOM 4089 C CA . ASN A 1 505 ? 3.474 -15.013 -19.988 1.00 70.69 505 ASN A CA 1
ATOM 4090 C C . ASN A 1 505 ? 2.988 -13.545 -19.928 1.00 70.69 505 ASN A C 1
ATOM 4092 O O . ASN A 1 505 ? 1.957 -13.206 -20.507 1.00 70.69 505 ASN A O 1
ATOM 4096 N N . GLU A 1 506 ? 3.714 -12.682 -19.205 1.00 73.06 506 GLU A N 1
ATOM 4097 C CA . GLU A 1 506 ? 3.342 -11.273 -18.968 1.00 73.06 506 GLU A CA 1
ATOM 4098 C C . GLU A 1 506 ? 3.390 -10.410 -20.240 1.00 73.06 506 GLU A C 1
ATOM 4100 O O . GLU A 1 506 ? 2.786 -9.343 -20.270 1.00 73.06 506 GLU A O 1
ATOM 4105 N N . PHE A 1 507 ? 4.075 -10.845 -21.306 1.00 77.75 507 PHE A N 1
ATOM 4106 C CA . PHE A 1 507 ? 4.043 -10.121 -22.580 1.00 77.75 507 PHE A CA 1
ATOM 4107 C C . PHE A 1 507 ? 2.827 -10.495 -23.433 1.00 77.75 507 PHE A C 1
ATOM 4109 O O . PHE A 1 507 ? 2.573 -9.865 -24.457 1.00 77.75 507 PHE A O 1
ATOM 4116 N N . THR A 1 508 ? 2.015 -11.469 -23.006 1.00 71.00 508 THR A N 1
ATOM 4117 C CA . THR A 1 508 ? 0.715 -11.818 -23.611 1.00 71.00 508 THR A CA 1
ATOM 4118 C C . THR A 1 508 ? 0.769 -12.112 -25.117 1.00 71.00 508 THR A C 1
ATOM 4120 O O . THR A 1 508 ? -0.186 -11.851 -25.840 1.00 71.00 508 THR A O 1
ATOM 4123 N N . GLY A 1 509 ? 1.889 -12.646 -25.614 1.00 66.56 509 GLY A N 1
ATOM 4124 C CA . GLY A 1 509 ? 2.078 -12.916 -27.046 1.00 66.56 509 GLY A CA 1
ATOM 4125 C C . GLY A 1 509 ? 2.373 -11.678 -27.901 1.00 66.56 509 GLY A C 1
ATOM 4126 O O . GLY A 1 509 ? 2.426 -11.786 -29.120 1.00 66.56 509 GLY A O 1
ATOM 4127 N N . LYS A 1 510 ? 2.615 -10.515 -27.283 1.00 77.56 510 LYS A N 1
ATOM 4128 C CA . LYS A 1 510 ? 3.051 -9.281 -27.957 1.00 77.56 510 LYS A CA 1
ATOM 4129 C C . LYS A 1 510 ? 4.567 -9.211 -28.169 1.00 77.56 510 LYS A C 1
ATOM 4131 O O . LYS A 1 510 ? 5.122 -8.126 -28.308 1.00 77.56 510 LYS A O 1
ATOM 4136 N N . VAL A 1 511 ? 5.238 -10.357 -28.160 1.00 76.56 511 VAL A N 1
ATOM 4137 C CA . VAL A 1 511 ? 6.678 -10.486 -28.392 1.00 76.56 511 VAL A CA 1
ATOM 4138 C C . VAL A 1 511 ? 6.910 -11.597 -29.410 1.00 76.56 511 VAL A C 1
ATOM 4140 O O . VAL A 1 511 ? 6.290 -12.659 -29.308 1.00 76.56 511 VAL A O 1
ATOM 4143 N N . VAL A 1 512 ? 7.790 -11.350 -30.381 1.00 71.88 512 VAL A N 1
ATOM 4144 C CA . VAL A 1 512 ? 8.271 -12.370 -31.324 1.00 71.88 512 VAL A CA 1
ATOM 4145 C C . VAL A 1 512 ? 9.258 -13.278 -30.584 1.00 71.88 512 VAL A C 1
ATOM 4147 O O . VAL A 1 512 ? 10.188 -12.785 -29.946 1.00 71.88 512 VAL A O 1
ATOM 4150 N N . LYS A 1 513 ? 9.002 -14.591 -30.597 1.00 58.56 513 LYS A N 1
ATOM 4151 C CA . LYS A 1 513 ? 9.783 -15.597 -29.855 1.00 58.56 513 LYS A CA 1
ATOM 4152 C C . LYS A 1 513 ? 11.026 -16.065 -30.587 1.00 58.56 513 LYS A C 1
ATOM 4154 O O . LYS A 1 513 ? 10.924 -16.261 -31.817 1.00 58.56 513 LYS A O 1
#